Protein AF-0000000079792230 (afdb_homodimer)

pLDDT: mean 77.92, std 21.47, range [20.62, 98.19]

Foldseek 3Di:
DPPPDPVVLVVVLVVVVVVLVVVLVVVVVLLVVLVVVVVVCCVVVVPDPPDPPPVVVVVVVVVVVCLPDPVRGRDDLVVLLVVLLVVVLVCCSNNVVLLSVLLVLLQVVLLVLLQVLFQQALAAPVSVLVVLVSLLVLLVSLLVSQLLCLVVLLVVLVVVLVCVLVPNHDLVSNLVSCCPRPLQVSSLNSLLNSLSSNCSRNVFDDDPVLSVLSSLLSSLSNSLSNLLSNLLSLVDNDPVVSSVVSVVLLVVLSCLQLSNDALVPDDPVCNVCNLLRSSNLSSLSNLLSRQAQDWRHHPPPRDIDHSQVVCVVSVNPDRDNVVSVVSSVSSVVSSVVSSVSSSVSSVVSNPVD/DPPPDPVVLVVVLVVVVVVLVVVLVVVVVLQVVLVVVVVVCVVVVVPDPPDPPPVVVVVVVVVVVCLPDPVRGRDDLVVLLVVLLVVVLVCCSNNVVLLSVLLVLLQVVLLVLLQVLFQQALAAPVSVLVVLVSLLVLLLSLLVSQLLCLVVLLVVLVVVLVCVLVPNHDLVSNLVSCCPRPLQVSSLNSLLNSLSSNCSRNVFDDDPVLSVLSSLLSSLSNSLSNLLSNLLSLVDNDPVVSSVVSVVLLVVLSCLALSNDALVPDDPVCNVCNLLRSSNLSSLSNLLSRQAQDWRHHPPPRDIDHSVVVCVVSPRPDRDNVVSVVSSVSSVVSSVVSSVSSSVSSVVSNPVD

Organism: Elysia chlorotica (NCBI:txid188477)

Nearest PDB structures (foldseek):
  5njg-assembly1_B  TM=9.463E-01  e=1.430E-14  Homo sapiens
  8bht-assembly1_A  TM=8.778E-01  e=2.050E-15  Homo sapiens
  6eti-assembly1_A  TM=8.722E-01  e=7.917E-15  Homo sapiens
  8pxo-assembly1_A  TM=8.695E-01  e=1.922E-14  Homo sapiens
  7nez-assembly1_B  TM=8.730E-01  e=3.470E-14  Homo sapiens

Sequence (706 aa):
MVCSDGAACTRICVCLLVVGYRCVVMVLLVLVSVSVRRIEEDIQGARRPDDATPGAQKQRLSVRSMLSSPNGYASSWYRQFYVVSCRCLKDVVKNPEITAAMIVKAFILSSFVGSLFFQIDDKDRKALQDRSGVIFFLSLTQQFINISAVSVFIAERRLFRHEISNGYYRVSAYFFSKVICDLIPLRLLPVAIVTLITHFAIGLRPGFDHILVLFIGLYAVSVTTACICFLVGCIVVKDEMGHIVLSMIIALSNLYAGFLINFSSIRPALAWIQYLSIAKYGFEILMVNEFAGRSFPVSGMNMSISGTDYLDELDIPYSTLEDLVPNFMALGAISWTMLGLAYIQLRRAKNHQMVCSDGAACTRICVCLLVVGYRCVVMVLLVLVSVSVRRIEEDIQGARRPDDATPGAQKQRLSVRSMLSSPNGYASSWYRQFYVVSCRCLKDVVKNPEITAAMIVKAFILSSFVGSLFFQIDDKDRKALQDRSGVIFFLSLTQQFINISAVSVFIAERRLFRHEISNGYYRVSAYFFSKVICDLIPLRLLPVAIVTLITHFAIGLRPGFDHILVLFIGLYAVSVTTACICFLVGCIVVKDEMGHIVLSMIIALSNLYAGFLINFSSIRPALAWIQYLSIAKYGFEILMVNEFAGRSFPVSGMNMSISGTDYLDELDIPYSTLEDLVPNFMALGAISWTMLGLAYIQLRRAKNHQ

Secondary structure (DSSP, 8-state):
-----HHHHHHHHHHHHHHHHHHHHHHHHHHHHHHHHHHHHHHHHTS------THHHHHHHHHHHHT--SSSSSS-HHHHHHHHHHHHHHHHHHSTHHHHHHHHHHHHHHHHHHHHTTT---SSHHHHHHHHHHHHHHHHHHHHHHTTHHHHHHHHHHHHHHHHHTT-S-HHHHHHHHIIIIITGGGHHHHHHHHHHHHHHHTPPPSHHHHHHHHHHHHHHHHHHHHHHHHHHHH-SSHHHHHHHHHHHHHHHHHTSTTTS-GGGS-HHHHGGGGG-HHHHHHHHHHHHHHTT-EEEETTTTEEEEHHHHHHHTT----SGGGGHHHHHHHHHHHHHHHHHHHHHHHHHHHT-/-----HHHHHHHHHHHHHHHHHHHHHHHHHHHHHHHHHHHHHHHHTT------THHHHHHHHHHHHT--SSSSSS-HHHHHHHHHHHHHHHHHHSTHHHHHHHHHHHHHHHHHHHHTTT---SSHHHHHHHHHHHHHHHHHHHHHHTTHHHHHHHHHHHHHHHHHTT-S-HHHHHHHHIIIIITGGGHHHHHHHHHHHHHHHTPPPSHHHHHHHHHHHHHHHHHHHHHHHHHHHH-SSHHHHHHHHHHHHHHHHHTSTTTS-GGGS-HHHHGGGGG-HHHHHHHHHHHHHHTT-EEEETTTTEEEEHHHHHHHTT---SSGGGGHHHHHHHHHHHHHHHHHHHHHHHHHHHT-

InterPro domains:
  IPR013525 ABC-2 type transporter, transmembrane domain [PF01061] (79-291)
  IPR050352 ATP-binding cassette subfamily G transporters [PTHR48041] (59-299)

Radius of gyration: 27.77 Å; Cα contacts (8 Å, |Δi|>4): 873; chains: 2; bounding box: 71×84×64 Å

Solvent-accessible surface area (backbone atoms only — not comparable to full-atom values): 36334 Å² total; per-residue (Å²): 136,75,86,73,62,67,60,60,56,46,48,51,47,50,47,48,48,49,48,50,47,47,48,48,47,45,50,45,48,50,47,49,52,51,50,52,48,47,54,50,41,50,61,57,62,65,54,77,78,69,86,82,63,74,62,65,61,52,59,60,47,54,61,53,60,71,26,65,35,86,84,76,49,21,60,55,66,69,55,46,24,49,54,48,26,50,50,51,45,48,47,46,69,73,56,36,63,64,62,49,49,44,37,50,48,28,47,53,52,24,52,50,51,14,62,52,39,47,56,56,61,56,41,43,72,65,31,52,48,31,52,52,25,50,48,45,45,55,49,50,46,33,45,47,63,36,59,32,50,25,45,54,34,30,56,45,44,54,53,48,52,54,39,45,75,68,58,73,55,54,70,66,34,50,50,51,23,44,46,64,54,38,58,54,53,68,47,49,58,35,38,50,48,29,38,57,42,30,42,64,37,23,55,50,58,80,54,69,69,42,50,48,49,46,37,53,39,48,40,47,42,29,44,31,43,40,27,49,28,45,29,42,15,63,70,40,84,49,61,44,58,36,42,48,52,48,38,48,52,52,52,58,18,46,57,47,15,53,84,33,31,48,60,85,67,46,48,74,92,59,48,69,57,46,80,72,19,62,36,25,37,35,34,50,44,48,47,37,62,55,24,37,83,38,73,35,49,31,73,86,69,88,42,62,48,44,24,46,56,54,35,50,74,42,61,42,90,50,64,49,78,76,55,36,52,63,39,54,48,49,46,48,50,52,27,52,50,30,47,51,52,29,51,52,45,55,56,50,58,60,63,76,102,136,74,87,72,62,67,62,60,58,47,49,52,47,49,47,49,48,48,47,50,46,47,47,47,47,47,51,45,48,50,46,49,52,50,49,53,48,46,53,50,42,49,60,56,58,66,54,72,76,69,85,80,63,75,63,67,61,50,58,59,47,53,61,54,60,69,26,64,35,86,83,76,50,23,61,54,65,68,55,46,26,50,54,48,27,50,48,52,48,48,46,48,69,74,56,35,64,65,61,49,49,44,40,49,48,29,46,53,53,23,51,51,52,13,61,53,38,47,57,57,61,56,41,41,72,65,31,53,48,30,51,52,26,49,48,46,44,55,50,50,46,35,44,45,63,37,60,31,50,24,46,53,34,30,54,46,44,55,53,48,53,55,40,46,75,70,56,73,54,56,69,66,33,50,51,52,24,44,46,63,54,38,60,53,55,68,47,48,59,35,39,50,48,28,39,57,43,30,42,64,37,23,55,49,58,81,53,72,70,41,50,49,50,46,36,52,39,48,39,47,42,30,47,31,45,40,26,48,26,45,29,44,14,63,71,39,83,49,62,43,57,36,42,48,53,47,37,49,52,53,51,58,18,46,59,47,15,53,84,33,32,48,60,86,66,46,48,74,92,60,49,68,57,46,80,72,20,60,36,25,39,33,35,50,44,48,47,42,63,55,25,38,81,38,74,34,47,31,72,87,67,87,42,62,48,44,23,45,56,53,33,50,74,42,61,44,91,45,66,50,77,76,58,38,51,63,38,55,48,49,45,49,48,52,27,51,50,32,47,51,52,31,51,53,46,55,55,51,58,58,63,74,101

Structure (mmCIF, N/CA/C/O backbone):
data_AF-0000000079792230-model_v1
#
loop_
_entity.id
_entity.type
_entity.pdbx_description
1 polymer 'ABC-2 type transporter transmembrane domain-containing protein'
#
loop_
_atom_site.group_PDB
_atom_site.id
_atom_site.type_symbol
_atom_site.label_atom_id
_atom_site.label_alt_id
_atom_site.label_comp_id
_atom_site.label_asym_id
_atom_site.label_entity_id
_atom_site.label_seq_id
_atom_site.pdbx_PDB_ins_code
_atom_site.Cartn_x
_atom_site.Cartn_y
_atom_site.Cartn_z
_atom_site.occupancy
_atom_site.B_iso_or_equiv
_atom_site.auth_seq_id
_atom_site.auth_comp_id
_atom_site.auth_asym_id
_atom_site.auth_atom_id
_atom_site.pdbx_PDB_model_num
ATOM 1 N N . MET A 1 1 ? 35.125 -25.484 -6.316 1 20.62 1 MET A N 1
ATOM 2 C CA . MET A 1 1 ? 35.156 -25.656 -4.867 1 20.62 1 MET A CA 1
ATOM 3 C C . MET A 1 1 ? 33.906 -25.016 -4.223 1 20.62 1 MET A C 1
ATOM 5 O O . MET A 1 1 ? 33.781 -23.797 -4.211 1 20.62 1 MET A O 1
ATOM 9 N N . VAL A 1 2 ? 32.75 -25.688 -4.367 1 28.95 2 VAL A N 1
ATOM 10 C CA . VAL A 1 2 ? 31.359 -25.594 -3.953 1 28.95 2 VAL A CA 1
ATOM 11 C C . VAL A 1 2 ? 31.281 -25.438 -2.438 1 28.95 2 VAL A C 1
ATOM 13 O O . VAL A 1 2 ? 31.812 -26.266 -1.693 1 28.95 2 VAL A O 1
ATOM 16 N N . CYS A 1 3 ? 31.5 -24.141 -1.987 1 30.62 3 CYS A N 1
ATOM 17 C CA . CYS A 1 3 ? 31.5 -23.922 -0.546 1 30.62 3 CYS A CA 1
ATOM 18 C C . CYS A 1 3 ? 30.406 -24.734 0.134 1 30.62 3 CYS A C 1
ATOM 20 O O . CYS A 1 3 ? 29.219 -24.438 -0.028 1 30.62 3 CYS A O 1
ATOM 22 N N . SER A 1 4 ? 30.562 -25.984 0.318 1 32 4 SER A N 1
ATOM 23 C CA . SER A 1 4 ? 29.844 -27.109 0.911 1 32 4 SER A CA 1
ATOM 24 C C . SER A 1 4 ? 29.406 -26.781 2.336 1 32 4 SER A C 1
ATOM 26 O O . SER A 1 4 ? 28.672 -27.562 2.951 1 32 4 SER A O 1
ATOM 28 N N . ASP A 1 5 ? 30.281 -26.125 3.123 1 32.56 5 ASP A N 1
ATOM 29 C CA . ASP A 1 5 ? 30.031 -26.188 4.562 1 32.56 5 ASP A CA 1
ATOM 30 C C . ASP A 1 5 ? 28.969 -25.156 4.973 1 32.56 5 ASP A C 1
ATOM 32 O O . ASP A 1 5 ? 29.141 -23.953 4.723 1 32.56 5 ASP A O 1
ATOM 36 N N . GLY A 1 6 ? 27.734 -25.5 5.18 1 32.94 6 GLY A N 1
ATOM 37 C CA . GLY A 1 6 ? 26.531 -24.906 5.73 1 32.94 6 GLY A CA 1
ATOM 38 C C . GLY A 1 6 ? 26.797 -24.078 6.973 1 32.94 6 GLY A C 1
ATOM 39 O O . GLY A 1 6 ? 25.969 -23.234 7.344 1 32.94 6 GLY A O 1
ATOM 40 N N . ALA A 1 7 ? 27.844 -24.516 7.75 1 37.72 7 ALA A N 1
ATOM 41 C CA . ALA A 1 7 ? 28.109 -23.859 9.023 1 37.72 7 ALA A CA 1
ATOM 42 C C . ALA A 1 7 ? 28.672 -22.453 8.805 1 37.72 7 ALA A C 1
ATOM 44 O O . ALA A 1 7 ? 28.344 -21.531 9.547 1 37.72 7 ALA A O 1
ATOM 45 N N . ALA A 1 8 ? 29.625 -22.406 7.914 1 38.66 8 ALA A N 1
ATOM 46 C CA . ALA A 1 8 ? 30.203 -21.094 7.707 1 38.66 8 ALA A CA 1
ATOM 47 C C . ALA A 1 8 ? 29.172 -20.094 7.191 1 38.66 8 ALA A C 1
ATOM 49 O O . ALA A 1 8 ? 29.188 -18.922 7.559 1 38.66 8 ALA A O 1
ATOM 50 N N . CYS A 1 9 ? 28.344 -20.609 6.324 1 36.19 9 CYS A N 1
ATOM 51 C CA . CYS A 1 9 ? 27.312 -19.719 5.824 1 36.19 9 CYS A CA 1
ATOM 52 C C . CYS A 1 9 ? 26.359 -19.297 6.945 1 36.19 9 CYS A C 1
ATOM 54 O O . CYS A 1 9 ? 25.938 -18.156 7.004 1 36.19 9 CYS A O 1
ATOM 56 N N . THR A 1 10 ? 26.188 -20.25 7.902 1 37.94 10 THR A N 1
ATOM 57 C CA . THR A 1 10 ? 25.359 -19.891 9.055 1 37.94 10 THR A CA 1
ATOM 58 C C . THR A 1 10 ? 26.078 -18.891 9.953 1 37.94 10 THR A C 1
ATOM 60 O O . THR A 1 10 ? 25.453 -17.984 10.508 1 37.94 10 THR A O 1
ATOM 63 N N . ARG A 1 11 ? 27.422 -19.062 10.133 1 38.09 11 ARG A N 1
ATOM 64 C CA . ARG A 1 11 ? 28.141 -18.125 10.984 1 38.09 11 ARG A CA 1
ATOM 65 C C . ARG A 1 11 ? 28.156 -16.734 10.383 1 38.09 11 ARG A C 1
ATOM 67 O O . ARG A 1 11 ? 28.031 -15.734 11.102 1 38.09 11 ARG A O 1
ATOM 74 N N . ILE A 1 12 ? 28.391 -16.719 9.141 1 36.78 12 ILE A N 1
ATOM 75 C CA . ILE A 1 12 ? 28.406 -15.406 8.508 1 36.78 12 ILE A CA 1
ATOM 76 C C . ILE A 1 12 ? 27 -14.812 8.555 1 36.78 12 ILE A C 1
ATOM 78 O O . ILE A 1 12 ? 26.828 -13.609 8.805 1 36.78 12 ILE A O 1
ATOM 82 N N . CYS A 1 13 ? 26 -15.68 8.508 1 37.34 13 CYS A N 1
ATOM 83 C CA . CYS A 1 13 ? 24.609 -15.227 8.602 1 37.34 13 CYS A CA 1
ATOM 84 C C . CYS A 1 13 ? 24.328 -14.664 9.984 1 37.34 13 CYS A C 1
ATOM 86 O O . CYS A 1 13 ? 23.688 -13.625 10.117 1 37.34 13 CYS A O 1
ATOM 88 N N . VAL A 1 14 ? 24.844 -15.422 11.023 1 39.97 14 VAL A N 1
ATOM 89 C CA . VAL A 1 14 ? 24.641 -14.945 12.383 1 39.97 14 VAL A CA 1
ATOM 90 C C . VAL A 1 14 ? 25.438 -13.664 12.609 1 39.97 14 VAL A C 1
ATOM 92 O O . VAL A 1 14 ? 24.953 -12.719 13.234 1 39.97 14 VAL A O 1
ATOM 95 N N . CYS A 1 15 ? 26.578 -13.625 12.047 1 36.72 15 CYS A N 1
ATOM 96 C CA . CYS A 1 15 ? 27.391 -12.422 12.211 1 36.72 15 CYS A CA 1
ATOM 97 C C . CYS A 1 15 ? 26.75 -11.234 11.5 1 36.72 15 CYS A C 1
ATOM 99 O O . CYS A 1 15 ? 26.719 -10.125 12.039 1 36.72 15 CYS A O 1
ATOM 101 N N . LEU A 1 16 ? 26.281 -11.508 10.422 1 38.31 16 LEU A N 1
ATOM 102 C CA . LEU A 1 16 ? 25.672 -10.398 9.68 1 38.31 16 LEU A CA 1
ATOM 103 C C . LEU A 1 16 ? 24.359 -9.984 10.312 1 38.31 16 LEU A C 1
ATOM 105 O O . LEU A 1 16 ? 24.031 -8.797 10.344 1 38.31 16 LEU A O 1
ATOM 109 N N . LEU A 1 17 ? 23.672 -10.93 10.891 1 40.59 17 LEU A N 1
ATOM 110 C CA . LEU A 1 17 ? 22.484 -10.617 11.68 1 40.59 17 LEU A CA 1
ATOM 111 C C . LEU A 1 17 ? 22.859 -9.828 12.93 1 40.59 17 LEU A C 1
ATOM 113 O O . LEU A 1 17 ? 22.172 -8.875 13.297 1 40.59 17 LEU A O 1
ATOM 117 N N . VAL A 1 18 ? 23.922 -10.273 13.562 1 40.97 18 VAL A N 1
ATOM 118 C CA . VAL A 1 18 ? 24.391 -9.586 14.766 1 40.97 18 VAL A CA 1
ATOM 119 C C . VAL A 1 18 ? 24.906 -8.195 14.398 1 40.97 18 VAL A C 1
ATOM 121 O O . VAL A 1 18 ? 24.625 -7.219 15.102 1 40.97 18 VAL A O 1
ATOM 124 N N . VAL A 1 19 ? 25.562 -8.148 13.359 1 40.22 19 VAL A N 1
ATOM 125 C CA . VAL A 1 19 ? 26.094 -6.852 12.953 1 40.22 19 VAL A CA 1
ATOM 126 C C . VAL A 1 19 ? 24.938 -5.949 12.492 1 40.22 19 VAL A C 1
ATOM 128 O O . VAL A 1 19 ? 24.906 -4.758 12.812 1 40.22 19 VAL A O 1
ATOM 131 N N . GLY A 1 20 ? 24.078 -6.484 11.742 1 40.28 20 GLY A N 1
ATOM 132 C CA . GLY A 1 20 ? 22.906 -5.719 11.398 1 40.28 20 GLY A CA 1
ATOM 133 C C . GLY A 1 20 ? 22.078 -5.301 12.602 1 40.28 20 GLY A C 1
ATOM 134 O O . GLY A 1 20 ? 21.641 -4.152 12.695 1 40.28 20 GLY A O 1
ATOM 135 N N . TYR A 1 21 ? 21.938 -6.223 13.555 1 42.5 21 TYR A N 1
ATOM 136 C CA . TYR A 1 21 ? 21.281 -5.91 14.82 1 42.5 21 TYR A CA 1
ATOM 137 C C . TYR A 1 21 ? 22.047 -4.848 15.594 1 42.5 21 TYR A C 1
ATOM 139 O O . TYR A 1 21 ? 21.453 -3.918 16.141 1 42.5 21 TYR A O 1
ATOM 147 N N . ARG A 1 22 ? 23.297 -4.996 15.641 1 41.22 22 ARG A N 1
ATOM 148 C CA . ARG A 1 22 ? 24.094 -4 16.344 1 41.22 22 ARG A CA 1
ATOM 149 C C . ARG A 1 22 ? 24.016 -2.645 15.656 1 41.22 22 ARG A C 1
ATOM 151 O O . ARG A 1 22 ? 23.969 -1.606 16.312 1 41.22 22 ARG A O 1
ATOM 158 N N . CYS A 1 23 ? 24.047 -2.742 14.438 1 39.84 23 CYS A N 1
ATOM 159 C CA . CYS A 1 23 ? 23.953 -1.489 13.695 1 39.84 23 CYS A CA 1
ATOM 160 C C . CYS A 1 23 ? 22.578 -0.861 13.859 1 39.84 23 CYS A C 1
ATOM 162 O O . CYS A 1 23 ? 22.469 0.35 14.055 1 39.84 23 CYS A O 1
ATOM 164 N N . VAL A 1 24 ? 21.672 -1.65 13.859 1 45.44 24 VAL A N 1
ATOM 165 C CA . VAL A 1 24 ? 20.312 -1.158 14.086 1 45.44 24 VAL A CA 1
ATOM 166 C C . VAL A 1 24 ? 20.188 -0.639 15.516 1 45.44 24 VAL A C 1
ATOM 168 O O . VAL A 1 24 ? 19.625 0.434 15.742 1 45.44 24 VAL A O 1
ATOM 171 N N . VAL A 1 25 ? 20.672 -1.431 16.406 1 44.84 25 VAL A N 1
ATOM 172 C CA . VAL A 1 25 ? 20.625 -1.004 17.797 1 44.84 25 VAL A CA 1
ATOM 173 C C . VAL A 1 25 ? 21.453 0.267 17.984 1 44.84 25 VAL A C 1
ATOM 175 O O . VAL A 1 25 ? 21.031 1.194 18.672 1 44.84 25 VAL A O 1
ATOM 178 N N . MET A 1 26 ? 22.547 0.261 17.359 1 40.81 26 MET A N 1
ATOM 179 C CA . MET A 1 26 ? 23.391 1.447 17.469 1 40.81 26 MET A CA 1
ATOM 180 C C . MET A 1 26 ? 22.719 2.654 16.828 1 40.81 26 MET A C 1
ATOM 182 O O . MET A 1 26 ? 22.75 3.754 17.391 1 40.81 26 MET A O 1
ATOM 186 N N . VAL A 1 27 ? 22.219 2.406 15.766 1 45.62 27 VAL A N 1
ATOM 187 C CA . VAL A 1 27 ? 21.547 3.518 15.109 1 45.62 27 VAL A CA 1
ATOM 188 C C . VAL A 1 27 ? 20.312 3.916 15.914 1 45.62 27 VAL A C 1
ATOM 190 O O . VAL A 1 27 ? 20.031 5.105 16.094 1 45.62 27 VAL A O 1
ATOM 193 N N . LEU A 1 28 ? 19.672 2.883 16.438 1 43.5 28 LEU A N 1
ATOM 194 C CA . LEU A 1 28 ? 18.531 3.154 17.312 1 43.5 28 LEU A CA 1
ATOM 195 C C . LEU A 1 28 ? 18.984 3.848 18.594 1 43.5 28 LEU A C 1
ATOM 197 O O . LEU A 1 28 ? 18.344 4.785 19.062 1 43.5 28 LEU A O 1
ATOM 201 N N . LEU A 1 29 ? 20.016 3.346 19.172 1 41.94 29 LEU A N 1
ATOM 202 C CA . LEU A 1 29 ? 20.562 3.959 20.375 1 41.94 29 LEU A CA 1
ATOM 203 C C . LEU A 1 29 ? 21.047 5.375 20.094 1 41.94 29 LEU A C 1
ATOM 205 O O . LEU A 1 29 ? 20.859 6.277 20.922 1 41.94 29 LEU A O 1
ATOM 209 N N . VAL A 1 30 ? 21.672 5.48 19.062 1 44.47 30 VAL A N 1
ATOM 210 C CA . VAL A 1 30 ? 22.156 6.812 18.719 1 44.47 30 VAL A CA 1
ATOM 211 C C . VAL A 1 30 ? 20.969 7.73 18.438 1 44.47 30 VAL A C 1
ATOM 213 O O . VAL A 1 30 ? 20.938 8.883 18.875 1 44.47 30 VAL A O 1
ATOM 216 N N . LEU A 1 31 ? 20.047 7.168 17.906 1 43.25 31 LEU A N 1
ATOM 217 C CA . LEU A 1 31 ? 18.875 7.957 17.547 1 43.25 31 LEU A CA 1
ATOM 218 C C . LEU A 1 31 ? 18.047 8.289 18.797 1 43.25 31 LEU A C 1
ATOM 220 O O . LEU A 1 31 ? 17.547 9.406 18.938 1 43.25 31 LEU A O 1
ATOM 224 N N . VAL A 1 32 ? 17.844 7.312 19.656 1 42.94 32 VAL A N 1
ATOM 225 C CA . VAL A 1 32 ? 17.203 7.559 20.938 1 42.94 32 VAL A CA 1
ATOM 226 C C . VAL A 1 32 ? 18.031 8.539 21.75 1 42.94 32 VAL A C 1
ATOM 228 O O . VAL A 1 32 ? 17.484 9.453 22.375 1 42.94 32 VAL A O 1
ATOM 231 N N . SER A 1 33 ? 19.25 8.352 21.75 1 41.19 33 SER A N 1
ATOM 232 C CA . SER A 1 33 ? 20.094 9.234 22.547 1 41.19 33 SER A CA 1
ATOM 233 C C . SER A 1 33 ? 20.047 10.664 22.016 1 41.19 33 SER A C 1
ATOM 235 O O . SER A 1 33 ? 20 11.625 22.797 1 41.19 33 SER A O 1
ATOM 237 N N . VAL A 1 34 ? 19.984 10.766 20.812 1 44.84 34 VAL A N 1
ATOM 238 C CA . VAL A 1 34 ? 19.969 12.102 20.219 1 44.84 34 VAL A CA 1
ATOM 239 C C . VAL A 1 34 ? 18.594 12.734 20.406 1 44.84 34 VAL A C 1
ATOM 241 O O . VAL A 1 34 ? 18.484 13.922 20.719 1 44.84 34 VAL A O 1
ATOM 244 N N . SER A 1 35 ? 17.594 11.969 20.344 1 41.66 35 SER A N 1
ATOM 245 C CA . SER A 1 35 ? 16.234 12.469 20.562 1 41.66 35 SER A CA 1
ATOM 246 C C . SER A 1 35 ? 16.031 12.891 22 1 41.66 35 SER A C 1
ATOM 248 O O . SER A 1 35 ? 15.398 13.914 22.281 1 41.66 35 SER A O 1
ATOM 250 N N . VAL A 1 36 ? 16.469 12.109 22.875 1 42.75 36 VAL A N 1
ATOM 251 C CA . VAL A 1 36 ? 16.344 12.445 24.297 1 42.75 36 VAL A CA 1
ATOM 252 C C . VAL A 1 36 ? 17.172 13.695 24.594 1 42.75 36 VAL A C 1
ATOM 254 O O . VAL A 1 36 ? 16.719 14.578 25.328 1 42.75 36 VAL A O 1
ATOM 257 N N . ARG A 1 37 ? 18.266 13.828 24.031 1 43.34 37 ARG A N 1
ATOM 258 C CA . ARG A 1 37 ? 19.078 15.008 24.297 1 43.34 37 ARG A CA 1
ATOM 259 C C . ARG A 1 37 ? 18.438 16.266 23.734 1 43.34 37 ARG A C 1
ATOM 261 O O . ARG A 1 37 ? 18.453 17.312 24.375 1 43.34 37 ARG A O 1
ATOM 268 N N . ARG A 1 38 ? 17.812 16.109 22.641 1 44.03 38 ARG A N 1
ATOM 269 C CA . ARG A 1 38 ? 17.188 17.281 22.031 1 44.03 38 ARG A CA 1
ATOM 270 C C . ARG A 1 38 ? 15.914 17.672 22.766 1 44.03 38 ARG A C 1
ATOM 272 O O . ARG A 1 38 ? 15.641 18.859 22.969 1 44.03 38 ARG A O 1
ATOM 279 N N . ILE A 1 39 ? 15.125 16.719 23.234 1 41.75 39 ILE A N 1
ATOM 280 C CA . ILE A 1 39 ? 13.992 17.016 24.109 1 41.75 39 ILE A CA 1
ATOM 281 C C . ILE A 1 39 ? 14.492 17.703 25.375 1 41.75 39 ILE A C 1
ATOM 283 O O . ILE A 1 39 ? 13.906 18.672 25.844 1 41.75 39 ILE A O 1
ATOM 287 N N . GLU A 1 40 ? 15.555 17.203 25.859 1 39.56 40 GLU A N 1
ATOM 288 C CA . GLU A 1 40 ? 16.141 17.812 27.047 1 39.56 40 GLU A CA 1
ATOM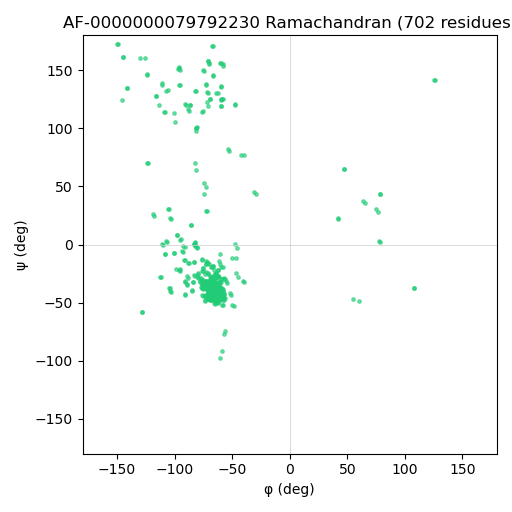 289 C C . GLU A 1 40 ? 16.641 19.219 26.734 1 39.56 40 GLU A C 1
ATOM 291 O O . GLU A 1 40 ? 16.453 20.141 27.531 1 39.56 40 GLU A O 1
ATOM 296 N N . GLU A 1 41 ? 17.234 19.344 25.625 1 44.5 41 GLU A N 1
ATOM 297 C CA . GLU A 1 41 ? 17.75 20.656 25.266 1 44.5 41 GLU A CA 1
ATOM 298 C C . GLU A 1 41 ? 16.625 21.641 24.953 1 44.5 41 GLU A C 1
ATOM 300 O O . GLU A 1 41 ? 16.688 22.812 25.328 1 44.5 41 GLU A O 1
ATOM 305 N N . ASP A 1 42 ? 15.672 21.141 24.266 1 41.91 42 ASP A N 1
ATOM 306 C CA . ASP A 1 42 ? 14.523 21.984 23.984 1 41.91 42 ASP A CA 1
ATOM 307 C C . ASP A 1 42 ? 13.797 22.375 25.266 1 41.91 42 ASP A C 1
ATOM 309 O O . ASP A 1 42 ? 13.344 23.516 25.422 1 41.91 42 ASP A O 1
ATOM 313 N N . ILE A 1 43 ? 13.625 21.453 26.172 1 39.12 43 ILE A N 1
ATOM 314 C CA . ILE A 1 43 ? 13.07 21.781 27.469 1 39.12 43 ILE A CA 1
ATOM 315 C C . ILE A 1 43 ? 13.977 22.781 28.188 1 39.12 43 ILE A C 1
ATOM 317 O O . ILE A 1 43 ? 13.5 23.734 28.797 1 39.12 43 ILE A O 1
ATOM 321 N N . GLN A 1 44 ? 15.234 22.469 28.109 1 39.38 44 GLN A N 1
ATOM 322 C CA . GLN A 1 44 ? 16.141 23.391 28.797 1 39.38 44 GLN A CA 1
ATOM 323 C C . GLN A 1 44 ? 16.234 24.719 28.062 1 39.38 44 GLN A C 1
ATOM 325 O O . GLN A 1 44 ? 16.406 25.766 28.688 1 39.38 44 GLN A O 1
ATOM 330 N N . GLY A 1 45 ? 16.312 24.625 26.672 1 39.47 45 GLY A N 1
ATOM 331 C CA . GLY A 1 45 ? 16.438 25.859 25.938 1 39.47 45 GLY A CA 1
ATOM 332 C C . GLY A 1 45 ? 15.188 26.734 26 1 39.47 45 GLY A C 1
ATOM 333 O O . GLY A 1 45 ? 15.195 27.875 25.562 1 39.47 45 GLY A O 1
ATOM 334 N N . ALA A 1 46 ? 14.023 26.141 26.172 1 37.66 46 ALA A N 1
ATOM 335 C CA . ALA A 1 46 ? 12.828 26.953 26.312 1 37.66 46 ALA A CA 1
ATOM 336 C C . ALA A 1 46 ? 12.922 27.859 27.531 1 37.66 46 ALA A C 1
ATOM 338 O O . ALA A 1 46 ? 11.992 28.625 27.828 1 37.66 46 ALA A O 1
ATOM 339 N N . ARG A 1 47 ? 13.891 27.531 28.375 1 35.31 47 ARG A N 1
ATOM 340 C CA . ARG A 1 47 ? 13.891 28.484 29.484 1 35.31 47 ARG A CA 1
ATOM 341 C C . ARG A 1 47 ? 14.133 29.906 28.984 1 35.31 47 ARG A C 1
ATOM 343 O O . ARG A 1 47 ? 13.391 30.828 29.312 1 35.31 47 ARG A O 1
ATOM 350 N N . ARG A 1 48 ? 15.469 30.406 29.078 1 35.03 48 ARG A N 1
ATOM 351 C CA . ARG A 1 48 ? 15.711 31.828 29.297 1 35.03 48 ARG A CA 1
ATOM 352 C C . ARG A 1 48 ? 15.641 32.625 27.984 1 35.03 48 ARG A C 1
ATOM 354 O O . ARG A 1 48 ? 16.5 32.469 27.125 1 35.03 48 ARG A O 1
ATOM 361 N N . PRO A 1 49 ? 14.484 32.781 27.391 1 35.91 49 PRO A N 1
ATOM 362 C CA . PRO A 1 49 ? 14.445 33.688 26.25 1 35.91 49 PRO A CA 1
ATOM 363 C C . PRO A 1 49 ? 15.156 35.031 26.547 1 35.91 49 PRO A C 1
ATOM 365 O O . PRO A 1 49 ? 15 36 25.797 1 35.91 49 PRO A O 1
ATOM 368 N N . ASP A 1 50 ? 15.719 35.188 27.797 1 31.44 50 ASP A N 1
ATOM 369 C CA . ASP A 1 50 ? 15.883 36.625 28 1 31.44 50 ASP A CA 1
ATOM 370 C C . ASP A 1 50 ? 16.734 37.25 26.906 1 31.44 50 ASP A C 1
ATOM 372 O O . ASP A 1 50 ? 16.438 38.344 26.422 1 31.44 50 ASP A O 1
ATOM 376 N N . ASP A 1 51 ? 18.188 37.062 26.953 1 33.03 51 ASP A N 1
ATOM 377 C CA . ASP A 1 51 ? 19.094 38.156 26.578 1 33.03 51 ASP A CA 1
ATOM 378 C C . ASP A 1 51 ? 19.234 38.25 25.062 1 33.03 51 ASP A C 1
ATOM 380 O O . ASP A 1 51 ? 19.562 37.25 24.406 1 33.03 51 ASP A O 1
ATOM 384 N N . ALA A 1 52 ? 18.594 39.156 24.25 1 37.91 52 ALA A N 1
ATOM 385 C CA . ALA A 1 52 ? 18.719 39.844 22.953 1 37.91 52 ALA A CA 1
ATOM 386 C C . ALA A 1 52 ? 20.188 40.062 22.594 1 37.91 52 ALA A C 1
ATOM 388 O O . ALA A 1 52 ? 20.75 41.094 22.922 1 37.91 52 ALA A O 1
ATOM 389 N N . THR A 1 53 ? 21.125 39.094 22.734 1 33.88 53 THR A N 1
ATOM 390 C CA . THR A 1 53 ? 22.484 39.562 22.469 1 33.88 53 THR A CA 1
ATOM 391 C C . THR A 1 53 ? 22.625 40 21.016 1 33.88 53 THR A C 1
ATOM 393 O O . THR A 1 53 ? 22.047 39.406 20.109 1 33.88 53 THR A O 1
ATOM 396 N N . PRO A 1 54 ? 23.188 41.25 20.672 1 36.88 54 PRO A N 1
ATOM 397 C CA . PRO A 1 54 ? 23.438 42 19.438 1 36.88 54 PRO A CA 1
ATOM 398 C C . PRO A 1 54 ? 24.031 41.125 18.328 1 36.88 54 PRO A C 1
ATOM 400 O O . PRO A 1 54 ? 24.016 41.5 17.156 1 36.88 54 PRO A O 1
ATOM 403 N N . GLY A 1 55 ? 24.766 40.062 18.688 1 35.66 55 GLY A N 1
ATOM 404 C CA . GLY A 1 55 ? 25.609 39.344 17.734 1 35.66 55 GLY A CA 1
ATOM 405 C C . GLY A 1 55 ? 24.812 38.531 16.719 1 35.66 55 GLY A C 1
ATOM 406 O O . GLY A 1 55 ? 25.406 37.906 15.844 1 35.66 55 GLY A O 1
ATOM 407 N N . ALA A 1 56 ? 23.609 38.156 17.078 1 37.03 56 ALA A N 1
ATOM 408 C CA . ALA A 1 56 ? 22.859 37.344 16.125 1 37.03 56 ALA A CA 1
ATOM 409 C C . ALA A 1 56 ? 22.516 38.156 14.875 1 37.03 56 ALA A C 1
ATOM 411 O O . ALA A 1 56 ? 22.234 37.562 13.82 1 37.03 56 ALA A O 1
ATOM 412 N N . GLN A 1 57 ? 22.359 39.469 15 1 35.91 57 GLN A N 1
ATOM 413 C CA . GLN A 1 57 ? 22.156 40.312 13.828 1 35.91 57 GLN A CA 1
ATOM 414 C C . GLN A 1 57 ? 23.391 40.281 12.914 1 35.91 57 GLN A C 1
ATOM 416 O O . GLN A 1 57 ? 23.25 40.344 11.695 1 35.91 57 GLN A O 1
ATOM 421 N N . LYS A 1 58 ? 24.625 40.406 13.531 1 37.22 58 LYS A N 1
ATOM 422 C CA . LYS A 1 58 ? 25.859 40.5 12.75 1 37.22 58 LYS A CA 1
ATOM 423 C C . LYS A 1 58 ? 26.109 39.188 11.969 1 37.22 58 LYS A C 1
ATOM 425 O O . LYS A 1 58 ? 26.688 39.219 10.883 1 37.22 58 LYS A O 1
ATOM 430 N N . GLN A 1 59 ? 25.75 38.031 12.508 1 36.88 59 GLN A N 1
ATOM 431 C CA . GLN A 1 59 ? 26.062 36.812 11.773 1 36.88 59 GLN A CA 1
ATOM 432 C C . GLN A 1 59 ? 25.141 36.656 10.562 1 36.88 59 GLN A C 1
ATOM 434 O O . GLN A 1 59 ? 25.5 35.969 9.602 1 36.88 59 GLN A O 1
ATOM 439 N N . ARG A 1 60 ? 23.891 37.125 10.602 1 37.41 60 ARG A N 1
ATOM 440 C CA . ARG A 1 60 ? 23.062 37.188 9.398 1 37.41 60 ARG A CA 1
ATOM 441 C C . ARG A 1 60 ? 23.641 38.156 8.383 1 37.41 60 ARG A C 1
ATOM 443 O O . ARG A 1 60 ? 23.562 37.906 7.172 1 37.41 60 ARG A O 1
ATOM 450 N N . LEU A 1 61 ? 24.266 39.281 8.875 1 35.91 61 LEU A N 1
ATOM 451 C CA . LEU A 1 61 ? 24.828 40.281 7.973 1 35.91 61 LEU A CA 1
ATOM 452 C C . LEU A 1 61 ? 26.062 39.719 7.27 1 35.91 61 LEU A C 1
ATOM 454 O O . LEU A 1 61 ? 26.312 40.031 6.102 1 35.91 61 LEU A O 1
ATOM 458 N N . SER A 1 62 ? 26.938 39.031 7.988 1 37.19 62 SER A N 1
ATOM 459 C CA . SER A 1 62 ? 28.203 38.625 7.371 1 37.19 62 SER A CA 1
ATOM 460 C C . SER A 1 62 ? 27.969 37.594 6.262 1 37.19 62 SER A C 1
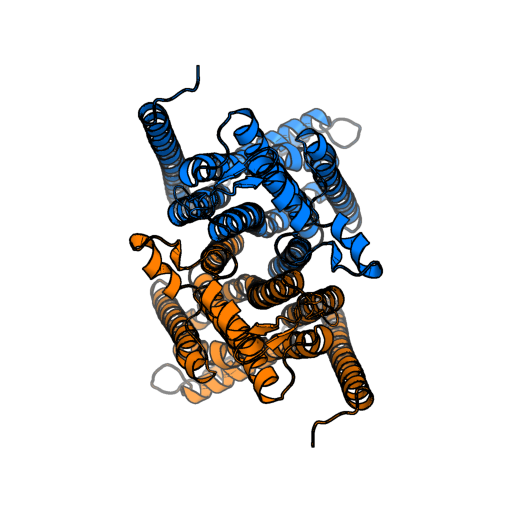ATOM 462 O O . SER A 1 62 ? 28.672 37.625 5.246 1 37.19 62 SER A O 1
ATOM 464 N N . VAL A 1 63 ? 27.016 36.688 6.367 1 37.47 63 VAL A N 1
ATOM 465 C CA . VAL A 1 63 ? 26.781 35.781 5.258 1 37.47 63 VAL A CA 1
ATOM 466 C C . VAL A 1 63 ? 26.141 36.531 4.098 1 37.47 63 VAL A C 1
ATOM 468 O O . VAL A 1 63 ? 26.266 36.125 2.938 1 37.47 63 VAL A O 1
ATOM 471 N N . ARG A 1 64 ? 25.438 37.625 4.352 1 37.25 64 ARG A N 1
ATOM 472 C CA . ARG A 1 64 ? 24.953 38.469 3.266 1 37.25 64 ARG A CA 1
ATOM 473 C C . ARG A 1 64 ? 26.109 39.094 2.494 1 37.25 64 ARG A C 1
ATOM 475 O O . ARG A 1 64 ? 26.047 39.25 1.272 1 37.25 64 ARG A O 1
ATOM 482 N N . SER A 1 65 ? 27.141 39.594 3.18 1 38.28 65 SER A N 1
ATOM 483 C CA . SER A 1 65 ? 28.219 40.312 2.488 1 38.28 65 SER A CA 1
ATOM 484 C C . SER A 1 65 ? 29 39.375 1.565 1 38.28 65 SER A C 1
ATOM 486 O O . SER A 1 65 ? 29.5 39.781 0.525 1 38.28 65 SER A O 1
ATOM 488 N N . MET A 1 66 ? 29.359 38.188 1.988 1 37.81 66 MET A N 1
ATOM 489 C CA . MET A 1 66 ? 30.156 37.344 1.096 1 37.81 66 MET A CA 1
ATOM 490 C C . MET A 1 66 ? 29.375 36.969 -0.155 1 37.81 66 MET A C 1
ATOM 492 O O . MET A 1 66 ? 29.938 36.438 -1.115 1 37.81 66 MET A O 1
ATOM 496 N N . LEU A 1 67 ? 28.047 36.969 -0.09 1 39.09 67 LEU A N 1
ATOM 497 C CA . LEU A 1 67 ? 27.25 36.5 -1.222 1 39.09 67 LEU A CA 1
ATOM 498 C C . LEU A 1 67 ? 27.094 37.625 -2.258 1 39.09 67 LEU A C 1
ATOM 500 O O . LEU A 1 67 ? 26.25 37.531 -3.158 1 39.09 67 LEU A O 1
ATOM 504 N N . SER A 1 68 ? 27.641 38.75 -2.094 1 37.12 68 SER A N 1
ATOM 505 C CA . SER A 1 68 ? 27.359 39.812 -3.068 1 37.12 68 SER A CA 1
ATOM 506 C C . SER A 1 68 ? 28.062 39.531 -4.395 1 37.12 68 SER A C 1
ATOM 508 O O . SER A 1 68 ? 29.062 40.156 -4.723 1 37.12 68 SER A O 1
ATOM 510 N N . SER A 1 69 ? 28.359 38.312 -4.879 1 41.34 69 SER A N 1
ATOM 511 C CA . SER A 1 69 ? 28.891 38.406 -6.23 1 41.34 69 SER A CA 1
ATOM 512 C C . SER A 1 69 ? 27.906 39.094 -7.168 1 41.34 69 SER A C 1
ATOM 514 O O . SER A 1 69 ? 26.703 39.156 -6.887 1 41.34 69 SER A O 1
ATOM 516 N N . PRO A 1 70 ? 28.344 39.75 -8.273 1 40 70 PRO A N 1
ATOM 517 C CA . PRO A 1 70 ? 27.562 40.531 -9.227 1 40 70 PRO A CA 1
ATOM 518 C C . PRO A 1 70 ? 26.312 39.812 -9.711 1 40 70 PRO A C 1
ATOM 520 O O . PRO A 1 70 ? 25.359 40.469 -10.18 1 40 70 PRO A O 1
ATOM 523 N N . ASN A 1 71 ? 26.375 38.562 -10.227 1 43.22 71 ASN A N 1
ATOM 524 C CA . ASN A 1 71 ? 25.234 38 -10.93 1 43.22 71 ASN A CA 1
ATOM 525 C C . ASN A 1 71 ? 24.109 37.625 -9.969 1 43.22 71 ASN A C 1
ATOM 527 O O . ASN A 1 71 ? 23.578 36.5 -10.031 1 43.22 71 ASN A O 1
ATOM 531 N N . GLY A 1 72 ? 23.734 38.531 -9.086 1 50.53 72 GLY A N 1
ATOM 532 C CA . GLY A 1 72 ? 22.719 38.625 -8.047 1 50.53 72 GLY A CA 1
ATOM 533 C C . GLY A 1 72 ? 22.859 37.562 -6.973 1 50.53 72 GLY A C 1
ATOM 534 O O . GLY A 1 72 ? 22.25 37.688 -5.902 1 50.53 72 GLY A O 1
ATOM 535 N N . TYR A 1 73 ? 23.016 36.281 -7.418 1 54.53 73 TYR A N 1
ATOM 536 C CA . TYR A 1 73 ? 23.297 35.344 -6.336 1 54.53 73 TYR A CA 1
ATOM 537 C C . TYR A 1 73 ? 24.734 35.469 -5.859 1 54.53 73 TYR A C 1
ATOM 539 O O . TYR A 1 73 ? 25.656 35.656 -6.668 1 54.53 73 TYR A O 1
ATOM 547 N N . ALA A 1 74 ? 25.031 35.875 -4.723 1 60.12 74 ALA A N 1
ATOM 548 C CA . ALA A 1 74 ? 26.344 36.219 -4.176 1 60.12 74 ALA A CA 1
ATOM 549 C C . ALA A 1 74 ? 27.312 35.031 -4.258 1 60.12 74 ALA A C 1
ATOM 551 O O . ALA A 1 74 ? 28.531 35.219 -4.301 1 60.12 74 ALA A O 1
ATOM 552 N N . SER A 1 75 ? 26.734 33.75 -4.426 1 72.69 75 SER A N 1
ATOM 553 C CA . SER A 1 75 ? 27.641 32.594 -4.359 1 72.69 75 SER A CA 1
ATOM 554 C C . SER A 1 75 ? 27.531 31.75 -5.617 1 72.69 75 SER A C 1
ATOM 556 O O . SER A 1 75 ? 26.531 31.812 -6.336 1 72.69 75 SER A O 1
ATOM 558 N N . SER A 1 76 ? 28.609 31.109 -6.109 1 83.94 76 SER A N 1
ATOM 559 C CA . SER A 1 76 ? 28.688 30.234 -7.273 1 83.94 76 SER A CA 1
ATOM 560 C C . SER A 1 76 ? 27.781 29.016 -7.113 1 83.94 76 SER A C 1
ATOM 562 O O . SER A 1 76 ? 27.375 28.672 -5.996 1 83.94 76 SER A O 1
ATOM 564 N N . TRP A 1 77 ? 27.422 28.484 -8.258 1 88.19 77 TRP A N 1
ATOM 565 C CA . TRP A 1 77 ? 26.547 27.312 -8.266 1 88.19 77 TRP A CA 1
ATOM 566 C C . TRP A 1 77 ? 27.156 26.172 -7.449 1 88.19 77 TRP A C 1
ATOM 568 O O . TRP A 1 77 ? 26.469 25.531 -6.664 1 88.19 77 TRP A O 1
ATOM 578 N N . TYR A 1 78 ? 28.406 25.906 -7.652 1 88 78 TYR A N 1
ATOM 579 C CA . TYR A 1 78 ? 29.062 24.797 -6.973 1 88 78 TYR A CA 1
ATOM 580 C C . TYR A 1 78 ? 29.125 25.031 -5.469 1 88 78 TYR A C 1
ATOM 582 O O . TYR A 1 78 ? 29 24.094 -4.684 1 88 78 TYR A O 1
ATOM 590 N N . ARG A 1 79 ? 29.266 26.25 -5.117 1 85 79 ARG A N 1
ATOM 591 C CA . ARG A 1 79 ? 29.297 26.578 -3.695 1 85 79 ARG A CA 1
ATOM 592 C C . ARG A 1 79 ? 27.906 26.391 -3.072 1 85 79 ARG A C 1
ATOM 594 O O . ARG A 1 79 ? 27.781 25.844 -1.973 1 85 79 ARG A O 1
ATOM 601 N N . GLN A 1 80 ? 26.969 26.828 -3.842 1 87.69 80 GLN A N 1
ATOM 602 C CA . GLN A 1 80 ? 25.609 26.672 -3.354 1 87.69 80 GLN A CA 1
ATOM 603 C C . GLN A 1 80 ? 25.25 25.188 -3.209 1 87.69 80 GLN A C 1
ATOM 605 O O . GLN A 1 80 ? 24.656 24.781 -2.211 1 87.69 80 GLN A O 1
ATOM 610 N N . PHE A 1 81 ? 25.656 24.484 -4.246 1 89.69 81 PHE A N 1
ATOM 611 C CA . PHE A 1 81 ? 25.422 23.047 -4.238 1 89.69 81 PHE A CA 1
ATOM 612 C C . PHE A 1 81 ? 26.094 22.391 -3.033 1 89.69 81 PHE A C 1
ATOM 614 O O . PHE A 1 81 ? 25.484 21.562 -2.357 1 89.69 81 PHE A O 1
ATOM 621 N N . TYR A 1 82 ? 27.234 22.75 -2.775 1 88.38 82 TYR A N 1
ATOM 622 C CA . TYR A 1 82 ? 27.984 22.172 -1.664 1 88.38 82 TYR A CA 1
ATOM 623 C C . TYR A 1 82 ? 27.344 22.547 -0.328 1 88.38 82 TYR A C 1
ATOM 625 O O . TYR A 1 82 ? 27.172 21.688 0.539 1 88.38 82 TYR A O 1
ATOM 633 N N . VAL A 1 83 ? 26.969 23.781 -0.118 1 86.31 83 VAL A N 1
ATOM 634 C CA . VAL A 1 83 ? 26.438 24.266 1.148 1 86.31 83 VAL A CA 1
ATOM 635 C C . VAL A 1 83 ? 25.078 23.625 1.416 1 86.31 83 VAL A C 1
ATOM 637 O O . VAL A 1 83 ? 24.812 23.156 2.527 1 86.31 83 VAL A O 1
ATOM 640 N N . VAL A 1 84 ? 24.344 23.578 0.371 1 86.06 84 VAL A N 1
ATOM 641 C CA . VAL A 1 84 ? 23.016 23 0.528 1 86.06 84 VAL A CA 1
ATOM 642 C C . VAL A 1 84 ? 23.125 21.5 0.769 1 86.06 84 VAL A C 1
ATOM 644 O O . VAL A 1 84 ? 22.359 20.938 1.565 1 86.06 84 VAL A O 1
ATOM 647 N N . SER A 1 85 ? 24.031 20.891 0.104 1 87 85 SER A N 1
ATOM 648 C CA . SER A 1 85 ? 24.25 19.469 0.302 1 87 85 SER A CA 1
ATOM 649 C C . SER A 1 85 ? 24.688 19.172 1.734 1 87 85 SER A C 1
ATOM 651 O O . SER A 1 85 ? 24.188 18.219 2.348 1 87 85 SER A O 1
ATOM 653 N N . CYS A 1 86 ? 25.516 19.938 2.232 1 85.12 86 CYS A N 1
ATOM 654 C CA . CYS A 1 86 ? 25.984 19.766 3.604 1 85.12 86 CYS A CA 1
ATOM 655 C C . CYS A 1 86 ? 24.844 19.984 4.598 1 85.12 86 CYS A C 1
ATOM 657 O O . CYS A 1 86 ? 24.734 19.266 5.59 1 85.12 86 CYS A O 1
ATOM 659 N N . ARG A 1 87 ? 24.094 20.906 4.289 1 81.69 87 ARG A N 1
ATOM 660 C CA . ARG A 1 87 ? 22.953 21.203 5.16 1 81.69 87 ARG A CA 1
ATOM 661 C C . ARG A 1 87 ? 21.953 20.062 5.16 1 81.69 87 ARG A C 1
ATOM 663 O O . ARG A 1 87 ? 21.391 19.719 6.207 1 81.69 87 ARG A O 1
ATOM 670 N N . CYS A 1 88 ? 21.734 19.5 3.986 1 80.31 88 CYS A N 1
ATOM 671 C CA . CYS A 1 88 ? 20.797 18.375 3.861 1 80.31 88 CYS A CA 1
ATOM 672 C C . CYS A 1 88 ? 21.297 17.172 4.637 1 80.31 88 CYS A C 1
ATOM 674 O O . CYS A 1 88 ? 20.516 16.531 5.367 1 80.31 88 CYS A O 1
ATOM 676 N N . LEU A 1 89 ? 22.531 16.922 4.504 1 80 89 LEU A N 1
ATOM 677 C CA . LEU A 1 89 ? 23.109 15.773 5.188 1 80 89 LEU A CA 1
ATOM 678 C C . LEU A 1 89 ? 23.125 15.984 6.699 1 80 89 LEU A C 1
ATOM 680 O O . LEU A 1 89 ? 22.844 15.055 7.465 1 80 89 LEU A O 1
ATOM 684 N N . LYS A 1 90 ? 23.359 17.172 7.133 1 78 90 LYS A N 1
ATOM 685 C CA . LYS A 1 90 ? 23.375 17.5 8.555 1 78 90 LYS A CA 1
ATOM 686 C C . LYS A 1 90 ? 21.984 17.406 9.156 1 78 90 LYS A C 1
ATOM 688 O O . LYS A 1 90 ? 21.812 16.953 10.289 1 78 90 LYS A O 1
ATOM 693 N N . ASP A 1 91 ? 21.047 17.797 8.359 1 76.19 91 ASP A N 1
ATOM 694 C CA . ASP A 1 91 ? 19.656 17.75 8.82 1 76.19 91 ASP A CA 1
ATOM 695 C C . ASP A 1 91 ? 19.203 16.297 9.016 1 76.19 91 ASP A C 1
ATOM 697 O O . ASP A 1 91 ? 18.484 16 9.969 1 76.19 91 ASP A O 1
ATOM 701 N N . VAL A 1 92 ? 19.594 15.477 8.164 1 76.31 92 VAL A N 1
ATOM 702 C CA . VAL A 1 92 ? 19.234 14.07 8.242 1 76.31 92 VAL A CA 1
ATOM 703 C C . VAL A 1 92 ? 19.891 13.43 9.461 1 76.31 92 VAL A C 1
ATOM 705 O O . VAL A 1 92 ? 19.266 12.625 10.164 1 76.31 92 VAL A O 1
ATOM 708 N N . VAL A 1 93 ? 21.078 13.828 9.727 1 75.62 93 VAL A N 1
ATOM 709 C CA . VAL A 1 93 ? 21.844 13.25 10.836 1 75.62 93 VAL A CA 1
ATOM 710 C C . VAL A 1 93 ? 21.328 13.805 12.156 1 75.62 93 VAL A C 1
ATOM 712 O O . VAL A 1 93 ? 21.25 13.078 13.156 1 75.62 93 VAL A O 1
ATOM 715 N N . LYS A 1 94 ? 20.844 15.07 12.141 1 75.69 94 LYS A N 1
ATOM 716 C CA . LYS A 1 94 ? 20.406 15.734 13.367 1 75.69 94 LYS A CA 1
ATOM 717 C C . LYS A 1 94 ? 18.969 15.367 13.719 1 75.69 94 LYS A C 1
ATOM 719 O O . LYS A 1 94 ? 18.609 15.305 14.891 1 75.69 94 LYS A O 1
ATOM 724 N N . ASN A 1 95 ? 18.188 15.148 12.695 1 75.75 95 ASN A N 1
ATOM 725 C CA . ASN A 1 95 ? 16.797 14.773 12.883 1 75.75 95 ASN A CA 1
ATOM 726 C C . ASN A 1 95 ? 16.469 13.461 12.18 1 75.75 95 ASN A C 1
ATOM 728 O O . ASN A 1 95 ? 15.656 13.422 11.258 1 75.75 95 ASN A O 1
ATOM 732 N N . PRO A 1 96 ? 17.094 12.32 12.836 1 81.44 96 PRO A N 1
ATOM 733 C CA . PRO A 1 96 ? 16.984 11.055 12.109 1 81.44 96 PRO A CA 1
ATOM 734 C C . PRO A 1 96 ? 15.688 10.312 12.414 1 81.44 96 PRO A C 1
ATOM 736 O O . PRO A 1 96 ? 15.57 9.125 12.094 1 81.44 96 PRO A O 1
ATOM 739 N N . GLU A 1 97 ? 14.703 10.898 12.945 1 80.56 97 GLU A N 1
ATOM 740 C CA . GLU A 1 97 ? 13.492 10.203 13.383 1 80.56 97 GLU A CA 1
ATOM 741 C C . GLU A 1 97 ? 12.828 9.461 12.227 1 80.56 97 GLU A C 1
ATOM 743 O O . GLU A 1 97 ? 12.539 8.273 12.336 1 80.56 97 GLU A O 1
ATOM 748 N N . ILE A 1 98 ? 12.742 10.164 11.18 1 83.12 98 ILE A N 1
ATOM 749 C CA . ILE A 1 98 ? 12.055 9.578 10.039 1 83.12 98 ILE A CA 1
ATOM 750 C C . ILE A 1 98 ? 12.922 8.492 9.414 1 83.12 98 ILE A C 1
ATOM 752 O O . ILE A 1 98 ? 12.445 7.391 9.133 1 83.12 98 ILE A O 1
ATOM 756 N N . THR A 1 99 ? 14.234 8.828 9.258 1 83.38 99 THR A N 1
ATOM 757 C CA . THR A 1 99 ? 15.148 7.855 8.672 1 83.38 99 THR A CA 1
ATOM 758 C C . THR A 1 99 ? 15.258 6.613 9.555 1 83.38 99 THR A C 1
ATOM 760 O O . THR A 1 99 ? 15.242 5.488 9.055 1 83.38 99 THR A O 1
ATOM 763 N N . ALA A 1 100 ? 15.273 6.801 10.781 1 86 100 ALA A N 1
ATOM 764 C CA . ALA A 1 100 ? 15.336 5.684 11.719 1 86 100 ALA A CA 1
ATOM 765 C C . ALA A 1 100 ? 14.07 4.836 11.641 1 86 100 ALA A C 1
ATOM 767 O O . ALA A 1 100 ? 14.133 3.605 11.688 1 86 100 ALA A O 1
ATOM 768 N N . ALA A 1 101 ? 12.992 5.492 11.531 1 88.62 101 ALA A N 1
ATOM 769 C CA . ALA A 1 101 ? 11.727 4.773 11.445 1 88.62 101 ALA A CA 1
ATOM 770 C C . ALA A 1 101 ? 11.656 3.924 10.18 1 88.62 101 ALA A C 1
ATOM 772 O O . ALA A 1 101 ? 11.117 2.816 10.195 1 88.62 101 ALA A O 1
ATOM 773 N N . MET A 1 102 ? 12.211 4.402 9.133 1 89.25 102 MET A N 1
ATOM 774 C CA . MET A 1 102 ? 12.227 3.656 7.875 1 89.25 102 MET A CA 1
ATOM 775 C C . MET A 1 102 ? 13.133 2.434 7.98 1 89.25 102 MET A C 1
ATOM 777 O O . MET A 1 102 ? 12.82 1.375 7.43 1 89.25 102 MET A O 1
ATOM 781 N N . ILE A 1 103 ? 14.211 2.66 8.672 1 90.25 103 ILE A N 1
ATOM 782 C CA . ILE A 1 103 ? 15.156 1.565 8.836 1 90.25 103 ILE A CA 1
ATOM 783 C C . ILE A 1 103 ? 14.547 0.486 9.727 1 90.25 103 ILE A C 1
ATOM 785 O O . ILE A 1 103 ? 14.648 -0.707 9.43 1 90.25 103 ILE A O 1
ATOM 789 N N . VAL A 1 104 ? 13.891 0.874 10.758 1 91.12 104 VAL A N 1
ATOM 790 C CA . VAL A 1 104 ? 13.227 -0.069 11.648 1 91.12 104 VAL A CA 1
ATOM 791 C C . VAL A 1 104 ? 12.133 -0.813 10.891 1 91.12 104 VAL A C 1
ATOM 793 O O . VAL A 1 104 ? 11.992 -2.031 11.031 1 91.12 104 VAL A O 1
ATOM 796 N N . LYS A 1 105 ? 11.406 -0.077 10.148 1 92.81 105 LYS A N 1
ATOM 797 C CA . LYS A 1 105 ? 10.367 -0.68 9.312 1 92.81 105 LYS A CA 1
ATOM 798 C C . LYS A 1 105 ? 10.961 -1.713 8.359 1 92.81 105 LYS A C 1
ATOM 800 O O . LYS A 1 105 ? 10.414 -2.809 8.203 1 92.81 105 LYS A O 1
ATOM 805 N N . ALA A 1 106 ? 12.094 -1.347 7.719 1 94.56 106 ALA A N 1
ATOM 806 C CA . ALA A 1 106 ? 12.766 -2.273 6.812 1 94.56 106 ALA A CA 1
ATOM 807 C C . ALA A 1 106 ? 13.211 -3.533 7.547 1 94.56 106 ALA A C 1
ATOM 809 O O . ALA A 1 106 ? 13.031 -4.648 7.047 1 94.56 106 ALA A O 1
ATOM 810 N N . PHE A 1 107 ? 13.656 -3.354 8.719 1 93.94 107 PHE A N 1
ATOM 811 C CA . PHE A 1 107 ? 14.141 -4.465 9.523 1 93.94 107 PHE A CA 1
ATOM 812 C C . PHE A 1 107 ? 12.992 -5.375 9.945 1 93.94 107 PHE A C 1
ATOM 814 O O . PHE A 1 107 ? 13.078 -6.594 9.797 1 93.94 107 PHE A O 1
ATOM 821 N N . ILE A 1 108 ? 11.945 -4.797 10.406 1 92.69 108 ILE A N 1
ATOM 822 C CA . ILE A 1 108 ? 10.812 -5.574 10.898 1 92.69 108 ILE A CA 1
ATOM 823 C C . ILE A 1 108 ? 10.172 -6.34 9.742 1 92.69 108 ILE A C 1
ATOM 825 O O . ILE A 1 108 ? 9.945 -7.547 9.844 1 92.69 108 ILE A O 1
ATOM 829 N N . LEU A 1 109 ? 9.977 -5.668 8.664 1 94.19 109 LEU A N 1
ATOM 830 C CA . LEU A 1 109 ? 9.328 -6.297 7.52 1 94.19 109 LEU A CA 1
ATOM 831 C C . LEU A 1 109 ? 10.18 -7.43 6.961 1 94.19 109 LEU A C 1
ATOM 833 O O . LEU A 1 109 ? 9.672 -8.516 6.688 1 94.19 109 LEU A O 1
ATOM 837 N N . SER A 1 110 ? 11.484 -7.113 6.824 1 95.88 110 SER A N 1
ATOM 838 C CA . SER A 1 110 ? 12.359 -8.125 6.242 1 95.88 110 SER A CA 1
ATOM 839 C C . SER A 1 110 ? 12.531 -9.312 7.188 1 95.88 110 SER A C 1
ATOM 841 O O . SER A 1 110 ? 12.625 -10.461 6.742 1 95.88 110 SER A O 1
ATOM 843 N N . SER A 1 111 ? 12.57 -9.078 8.492 1 92.94 111 SER A N 1
ATOM 844 C CA . SER A 1 111 ? 12.688 -10.164 9.461 1 92.94 111 SER A CA 1
ATOM 845 C C . SER A 1 111 ? 11.438 -11.039 9.461 1 92.94 111 SER A C 1
ATOM 847 O O . SER A 1 111 ? 11.539 -12.266 9.539 1 92.94 111 SER A O 1
ATOM 849 N N . PHE A 1 112 ? 10.352 -10.445 9.32 1 91.69 112 PHE A N 1
ATOM 850 C CA . PHE A 1 112 ? 9.102 -11.195 9.289 1 91.69 112 PHE A CA 1
ATOM 851 C C . PHE A 1 112 ? 9 -12.023 8.016 1 91.69 112 PHE A C 1
ATOM 853 O O . PHE A 1 112 ? 8.664 -13.211 8.062 1 91.69 112 PHE A O 1
ATOM 860 N N . VAL A 1 113 ? 9.281 -11.398 6.938 1 93.44 113 VAL A N 1
ATOM 861 C CA . VAL A 1 113 ? 9.234 -12.094 5.656 1 93.44 113 VAL A CA 1
ATOM 862 C C . VAL A 1 113 ? 10.234 -13.25 5.66 1 93.44 113 VAL A C 1
ATOM 864 O O . VAL A 1 113 ? 9.914 -14.359 5.242 1 93.44 113 VAL A O 1
ATOM 867 N N . GLY A 1 114 ? 11.445 -12.938 6.129 1 93.25 114 GLY A N 1
ATOM 868 C CA . GLY A 1 114 ? 12.477 -13.961 6.207 1 93.25 114 GLY A CA 1
ATOM 869 C C . GLY A 1 114 ? 12.094 -15.125 7.094 1 93.25 114 GLY A C 1
ATOM 870 O O . GLY A 1 114 ? 12.383 -16.281 6.77 1 93.25 114 GLY A O 1
ATOM 871 N N . SER A 1 115 ? 11.445 -14.844 8.18 1 90.88 115 SER A N 1
ATOM 872 C CA . SER A 1 115 ? 11.039 -15.898 9.102 1 90.88 115 SER A CA 1
ATOM 873 C C . SER A 1 115 ? 9.891 -16.719 8.539 1 90.88 115 SER A C 1
ATOM 875 O O . SER A 1 115 ? 9.852 -17.938 8.703 1 90.88 115 SER A O 1
ATOM 877 N N . LEU A 1 116 ? 9.016 -16.125 7.859 1 90.81 116 LEU A N 1
ATOM 878 C CA . LEU A 1 116 ? 7.848 -16.797 7.305 1 90.81 116 LEU A CA 1
ATOM 879 C C . LEU A 1 116 ? 8.25 -17.734 6.172 1 90.81 116 LEU A C 1
ATOM 881 O O . LEU A 1 116 ? 7.711 -18.844 6.055 1 90.81 116 LEU A O 1
ATOM 885 N N . PHE A 1 117 ? 9.133 -17.281 5.426 1 91.88 117 PHE A N 1
ATOM 886 C CA . PHE A 1 117 ? 9.57 -18.062 4.273 1 91.88 117 PHE A CA 1
ATOM 887 C C . PHE A 1 117 ? 10.938 -18.688 4.527 1 91.88 117 PHE A C 1
ATOM 889 O O . PHE A 1 117 ? 11.727 -18.859 3.598 1 91.88 117 PHE A O 1
ATOM 896 N N . PHE A 1 118 ? 11.203 -18.984 5.758 1 90.75 118 PHE A N 1
ATOM 897 C CA . PHE A 1 118 ? 12.516 -19.469 6.141 1 90.75 118 PHE A CA 1
ATOM 898 C C . PHE A 1 118 ? 12.852 -20.766 5.406 1 90.75 118 PHE A C 1
ATOM 900 O O . PHE A 1 118 ? 12.125 -21.75 5.512 1 90.75 118 PHE A O 1
ATOM 907 N N . GLN A 1 119 ? 13.914 -20.703 4.633 1 88.31 119 GLN A N 1
ATOM 908 C CA . GLN A 1 119 ? 14.414 -21.844 3.861 1 88.31 119 GLN A CA 1
ATOM 909 C C . GLN A 1 119 ? 13.281 -22.531 3.115 1 88.31 119 GLN A C 1
ATOM 911 O O . GLN A 1 119 ? 13.031 -23.734 3.328 1 88.31 119 GLN A O 1
ATOM 916 N N . ILE A 1 120 ? 12.703 -21.797 2.191 1 82.62 120 ILE A N 1
ATOM 917 C CA . ILE A 1 120 ? 11.562 -22.266 1.405 1 82.62 120 ILE A CA 1
ATOM 918 C C . ILE A 1 120 ? 11.953 -23.531 0.639 1 82.62 120 ILE A C 1
ATOM 920 O O . ILE A 1 120 ? 13.078 -23.641 0.146 1 82.62 120 ILE A O 1
ATOM 924 N N . ASP A 1 121 ? 11.031 -24.469 0.682 1 75.56 121 ASP A N 1
ATOM 925 C CA . ASP A 1 121 ? 11.25 -25.766 0.038 1 75.56 121 ASP A CA 1
ATOM 926 C C . ASP A 1 121 ? 11.203 -25.625 -1.483 1 75.56 121 ASP A C 1
ATOM 928 O O . ASP A 1 121 ? 10.805 -24.594 -2.01 1 75.56 121 ASP A O 1
ATOM 932 N N . ASP A 1 122 ? 11.844 -26.625 -2.145 1 69.94 122 ASP A N 1
ATOM 933 C CA . ASP A 1 122 ? 11.867 -26.641 -3.604 1 69.94 122 ASP A CA 1
ATOM 934 C C . ASP A 1 122 ? 11.164 -27.875 -4.148 1 69.94 122 ASP A C 1
ATOM 936 O O . ASP A 1 122 ? 11.453 -28.312 -5.266 1 69.94 122 ASP A O 1
ATOM 940 N N . LYS A 1 123 ? 10.312 -28.422 -3.451 1 71.69 123 LYS A N 1
ATOM 941 C CA . LYS A 1 123 ? 9.93 -29.797 -3.768 1 71.69 123 LYS A CA 1
ATOM 942 C C . LYS A 1 123 ? 8.68 -29.828 -4.648 1 71.69 123 LYS A C 1
ATOM 944 O O . LYS A 1 123 ? 8.438 -30.828 -5.344 1 71.69 123 LYS A O 1
ATOM 949 N N . ASP A 1 124 ? 7.879 -28.781 -4.68 1 76 124 ASP A N 1
ATOM 950 C CA . ASP A 1 124 ? 6.629 -28.906 -5.426 1 76 124 ASP A CA 1
ATOM 951 C C . ASP A 1 124 ? 6.191 -27.562 -5.992 1 76 124 ASP A C 1
ATOM 953 O O . ASP A 1 124 ? 6.91 -26.562 -5.875 1 76 124 ASP A O 1
ATOM 957 N N . ARG A 1 125 ? 5.133 -27.672 -6.812 1 76.44 125 ARG A N 1
ATOM 958 C CA . ARG A 1 125 ? 4.574 -26.484 -7.473 1 76.44 125 ARG A CA 1
ATOM 959 C C . ARG A 1 125 ? 4.133 -25.453 -6.449 1 76.44 125 ARG A C 1
ATOM 961 O O . ARG A 1 125 ? 4.238 -24.25 -6.695 1 76.44 125 ARG A O 1
ATOM 968 N N . LYS A 1 126 ? 3.756 -25.922 -5.336 1 78 126 LYS A N 1
ATOM 969 C CA . LYS A 1 126 ? 3.367 -25.016 -4.266 1 78 126 LYS A CA 1
ATOM 970 C C . LYS A 1 126 ? 4.559 -24.172 -3.793 1 78 126 LYS A C 1
ATOM 972 O O . LYS A 1 126 ? 4.414 -22.984 -3.5 1 78 126 LYS A O 1
ATOM 977 N N . ALA A 1 127 ? 5.648 -24.812 -3.826 1 83.75 127 ALA A N 1
ATOM 978 C CA . ALA A 1 127 ? 6.859 -24.109 -3.398 1 83.75 127 ALA A CA 1
ATOM 979 C C . ALA A 1 127 ? 7.262 -23.047 -4.406 1 83.75 127 ALA A C 1
ATOM 981 O O . ALA A 1 127 ? 7.773 -21.984 -4.023 1 83.75 127 ALA A O 1
ATOM 982 N N . LEU A 1 128 ? 7.027 -23.344 -5.688 1 86.5 128 LEU A N 1
ATOM 983 C CA . LEU A 1 128 ? 7.328 -22.344 -6.711 1 86.5 128 LEU A CA 1
ATOM 984 C C . LEU A 1 128 ? 6.402 -21.141 -6.59 1 86.5 128 LEU A C 1
ATOM 986 O O . LEU A 1 128 ? 6.836 -20 -6.762 1 86.5 128 LEU A O 1
ATOM 990 N N . GLN A 1 129 ? 5.219 -21.453 -6.262 1 84.31 129 GLN A N 1
ATOM 991 C CA . GLN A 1 129 ? 4.262 -20.359 -6.059 1 84.31 129 GLN A CA 1
ATOM 992 C C . GLN A 1 129 ? 4.641 -19.516 -4.844 1 84.31 129 GLN A C 1
ATOM 994 O O . GLN A 1 129 ? 4.539 -18.297 -4.879 1 84.31 129 GLN A O 1
ATOM 999 N N . ASP A 1 130 ? 5.086 -20.172 -3.768 1 89.19 130 ASP A N 1
ATOM 1000 C CA . ASP A 1 130 ? 5.527 -19.453 -2.576 1 89.19 130 ASP A CA 1
ATOM 1001 C C . ASP A 1 130 ? 6.734 -18.578 -2.885 1 89.19 130 ASP A C 1
ATOM 1003 O O . ASP A 1 130 ? 6.805 -17.438 -2.424 1 89.19 130 ASP A O 1
ATOM 1007 N N . ARG A 1 131 ? 7.594 -19.109 -3.686 1 92 131 ARG A N 1
ATOM 1008 C CA . ARG A 1 131 ? 8.789 -18.344 -4.055 1 92 131 ARG A CA 1
ATOM 1009 C C . ARG A 1 131 ? 8.43 -17.125 -4.898 1 92 131 ARG A C 1
ATOM 1011 O O . ARG A 1 131 ? 8.977 -16.047 -4.695 1 92 131 ARG A O 1
ATOM 1018 N N . SER A 1 132 ? 7.508 -17.328 -5.812 1 92.38 132 SER A N 1
ATOM 1019 C CA . SER A 1 132 ? 7.051 -16.203 -6.621 1 92.38 132 SER A CA 1
ATOM 1020 C C . SER A 1 132 ? 6.32 -15.164 -5.766 1 92.38 132 SER A C 1
ATOM 1022 O O . SER A 1 132 ? 6.453 -13.961 -5.996 1 92.38 132 SER A O 1
ATOM 1024 N N . GLY A 1 133 ? 5.586 -15.688 -4.781 1 93.06 133 GLY A N 1
ATOM 1025 C CA . GLY A 1 133 ? 4.863 -14.797 -3.885 1 93.06 133 GLY A CA 1
ATOM 1026 C C . GLY A 1 133 ? 5.777 -13.922 -3.045 1 93.06 133 GLY A C 1
ATOM 1027 O O . GLY A 1 133 ? 5.527 -12.727 -2.887 1 93.06 133 GLY A O 1
ATOM 1028 N N . VAL A 1 134 ? 6.797 -14.469 -2.543 1 95.06 134 VAL A N 1
ATOM 1029 C CA . VAL A 1 134 ? 7.695 -13.695 -1.694 1 95.06 134 VAL A CA 1
ATOM 1030 C C . VAL A 1 134 ? 8.469 -12.688 -2.545 1 95.06 134 VAL A C 1
ATOM 1032 O O . VAL A 1 134 ? 8.758 -11.578 -2.092 1 95.06 134 VAL A O 1
ATOM 1035 N N . ILE A 1 135 ? 8.781 -13.039 -3.791 1 96.19 135 ILE A N 1
ATOM 1036 C CA . ILE A 1 135 ? 9.477 -12.117 -4.688 1 96.19 135 ILE A CA 1
ATOM 1037 C C . ILE A 1 135 ? 8.586 -10.914 -4.984 1 96.19 135 ILE A C 1
ATOM 1039 O O . ILE A 1 135 ? 9.047 -9.773 -4.953 1 96.19 135 ILE A O 1
ATOM 1043 N N . PHE A 1 136 ? 7.348 -11.203 -5.277 1 95.88 136 PHE A N 1
ATOM 1044 C CA . PHE A 1 136 ? 6.391 -10.117 -5.457 1 95.88 136 PHE A CA 1
ATOM 1045 C C . PHE A 1 136 ? 6.328 -9.234 -4.211 1 95.88 136 PHE A C 1
ATOM 1047 O O . PHE A 1 136 ? 6.344 -8.008 -4.309 1 95.88 136 PHE A O 1
ATOM 1054 N N . PHE A 1 137 ? 6.328 -9.867 -3.092 1 96.25 137 PHE A N 1
ATOM 1055 C CA . PHE A 1 137 ? 6.176 -9.141 -1.835 1 96.25 137 PHE A CA 1
ATOM 1056 C C . PHE A 1 137 ? 7.402 -8.281 -1.557 1 96.25 137 PHE A C 1
ATOM 1058 O O . PHE A 1 137 ? 7.285 -7.18 -1.019 1 96.25 137 PHE A O 1
ATOM 1065 N N . LEU A 1 138 ? 8.531 -8.766 -1.877 1 97.06 138 LEU A N 1
ATOM 1066 C CA . LEU A 1 138 ? 9.75 -7.984 -1.684 1 97.06 138 LEU A CA 1
ATOM 1067 C C . LEU A 1 138 ? 9.703 -6.695 -2.5 1 97.06 138 LEU A C 1
ATOM 1069 O O . LEU A 1 138 ? 10.117 -5.637 -2.02 1 97.06 138 LEU A O 1
ATOM 1073 N N . SER A 1 139 ? 9.25 -6.816 -3.686 1 96.38 139 SER A N 1
ATOM 1074 C CA . SER A 1 139 ? 9.07 -5.621 -4.5 1 96.38 139 SER A CA 1
ATOM 1075 C C . SER A 1 139 ? 8.039 -4.684 -3.883 1 96.38 139 SER A C 1
ATOM 1077 O O . SER A 1 139 ? 8.258 -3.475 -3.797 1 96.38 139 SER A O 1
ATOM 1079 N N . LEU A 1 140 ? 6.938 -5.238 -3.436 1 95.38 140 LEU A N 1
ATOM 1080 C CA . LEU A 1 140 ? 5.871 -4.469 -2.805 1 95.38 140 LEU A CA 1
ATOM 1081 C C . LEU A 1 140 ? 6.363 -3.803 -1.523 1 95.38 140 LEU A C 1
ATOM 1083 O O . LEU A 1 140 ? 6.012 -2.656 -1.238 1 95.38 140 LEU A O 1
ATOM 1087 N N . THR A 1 141 ? 7.207 -4.484 -0.792 1 95.31 141 THR A N 1
ATOM 1088 C CA . THR A 1 141 ? 7.734 -3.971 0.466 1 95.31 141 THR A CA 1
ATOM 1089 C C . THR A 1 141 ? 8.555 -2.707 0.229 1 95.31 141 THR A C 1
ATOM 1091 O O . THR A 1 141 ? 8.5 -1.762 1.02 1 95.31 141 THR A O 1
ATOM 1094 N N . GLN A 1 142 ? 9.305 -2.678 -0.864 1 96.25 142 GLN A N 1
ATOM 1095 C CA . GLN A 1 142 ? 10.094 -1.485 -1.165 1 96.25 142 GLN A CA 1
ATOM 1096 C C . GLN A 1 142 ? 9.188 -0.282 -1.418 1 96.25 142 GLN A C 1
ATOM 1098 O O . GLN A 1 142 ? 9.508 0.84 -1.025 1 96.25 142 GLN A O 1
ATOM 1103 N N . GLN A 1 143 ? 8.117 -0.501 -2.039 1 95.56 143 GLN A N 1
ATOM 1104 C CA . GLN A 1 143 ? 7.168 0.581 -2.279 1 95.56 143 GLN A CA 1
ATOM 1105 C C . GLN A 1 143 ? 6.523 1.048 -0.978 1 95.56 143 GLN A C 1
ATOM 1107 O O . GLN A 1 143 ? 6.395 2.25 -0.739 1 95.56 143 GLN A O 1
ATOM 1112 N N . PHE A 1 144 ? 6.219 0.084 -0.089 1 92.31 144 PHE A N 1
ATOM 1113 C CA . PHE A 1 144 ? 5.613 0.406 1.199 1 92.31 144 PHE A CA 1
ATOM 1114 C C . PHE A 1 144 ? 6.602 1.154 2.088 1 92.31 144 PHE A C 1
ATOM 1116 O O . PHE A 1 144 ? 6.211 2.051 2.838 1 92.31 144 PHE A O 1
ATOM 1123 N N . ILE A 1 145 ? 7.801 0.838 1.962 1 93 145 ILE A N 1
ATOM 1124 C CA . ILE A 1 145 ? 8.812 1.479 2.789 1 93 145 ILE A CA 1
ATOM 1125 C C . ILE A 1 145 ? 8.969 2.939 2.377 1 93 145 ILE A C 1
ATOM 1127 O O . ILE A 1 145 ? 9.156 3.814 3.225 1 93 145 ILE A O 1
ATOM 1131 N N . ASN A 1 146 ? 8.742 3.246 1.137 1 93.44 146 ASN A N 1
ATOM 1132 C CA . ASN A 1 146 ? 9.062 4.574 0.635 1 93.44 146 ASN A CA 1
ATOM 1133 C C . ASN A 1 146 ? 7.824 5.461 0.547 1 93.44 146 ASN A C 1
ATOM 1135 O O . ASN A 1 146 ? 7.938 6.676 0.38 1 93.44 146 ASN A O 1
ATOM 1139 N N . ILE A 1 147 ? 6.633 4.902 0.785 1 91.19 147 ILE A N 1
ATOM 1140 C CA . ILE A 1 147 ? 5.402 5.66 0.574 1 91.19 147 ILE A CA 1
ATOM 1141 C C . ILE A 1 147 ? 5.34 6.828 1.558 1 91.19 147 ILE A C 1
ATOM 1143 O O . ILE A 1 147 ? 4.789 7.883 1.242 1 91.19 147 ILE A O 1
ATOM 1147 N N . SER A 1 148 ? 5.953 6.797 2.719 1 89.19 148 SER A N 1
ATOM 1148 C CA . SER A 1 148 ? 5.898 7.82 3.756 1 89.19 148 SER A CA 1
ATOM 1149 C C . SER A 1 148 ? 6.766 9.023 3.396 1 89.19 148 SER A C 1
ATOM 1151 O O . SER A 1 148 ? 6.652 10.086 4.008 1 89.19 148 SER A O 1
ATOM 1153 N N . ALA A 1 149 ? 7.609 8.844 2.389 1 89.81 149 ALA A N 1
ATOM 1154 C CA . ALA A 1 149 ? 8.531 9.914 2.006 1 89.81 149 ALA A CA 1
ATOM 1155 C C . ALA A 1 149 ? 7.773 11.117 1.438 1 89.81 149 ALA A C 1
ATOM 1157 O O . ALA A 1 149 ? 8.281 12.234 1.44 1 89.81 149 ALA A O 1
ATOM 1158 N N . VAL A 1 150 ? 6.559 10.883 1.042 1 92.94 150 VAL A N 1
ATOM 1159 C CA . VAL A 1 150 ? 5.805 11.961 0.415 1 92.94 150 VAL A CA 1
ATOM 1160 C C . VAL A 1 150 ? 5.559 13.078 1.429 1 92.94 150 VAL A C 1
ATOM 1162 O O . VAL A 1 150 ? 5.629 14.258 1.088 1 92.94 150 VAL A O 1
ATOM 1165 N N . SER A 1 151 ? 5.309 12.711 2.67 1 91.12 151 SER A N 1
ATOM 1166 C CA . SER A 1 151 ? 5.059 13.711 3.705 1 91.12 151 SER A CA 1
ATOM 1167 C C . SER A 1 151 ? 6.301 14.562 3.959 1 91.12 151 SER A C 1
ATOM 1169 O O . SER A 1 151 ? 6.191 15.766 4.199 1 91.12 151 SER A O 1
ATOM 1171 N N . VAL A 1 152 ? 7.398 13.922 3.838 1 86.62 152 VAL A N 1
ATOM 1172 C CA . VAL A 1 152 ? 8.664 14.617 4.043 1 86.62 152 VAL A CA 1
ATOM 1173 C C . VAL A 1 152 ? 8.891 15.625 2.918 1 86.62 152 VAL A C 1
ATOM 1175 O O . VAL A 1 152 ? 9.266 16.766 3.168 1 86.62 152 VAL A O 1
ATOM 1178 N N . PHE A 1 153 ? 8.555 15.25 1.774 1 89.69 153 PHE A N 1
ATOM 1179 C CA . PHE A 1 153 ? 8.812 16.109 0.621 1 89.69 153 PHE A CA 1
ATOM 1180 C C . PHE A 1 153 ? 7.824 17.266 0.574 1 89.69 153 PHE A C 1
ATOM 1182 O O . PHE A 1 153 ? 8.172 18.359 0.138 1 89.69 153 PHE A O 1
ATOM 1189 N N . ILE A 1 154 ? 6.668 17.031 1.041 1 89.94 154 ILE A N 1
ATOM 1190 C CA . ILE A 1 154 ? 5.688 18.109 1.114 1 89.94 154 ILE A CA 1
ATOM 1191 C C . ILE A 1 154 ? 6.16 19.156 2.109 1 89.94 154 ILE A C 1
ATOM 1193 O O . ILE A 1 154 ? 6.078 20.359 1.835 1 89.94 154 ILE A O 1
ATOM 1197 N N . ALA A 1 155 ? 6.668 18.719 3.211 1 87.06 155 ALA A N 1
ATOM 1198 C CA . ALA A 1 155 ? 7.195 19.625 4.219 1 87.06 155 ALA A CA 1
ATOM 1199 C C . ALA A 1 155 ? 8.406 20.391 3.691 1 87.06 155 ALA A C 1
ATOM 1201 O O . ALA A 1 155 ? 8.555 21.594 3.943 1 87.06 155 ALA A O 1
ATOM 1202 N N . GLU A 1 156 ? 9.18 19.719 2.957 1 84.88 156 GLU A N 1
ATOM 1203 C CA . GLU A 1 156 ? 10.398 20.328 2.42 1 84.88 156 GLU A CA 1
ATOM 1204 C C . GLU A 1 156 ? 10.07 21.344 1.326 1 84.88 156 GLU A C 1
ATOM 1206 O O . GLU A 1 156 ? 10.781 22.328 1.153 1 84.88 156 GLU A O 1
ATOM 1211 N N . ARG A 1 157 ? 9.102 21.016 0.625 1 87.62 157 ARG A N 1
ATOM 1212 C CA . ARG A 1 157 ? 8.688 21.938 -0.423 1 87.62 157 ARG A CA 1
ATOM 1213 C C . ARG A 1 157 ? 8.305 23.297 0.165 1 87.62 157 ARG A C 1
ATOM 1215 O O . ARG A 1 157 ? 8.594 24.328 -0.423 1 87.62 157 ARG A O 1
ATOM 1222 N N . ARG A 1 158 ? 7.703 23.25 1.279 1 84.81 158 ARG A N 1
ATOM 1223 C CA . ARG A 1 158 ? 7.344 24.5 1.95 1 84.81 158 ARG A CA 1
ATOM 1224 C C . ARG A 1 158 ? 8.586 25.297 2.326 1 84.81 158 ARG A C 1
ATOM 1226 O O . ARG A 1 158 ? 8.625 26.516 2.141 1 84.81 158 ARG A O 1
ATOM 1233 N N . LEU A 1 159 ? 9.531 24.656 2.824 1 83 159 LEU A N 1
ATOM 1234 C CA . LEU A 1 159 ? 10.797 25.281 3.17 1 83 159 LEU A CA 1
ATOM 1235 C C . LEU A 1 159 ? 11.5 25.812 1.923 1 83 159 LEU A C 1
ATOM 1237 O O . LEU A 1 159 ? 12.039 26.922 1.931 1 83 159 LEU A O 1
ATOM 1241 N N . PHE A 1 160 ? 11.484 25.016 0.924 1 82.88 160 PHE A N 1
ATOM 1242 C CA . PHE A 1 160 ? 12.094 25.375 -0.353 1 82.88 160 PHE A CA 1
ATOM 1243 C C . PHE A 1 160 ? 11.477 26.672 -0.897 1 82.88 160 PHE A C 1
ATOM 1245 O O . PHE A 1 160 ? 12.195 27.578 -1.314 1 82.88 160 PHE A O 1
ATOM 1252 N N . ARG A 1 161 ? 10.234 26.703 -0.881 1 83.44 161 ARG A N 1
ATOM 1253 C CA . ARG A 1 161 ? 9.539 27.859 -1.402 1 83.44 161 ARG A CA 1
ATOM 1254 C C . ARG A 1 161 ? 9.914 29.125 -0.625 1 83.44 161 ARG A C 1
ATOM 1256 O O . ARG A 1 161 ? 10.094 30.188 -1.212 1 83.44 161 ARG A O 1
ATOM 1263 N N . HIS A 1 162 ? 10.102 28.969 0.633 1 84.5 162 HIS A N 1
ATOM 1264 C CA . HIS A 1 162 ? 10.492 30.094 1.477 1 84.5 162 HIS A CA 1
ATOM 1265 C C . HIS A 1 162 ? 11.906 30.547 1.154 1 84.5 162 HIS A C 1
ATOM 1267 O O . HIS A 1 162 ? 12.164 31.75 1.038 1 84.5 162 HIS A O 1
ATOM 1273 N N . GLU A 1 163 ? 12.742 29.641 0.903 1 82.38 163 GLU A N 1
ATOM 1274 C CA . GLU A 1 163 ? 14.148 29.953 0.669 1 82.38 163 GLU A CA 1
ATOM 1275 C C . GLU A 1 163 ? 14.359 30.531 -0.725 1 82.38 163 GLU A C 1
ATOM 1277 O O . GLU A 1 163 ? 15.18 31.438 -0.908 1 82.38 163 GLU A O 1
ATOM 1282 N N . ILE A 1 164 ? 13.656 30.125 -1.64 1 82.06 164 ILE A N 1
ATOM 1283 C CA . ILE A 1 164 ? 13.797 30.594 -3.016 1 82.06 164 ILE A CA 1
ATOM 1284 C C . ILE A 1 164 ? 13.164 31.969 -3.158 1 82.06 164 ILE A C 1
ATOM 1286 O O . ILE A 1 164 ? 13.68 32.812 -3.885 1 82.06 164 ILE A O 1
ATOM 1290 N N . SER A 1 165 ? 12.094 32.094 -2.447 1 82.06 165 SER A N 1
ATOM 1291 C CA . SER A 1 165 ? 11.445 33.406 -2.484 1 82.06 165 SER A CA 1
ATOM 1292 C C . SER A 1 165 ? 12.352 34.469 -1.896 1 82.06 165 SER A C 1
ATOM 1294 O O . SER A 1 165 ? 12.297 35.625 -2.309 1 82.06 165 SER A O 1
ATOM 1296 N N . ASN A 1 166 ? 13.203 34.031 -0.986 1 82.19 166 ASN A N 1
ATOM 1297 C CA . ASN A 1 166 ? 14.141 34.969 -0.364 1 82.19 166 ASN A CA 1
ATOM 1298 C C . ASN A 1 166 ? 15.461 35.031 -1.124 1 82.19 166 ASN A C 1
ATOM 1300 O O . ASN A 1 166 ? 16.391 35.719 -0.713 1 82.19 166 ASN A O 1
ATOM 1304 N N . GLY A 1 167 ? 15.57 34.219 -2.174 1 77.88 167 GLY A N 1
ATOM 1305 C CA . GLY A 1 167 ? 16.734 34.281 -3.055 1 77.88 167 GLY A CA 1
ATOM 1306 C C . GLY A 1 167 ? 17.969 33.625 -2.449 1 77.88 167 GLY A C 1
ATOM 1307 O O . GLY A 1 167 ? 19.094 34.031 -2.756 1 77.88 167 GLY A O 1
ATOM 1308 N N . TYR A 1 168 ? 17.797 32.719 -1.65 1 79.31 168 TYR A N 1
ATOM 1309 C CA . TYR A 1 168 ? 18.922 32.094 -0.943 1 79.31 168 TYR A CA 1
ATOM 1310 C C . TYR A 1 168 ? 19.766 31.234 -1.879 1 79.31 168 TYR A C 1
ATOM 1312 O O . TYR A 1 168 ? 20.984 31.25 -1.813 1 79.31 168 TYR A O 1
ATOM 1320 N N . TYR A 1 169 ? 19.062 30.469 -2.689 1 83.25 169 TYR A N 1
ATOM 1321 C CA . TYR A 1 169 ? 19.75 29.531 -3.568 1 83.25 169 TYR A CA 1
ATOM 1322 C C . TYR A 1 169 ? 19.031 29.406 -4.906 1 83.25 169 TYR A C 1
ATOM 1324 O O . TYR A 1 169 ? 17.859 29.766 -5.023 1 83.25 169 TYR A O 1
ATOM 1332 N N . ARG A 1 170 ? 19.859 28.891 -5.797 1 86.56 170 ARG A N 1
ATOM 1333 C CA . ARG A 1 170 ? 19.266 28.547 -7.078 1 86.56 170 ARG A CA 1
ATOM 1334 C C . ARG A 1 170 ? 18.438 27.266 -6.969 1 86.56 170 ARG A C 1
ATOM 1336 O O . ARG A 1 170 ? 18.781 26.359 -6.215 1 86.56 170 ARG A O 1
ATOM 1343 N N . VAL A 1 171 ? 17.406 27.219 -7.816 1 88.81 171 VAL A N 1
ATOM 1344 C CA . VAL A 1 171 ? 16.5 26.078 -7.812 1 88.81 171 VAL A CA 1
ATOM 1345 C C . VAL A 1 171 ? 17.266 24.812 -8.195 1 88.81 171 VAL A C 1
ATOM 1347 O O . VAL A 1 171 ? 17.094 23.766 -7.59 1 88.81 171 VAL A O 1
ATOM 1350 N N . SER A 1 172 ? 18.172 24.922 -9.117 1 91.19 172 SER A N 1
ATOM 1351 C CA . SER A 1 172 ? 18.922 23.766 -9.602 1 91.19 172 SER A CA 1
ATOM 1352 C C . SER A 1 172 ? 19.875 23.234 -8.539 1 91.19 172 SER A C 1
ATOM 1354 O O . SER A 1 172 ? 20.016 22.031 -8.367 1 91.19 172 SER A O 1
ATOM 1356 N N . ALA A 1 173 ? 20.5 24.156 -7.805 1 88.44 173 ALA A N 1
ATOM 1357 C CA . ALA A 1 173 ? 21.422 23.734 -6.758 1 88.44 173 ALA A CA 1
ATOM 1358 C C . ALA A 1 173 ? 20.688 23 -5.637 1 88.44 173 ALA A C 1
ATOM 1360 O O . ALA A 1 173 ? 21.156 21.969 -5.148 1 88.44 173 ALA A O 1
ATOM 1361 N N . TYR A 1 174 ? 19.578 23.547 -5.383 1 86.81 174 TYR A N 1
ATOM 1362 C CA . TYR A 1 174 ? 18.766 22.922 -4.348 1 86.81 174 TYR A CA 1
ATOM 1363 C C . TYR A 1 174 ? 18.281 21.547 -4.801 1 86.81 174 TYR A C 1
ATOM 1365 O O . TYR A 1 174 ? 18.391 20.578 -4.059 1 86.81 174 TYR A O 1
ATOM 1373 N N . PHE A 1 175 ? 17.797 21.5 -5.965 1 91.25 175 PHE A N 1
ATOM 1374 C CA . PHE A 1 175 ? 17.203 20.281 -6.504 1 91.25 175 PHE A CA 1
ATOM 1375 C C . PHE A 1 175 ? 18.234 19.156 -6.551 1 91.25 175 PHE A C 1
ATOM 1377 O O . PHE A 1 175 ? 18 18.062 -6.047 1 91.25 175 PHE A O 1
ATOM 1384 N N . PHE A 1 176 ? 19.359 19.422 -7.043 1 91.5 176 PHE A N 1
ATOM 1385 C CA . PHE A 1 176 ? 20.375 18.391 -7.203 1 91.5 176 PHE A CA 1
ATOM 1386 C C . PHE A 1 176 ? 20.953 17.984 -5.852 1 91.5 176 PHE A C 1
ATOM 1388 O O . PHE A 1 176 ? 21.312 16.828 -5.641 1 91.5 176 PHE A O 1
ATOM 1395 N N . SER A 1 177 ? 21.031 18.922 -4.969 1 87.62 177 SER A N 1
ATOM 1396 C CA . SER A 1 177 ? 21.484 18.578 -3.623 1 87.62 177 SER A CA 1
ATOM 1397 C C . SER A 1 177 ? 20.516 17.625 -2.932 1 87.62 177 SER A C 1
ATOM 1399 O O . SER A 1 177 ? 20.938 16.656 -2.293 1 87.62 177 SER A O 1
ATOM 1401 N N . LYS A 1 178 ? 19.281 17.859 -3.178 1 86.69 178 LYS A N 1
ATOM 1402 C CA . LYS A 1 178 ? 18.25 17.031 -2.564 1 86.69 178 LYS A CA 1
ATOM 1403 C C . LYS A 1 178 ? 18.266 15.625 -3.156 1 86.69 178 LYS A C 1
ATOM 1405 O O . LYS A 1 178 ? 18.156 14.641 -2.426 1 86.69 178 LYS A O 1
ATOM 1410 N N . VAL A 1 179 ? 18.406 15.547 -4.387 1 90.38 179 VAL A N 1
ATOM 1411 C CA . VAL A 1 179 ? 18.344 14.266 -5.09 1 90.38 179 VAL A CA 1
ATOM 1412 C C . VAL A 1 179 ? 19.578 13.438 -4.746 1 90.38 179 VAL A C 1
ATOM 1414 O O . VAL A 1 179 ? 19.469 12.258 -4.391 1 90.38 179 VAL A O 1
ATOM 1417 N N . ILE A 1 180 ? 20.703 14.031 -4.645 1 88.25 180 ILE A N 1
ATOM 1418 C CA . ILE A 1 180 ? 21.953 13.305 -4.535 1 88.25 180 ILE A CA 1
ATOM 1419 C C . ILE A 1 180 ? 22.266 13.016 -3.066 1 88.25 180 ILE A C 1
ATOM 1421 O O . ILE A 1 180 ? 22.812 11.969 -2.736 1 88.25 180 ILE A O 1
ATOM 1425 N N . CYS A 1 181 ? 21.766 13.875 -2.166 1 81.88 181 CYS A N 1
ATOM 1426 C CA . CYS A 1 181 ? 22.203 13.734 -0.78 1 81.88 181 CYS A CA 1
ATOM 1427 C C . CYS A 1 181 ? 21.078 13.18 0.086 1 81.88 181 CYS A C 1
ATOM 1429 O O . CYS A 1 181 ? 21.312 12.75 1.217 1 81.88 181 CYS A O 1
ATOM 1431 N N . ASP A 1 182 ? 19.984 13.125 -0.52 1 82.69 182 ASP A N 1
ATOM 1432 C CA . ASP A 1 182 ? 18.859 12.672 0.291 1 82.69 182 ASP A CA 1
ATOM 1433 C C . ASP A 1 182 ? 18.109 11.531 -0.395 1 82.69 182 ASP A C 1
ATOM 1435 O O . ASP A 1 182 ? 18.266 10.367 -0.02 1 82.69 182 ASP A O 1
ATOM 1439 N N . LEU A 1 183 ? 17.672 11.797 -1.516 1 85.31 183 LEU A N 1
ATOM 1440 C CA . LEU 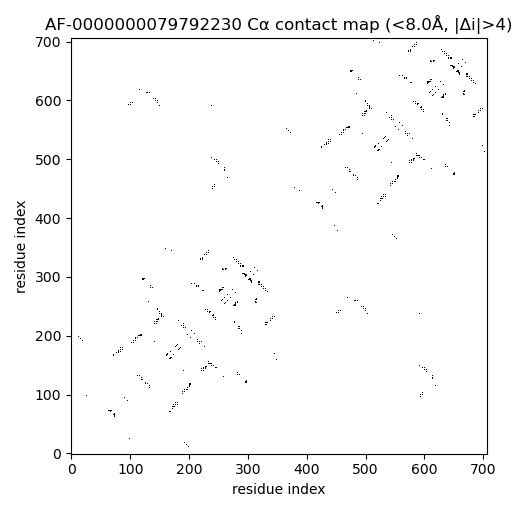A 1 183 ? 16.766 10.875 -2.189 1 85.31 183 LEU A CA 1
ATOM 1441 C C . LEU A 1 183 ? 17.453 9.547 -2.494 1 85.31 183 LEU A C 1
ATOM 1443 O O . LEU A 1 183 ? 16.922 8.477 -2.188 1 85.31 183 LEU A O 1
ATOM 1447 N N . ILE A 1 184 ? 18.719 9.625 -2.904 1 85.12 184 ILE A N 1
ATOM 1448 C CA . ILE A 1 184 ? 19.391 8.422 -3.389 1 85.12 184 ILE A CA 1
ATOM 1449 C C . ILE A 1 184 ? 20.094 7.723 -2.229 1 85.12 184 ILE A C 1
ATOM 1451 O O . ILE A 1 184 ? 19.859 6.539 -1.975 1 85.12 184 ILE A O 1
ATOM 1455 N N . PRO A 1 185 ? 20.734 8.391 -1.367 1 83.69 185 PRO A N 1
ATOM 1456 C CA . PRO A 1 185 ? 21.531 7.711 -0.341 1 83.69 185 PRO A CA 1
ATOM 1457 C C . PRO A 1 185 ? 20.688 7.191 0.817 1 83.69 185 PRO A C 1
ATOM 1459 O O . PRO A 1 185 ? 21.016 6.168 1.421 1 83.69 185 PRO A O 1
ATOM 1462 N N . LEU A 1 186 ? 19.641 7.793 1.07 1 87.06 186 LEU A N 1
ATOM 1463 C CA . LEU A 1 186 ? 18.844 7.426 2.234 1 87.06 186 LEU A CA 1
ATOM 1464 C C . LEU A 1 186 ? 18.141 6.094 2.012 1 87.06 186 LEU A C 1
ATOM 1466 O O . LEU A 1 186 ? 17.672 5.465 2.965 1 87.06 186 LEU A O 1
ATOM 1470 N N . ARG A 1 187 ? 18.109 5.641 0.762 1 92.25 187 ARG A N 1
ATOM 1471 C CA . ARG A 1 187 ? 17.422 4.391 0.442 1 92.25 187 ARG A CA 1
ATOM 1472 C C . ARG A 1 187 ? 18.391 3.209 0.517 1 92.25 187 ARG A C 1
ATOM 1474 O O . ARG A 1 187 ? 17.953 2.055 0.55 1 92.25 187 ARG A O 1
ATOM 1481 N N . LEU A 1 188 ? 19.656 3.506 0.573 1 90.75 188 LEU A N 1
ATOM 1482 C CA . LEU A 1 188 ? 20.672 2.463 0.482 1 90.75 188 LEU A CA 1
ATOM 1483 C C . LEU A 1 188 ? 20.594 1.522 1.681 1 90.75 188 LEU A C 1
ATOM 1485 O O . LEU A 1 188 ? 20.531 0.302 1.515 1 90.75 188 LEU A O 1
ATOM 1489 N N . LEU A 1 189 ? 20.453 2.057 2.768 1 90.19 189 LEU A N 1
ATOM 1490 C CA . LEU A 1 189 ? 20.562 1.246 3.977 1 90.19 189 LEU A CA 1
ATOM 1491 C C . LEU A 1 189 ? 19.328 0.376 4.156 1 90.19 189 LEU A C 1
ATOM 1493 O O . LEU A 1 189 ? 19.438 -0.834 4.363 1 90.19 189 LEU A O 1
ATOM 1497 N N . PRO A 1 190 ? 18.156 0.957 4.043 1 94 190 PRO A N 1
ATOM 1498 C CA . PRO A 1 190 ? 16.984 0.096 4.164 1 94 190 PRO A CA 1
ATOM 1499 C C . PRO A 1 190 ? 16.969 -1.038 3.141 1 94 190 PRO A C 1
ATOM 1501 O O . PRO A 1 190 ? 16.625 -2.174 3.477 1 94 190 PRO A O 1
ATOM 1504 N N . VAL A 1 191 ? 17.391 -0.75 1.946 1 96.94 191 VAL A N 1
ATOM 1505 C CA . VAL A 1 191 ? 17.375 -1.765 0.898 1 96.94 191 VAL A CA 1
ATOM 1506 C C . VAL A 1 191 ? 18.422 -2.834 1.2 1 96.94 191 VAL A C 1
ATOM 1508 O O . VAL A 1 191 ? 18.188 -4.023 0.99 1 96.94 191 VAL A O 1
ATOM 1511 N N . ALA A 1 192 ? 19.562 -2.404 1.68 1 95.06 192 ALA A N 1
ATOM 1512 C CA . ALA A 1 192 ? 20.594 -3.357 2.053 1 95.06 192 ALA A CA 1
ATOM 1513 C C . ALA A 1 192 ? 20.109 -4.297 3.154 1 95.06 192 ALA A C 1
ATOM 1515 O O . ALA A 1 192 ? 20.359 -5.504 3.098 1 95.06 192 ALA A O 1
ATOM 1516 N N . ILE A 1 193 ? 19.406 -3.801 4.07 1 94.5 193 ILE A N 1
ATOM 1517 C CA . ILE A 1 193 ? 18.875 -4.586 5.18 1 94.5 193 ILE A CA 1
ATOM 1518 C C . ILE A 1 193 ? 17.891 -5.617 4.652 1 94.5 193 ILE A C 1
ATOM 1520 O O . ILE A 1 193 ? 17.984 -6.805 4.977 1 94.5 193 ILE A O 1
ATOM 1524 N N . VAL A 1 194 ? 17 -5.172 3.852 1 97 194 VAL A N 1
ATOM 1525 C CA . VAL A 1 194 ? 16 -6.074 3.305 1 97 194 VAL A CA 1
ATOM 1526 C C . VAL A 1 194 ? 16.672 -7.168 2.48 1 97 194 VAL A C 1
ATOM 1528 O O . VAL A 1 194 ? 16.344 -8.344 2.613 1 97 194 VAL A O 1
ATOM 1531 N N . THR A 1 195 ? 17.656 -6.746 1.669 1 97.19 195 THR A N 1
ATOM 1532 C CA . THR A 1 195 ? 18.328 -7.68 0.772 1 97.19 195 THR A CA 1
ATOM 1533 C C . THR A 1 195 ? 19.078 -8.742 1.564 1 97.19 195 THR A C 1
ATOM 1535 O O . THR A 1 195 ? 18.922 -9.945 1.314 1 97.19 195 THR A O 1
ATOM 1538 N N . LEU A 1 196 ? 19.828 -8.336 2.494 1 95.12 196 LEU A N 1
ATOM 1539 C CA . LEU A 1 196 ? 20.688 -9.258 3.236 1 95.12 196 LEU A CA 1
ATOM 1540 C C . LEU A 1 196 ? 19.844 -10.195 4.098 1 95.12 196 LEU A C 1
ATOM 1542 O O . LEU A 1 196 ? 20.078 -11.414 4.09 1 95.12 196 LEU A O 1
ATOM 1546 N N . ILE A 1 197 ? 18.859 -9.734 4.742 1 94.62 197 ILE A N 1
ATOM 1547 C CA . ILE A 1 197 ? 18.047 -10.57 5.625 1 94.62 197 ILE A CA 1
ATOM 1548 C C . ILE A 1 197 ? 17.234 -11.555 4.797 1 94.62 197 ILE A C 1
ATOM 1550 O O . ILE A 1 197 ? 17.234 -12.758 5.074 1 94.62 197 ILE A O 1
ATOM 1554 N N . THR A 1 198 ? 16.625 -11.094 3.756 1 96.44 198 THR A N 1
ATOM 1555 C CA . THR A 1 198 ? 15.711 -11.953 3.01 1 96.44 198 THR A CA 1
ATOM 1556 C C . THR A 1 198 ? 16.484 -12.961 2.16 1 96.44 198 THR A C 1
ATOM 1558 O O . THR A 1 198 ? 16.062 -14.109 2.018 1 96.44 198 THR A O 1
ATOM 1561 N N . HIS A 1 199 ? 17.625 -12.508 1.603 1 95.12 199 HIS A N 1
ATOM 1562 C CA . HIS A 1 199 ? 18.391 -13.445 0.78 1 95.12 199 HIS A CA 1
ATOM 1563 C C . HIS A 1 199 ? 18.812 -14.664 1.586 1 95.12 199 HIS A C 1
ATOM 1565 O O . HIS A 1 199 ? 18.594 -15.805 1.165 1 95.12 199 HIS A O 1
ATOM 1571 N N . PHE A 1 200 ? 19.281 -14.492 2.727 1 93.25 200 PHE A N 1
ATOM 1572 C CA . PHE A 1 200 ? 19.844 -15.578 3.516 1 93.25 200 PHE A CA 1
ATOM 1573 C C . PHE A 1 200 ? 18.75 -16.312 4.277 1 93.25 200 PHE A C 1
ATOM 1575 O O . PHE A 1 200 ? 18.766 -17.547 4.363 1 93.25 200 PHE A O 1
ATOM 1582 N N . ALA A 1 201 ? 17.828 -15.648 4.793 1 93 201 ALA A N 1
ATOM 1583 C CA . ALA A 1 201 ? 16.766 -16.281 5.578 1 93 201 ALA A CA 1
ATOM 1584 C C . ALA A 1 201 ? 15.875 -17.156 4.699 1 93 201 ALA A C 1
ATOM 1586 O O . ALA A 1 201 ? 15.523 -18.266 5.082 1 93 201 ALA A O 1
ATOM 1587 N N . ILE A 1 202 ? 15.508 -16.656 3.529 1 93.94 202 ILE A N 1
ATOM 1588 C CA . ILE A 1 202 ? 14.578 -17.359 2.65 1 93.94 202 ILE A CA 1
ATOM 1589 C C . ILE A 1 202 ? 15.328 -18.453 1.891 1 93.94 202 ILE A C 1
ATOM 1591 O O . ILE A 1 202 ? 14.734 -19.484 1.522 1 93.94 202 ILE A O 1
ATOM 1595 N N . GLY A 1 203 ? 16.594 -18.297 1.72 1 93.5 203 GLY A N 1
ATOM 1596 C CA . GLY A 1 203 ? 17.359 -19.234 0.918 1 93.5 203 GLY A CA 1
ATOM 1597 C C . GLY A 1 203 ? 17.203 -19.016 -0.574 1 93.5 203 GLY A C 1
ATOM 1598 O O . GLY A 1 203 ? 16.938 -19.969 -1.321 1 93.5 203 GLY A O 1
ATOM 1599 N N . LEU A 1 204 ? 17.25 -17.781 -0.978 1 94.31 204 LEU A N 1
ATOM 1600 C CA . LEU A 1 204 ? 17.172 -17.453 -2.4 1 94.31 204 LEU A CA 1
ATOM 1601 C C . LEU A 1 204 ? 18.422 -17.953 -3.131 1 94.31 204 LEU A C 1
ATOM 1603 O O . LEU A 1 204 ? 19.328 -18.5 -2.51 1 94.31 204 LEU A O 1
ATOM 1607 N N . ARG A 1 205 ? 18.375 -17.875 -4.465 1 92.88 205 ARG A N 1
ATOM 1608 C CA . ARG A 1 205 ? 19.469 -18.406 -5.281 1 92.88 205 ARG A CA 1
ATOM 1609 C C . ARG A 1 205 ? 20.812 -17.953 -4.762 1 92.88 205 ARG A C 1
ATOM 1611 O O . ARG A 1 205 ? 21.078 -16.75 -4.656 1 92.88 205 ARG A O 1
ATOM 1618 N N . PRO A 1 206 ? 21.656 -18.906 -4.402 1 92.12 206 PRO A N 1
ATOM 1619 C CA . PRO A 1 206 ? 22.969 -18.547 -3.859 1 92.12 206 PRO A CA 1
ATOM 1620 C C . PRO A 1 206 ? 23.891 -17.953 -4.918 1 92.12 206 PRO A C 1
ATOM 1622 O O . PRO A 1 206 ? 23.688 -18.156 -6.117 1 92.12 206 PRO A O 1
ATOM 1625 N N . GLY A 1 207 ? 24.891 -17.141 -4.469 1 92.06 207 GLY A N 1
ATOM 1626 C CA . GLY A 1 207 ? 25.875 -16.5 -5.344 1 92.06 207 GLY A CA 1
ATOM 1627 C C . GLY A 1 207 ? 25.938 -15 -5.164 1 92.06 207 GLY A C 1
ATOM 1628 O O . GLY A 1 207 ? 24.922 -14.344 -4.961 1 92.06 207 GLY A O 1
ATOM 1629 N N . PHE A 1 208 ? 27.109 -14.516 -5.23 1 90.81 208 PHE A N 1
ATOM 1630 C CA . PHE A 1 208 ? 27.328 -13.094 -5.027 1 90.81 208 PHE A CA 1
ATOM 1631 C C . PHE A 1 208 ? 26.656 -12.281 -6.125 1 90.81 208 PHE A C 1
ATOM 1633 O O . PHE A 1 208 ? 26.109 -11.203 -5.863 1 90.81 208 PHE A O 1
ATOM 1640 N N . ASP A 1 209 ? 26.719 -12.82 -7.344 1 90.31 209 ASP A N 1
ATOM 1641 C CA . ASP A 1 209 ? 26.094 -12.117 -8.461 1 90.31 209 ASP A CA 1
ATOM 1642 C C . ASP A 1 209 ? 24.578 -12.008 -8.266 1 90.31 209 ASP A C 1
ATOM 1644 O O . ASP A 1 209 ? 23.984 -10.977 -8.586 1 90.31 209 ASP A O 1
ATOM 1648 N N . HIS A 1 210 ? 23.969 -13.055 -7.68 1 93.56 210 HIS A N 1
ATOM 1649 C CA . HIS A 1 210 ? 22.516 -13.055 -7.492 1 93.56 210 HIS A CA 1
ATOM 1650 C C . HIS A 1 210 ? 22.109 -12.164 -6.324 1 93.56 210 HIS A C 1
ATOM 1652 O O . HIS A 1 210 ? 21.047 -11.555 -6.344 1 93.56 210 HIS A O 1
ATOM 1658 N N . ILE A 1 211 ? 23.016 -12.039 -5.34 1 94.94 211 ILE A N 1
ATOM 1659 C CA . ILE A 1 211 ? 22.75 -11.125 -4.23 1 94.94 211 ILE A CA 1
ATOM 1660 C C . ILE A 1 211 ? 22.828 -9.68 -4.719 1 94.94 211 ILE A C 1
ATOM 1662 O O . ILE A 1 211 ? 22 -8.852 -4.336 1 94.94 211 ILE A O 1
ATOM 1666 N N . LEU A 1 212 ? 23.75 -9.461 -5.59 1 93.31 212 LEU A N 1
ATOM 1667 C CA . LEU A 1 212 ? 23.922 -8.117 -6.129 1 93.31 212 LEU A CA 1
ATOM 1668 C C . LEU A 1 212 ? 22.75 -7.719 -7.004 1 93.31 212 LEU A C 1
ATOM 1670 O O . LEU A 1 212 ? 22.266 -6.59 -6.926 1 93.31 212 LEU A O 1
ATOM 1674 N N . VAL A 1 213 ? 22.266 -8.648 -7.797 1 94.31 213 VAL A N 1
ATOM 1675 C CA . VAL A 1 213 ? 21.125 -8.359 -8.656 1 94.31 213 VAL A CA 1
ATOM 1676 C C . VAL A 1 213 ? 19.891 -8.117 -7.809 1 94.31 213 VAL A C 1
ATOM 1678 O O . VAL A 1 213 ? 19.094 -7.227 -8.102 1 94.31 213 VAL A O 1
ATOM 1681 N N . LEU A 1 214 ? 19.75 -8.938 -6.797 1 96.75 214 LEU A N 1
ATOM 1682 C CA . LEU A 1 214 ? 18.641 -8.727 -5.871 1 96.75 214 LEU A CA 1
ATOM 1683 C C . LEU A 1 214 ? 18.719 -7.34 -5.242 1 96.75 214 LEU A C 1
ATOM 1685 O O . LEU A 1 214 ? 17.719 -6.621 -5.195 1 96.75 214 LEU A O 1
ATOM 1689 N N . PHE A 1 215 ? 19.891 -6.957 -4.848 1 96.81 215 PHE A N 1
ATOM 1690 C CA . PHE A 1 215 ? 20.109 -5.664 -4.211 1 96.81 215 PHE A CA 1
ATOM 1691 C C . PHE A 1 215 ? 19.812 -4.527 -5.184 1 96.81 215 PHE A C 1
ATOM 1693 O O . PHE A 1 215 ? 19.062 -3.607 -4.867 1 96.81 215 PHE A O 1
ATOM 1700 N N . ILE A 1 216 ? 20.391 -4.586 -6.352 1 96 216 ILE A N 1
ATOM 1701 C CA . ILE A 1 216 ? 20.234 -3.52 -7.336 1 96 216 ILE A CA 1
ATOM 1702 C C . ILE A 1 216 ? 18.781 -3.436 -7.797 1 96 216 ILE A C 1
ATOM 1704 O O . ILE A 1 216 ? 18.266 -2.342 -8.039 1 96 216 ILE A O 1
ATOM 1708 N N . GLY A 1 217 ? 18.141 -4.613 -7.922 1 97.06 217 GLY A N 1
ATOM 1709 C CA . GLY A 1 217 ? 16.734 -4.625 -8.289 1 97.06 217 GLY A CA 1
ATOM 1710 C C . GLY A 1 217 ? 15.844 -3.945 -7.262 1 97.06 217 GLY A C 1
ATOM 1711 O O . GLY A 1 217 ? 15.039 -3.076 -7.609 1 97.06 217 GLY A O 1
ATOM 1712 N N . LEU A 1 218 ? 16.016 -4.328 -6.016 1 98.19 218 LEU A N 1
ATOM 1713 C CA . LEU A 1 218 ? 15.227 -3.725 -4.949 1 98.19 218 LEU A CA 1
ATOM 1714 C C . LEU A 1 218 ? 15.562 -2.246 -4.793 1 98.19 218 LEU A C 1
ATOM 1716 O O . LEU A 1 218 ? 14.688 -1.433 -4.504 1 98.19 218 LEU A O 1
ATOM 1720 N N . TYR A 1 219 ? 16.812 -1.934 -4.988 1 97.19 219 TYR A N 1
ATOM 1721 C CA . TYR A 1 219 ? 17.25 -0.544 -4.902 1 97.19 219 TYR A CA 1
ATOM 1722 C C . TYR A 1 219 ? 16.625 0.294 -6.008 1 97.19 219 TYR A C 1
ATOM 1724 O O . TYR A 1 219 ? 16.172 1.416 -5.766 1 97.19 219 TYR A O 1
ATOM 1732 N N . ALA A 1 220 ? 16.609 -0.241 -7.195 1 97.19 220 ALA A N 1
ATOM 1733 C CA . ALA A 1 220 ? 16 0.463 -8.32 1 97.19 220 ALA A CA 1
ATOM 1734 C C . ALA A 1 220 ? 14.516 0.73 -8.07 1 97.19 220 ALA A C 1
ATOM 1736 O O . ALA A 1 220 ? 14.023 1.828 -8.336 1 97.19 220 ALA A O 1
ATOM 1737 N N . VAL A 1 221 ? 13.82 -0.251 -7.535 1 97.88 221 VAL A N 1
ATOM 1738 C CA . VAL A 1 221 ? 12.406 -0.087 -7.215 1 97.88 221 VAL A CA 1
ATOM 1739 C C . VAL A 1 221 ? 12.242 0.987 -6.141 1 97.88 221 VAL A C 1
ATOM 1741 O O . VAL A 1 221 ? 11.367 1.848 -6.242 1 97.88 221 VAL A O 1
ATOM 1744 N N . SER A 1 222 ? 13.055 0.95 -5.148 1 97.69 222 SER A N 1
ATOM 1745 C CA . SER A 1 222 ? 13 1.901 -4.043 1 97.69 222 SER A CA 1
ATOM 1746 C C . SER A 1 222 ? 13.25 3.326 -4.527 1 97.69 222 SER A C 1
ATOM 1748 O O . SER A 1 222 ? 12.484 4.238 -4.203 1 97.69 222 SER A O 1
ATOM 1750 N N . VAL A 1 223 ? 14.234 3.52 -5.324 1 96.38 223 VAL A N 1
ATOM 1751 C CA . VAL A 1 223 ? 14.586 4.84 -5.832 1 96.38 223 VAL A CA 1
ATOM 1752 C C . VAL A 1 223 ? 13.484 5.359 -6.742 1 96.38 223 VAL A C 1
ATOM 1754 O O . VAL A 1 223 ? 13.094 6.527 -6.66 1 96.38 223 VAL A O 1
ATOM 1757 N N . THR A 1 224 ? 13.016 4.52 -7.582 1 97.69 224 THR A N 1
ATOM 1758 C CA . THR A 1 224 ? 11.945 4.938 -8.484 1 97.69 224 THR A CA 1
ATOM 1759 C C . THR A 1 224 ? 10.703 5.344 -7.703 1 97.69 224 THR A C 1
ATOM 1761 O O . THR A 1 224 ? 10.07 6.352 -8.016 1 97.69 224 THR A O 1
ATOM 1764 N N . THR A 1 225 ? 10.383 4.578 -6.684 1 97.5 225 THR A N 1
ATOM 1765 C CA . THR A 1 225 ? 9.25 4.934 -5.832 1 97.5 225 THR A CA 1
ATOM 1766 C C . THR A 1 225 ? 9.484 6.277 -5.152 1 97.5 225 THR A C 1
ATOM 1768 O O . THR A 1 225 ? 8.578 7.113 -5.09 1 97.5 225 THR A O 1
ATOM 1771 N N . ALA A 1 226 ? 10.656 6.527 -4.703 1 96 226 ALA A N 1
ATOM 1772 C CA . ALA A 1 226 ? 10.992 7.789 -4.051 1 96 226 ALA A CA 1
ATOM 1773 C C . ALA A 1 226 ? 10.883 8.961 -5.023 1 96 226 ALA A C 1
ATOM 1775 O O . ALA A 1 226 ? 10.469 10.055 -4.641 1 96 226 ALA A O 1
ATOM 1776 N N . CYS A 1 227 ? 11.258 8.703 -6.234 1 96.81 227 CYS A N 1
ATOM 1777 C CA . CYS A 1 227 ? 11.148 9.742 -7.246 1 96.81 227 CYS A CA 1
ATOM 1778 C C . CYS A 1 227 ? 9.688 10.109 -7.504 1 96.81 227 CYS A C 1
ATOM 1780 O O . CYS A 1 227 ? 9.359 11.281 -7.691 1 96.81 227 CYS A O 1
ATOM 1782 N N . ILE A 1 228 ? 8.852 9.133 -7.484 1 97.25 228 ILE A N 1
ATOM 1783 C CA . ILE A 1 228 ? 7.426 9.383 -7.645 1 97.25 228 ILE A CA 1
ATOM 1784 C C . ILE A 1 228 ? 6.898 10.172 -6.445 1 97.25 228 ILE A C 1
ATOM 1786 O O . ILE A 1 228 ? 6.141 11.125 -6.605 1 97.25 228 ILE A O 1
ATOM 1790 N N . CYS A 1 229 ? 7.344 9.805 -5.281 1 96 229 CYS A N 1
ATOM 1791 C CA . CYS A 1 229 ? 6.965 10.531 -4.078 1 96 229 CYS A CA 1
ATOM 1792 C C . CYS A 1 229 ? 7.418 11.984 -4.152 1 96 229 CYS A C 1
ATOM 1794 O O . CYS A 1 229 ? 6.688 12.891 -3.746 1 96 229 CYS A O 1
ATOM 1796 N N . PHE A 1 230 ? 8.586 12.125 -4.672 1 95.31 230 PHE A N 1
ATOM 1797 C CA . PHE A 1 230 ? 9.148 13.469 -4.785 1 95.31 230 PHE A CA 1
ATOM 1798 C C . PHE A 1 230 ? 8.312 14.328 -5.73 1 95.31 230 PHE A C 1
ATOM 1800 O O . PHE A 1 230 ? 7.98 15.469 -5.41 1 95.31 230 PHE A O 1
ATOM 1807 N N . LEU A 1 231 ? 7.941 13.773 -6.801 1 96.12 231 LEU A N 1
ATOM 1808 C CA . LEU A 1 231 ? 7.105 14.5 -7.754 1 96.12 231 LEU A CA 1
ATOM 1809 C C . LEU A 1 231 ? 5.758 14.852 -7.137 1 96.12 231 LEU A C 1
ATOM 1811 O O . LEU A 1 231 ? 5.316 16 -7.207 1 96.12 231 LEU A O 1
ATOM 1815 N N . VAL A 1 232 ? 5.129 13.906 -6.52 1 95.69 232 VAL A N 1
ATOM 1816 C CA . VAL A 1 232 ? 3.826 14.125 -5.902 1 95.69 232 VAL A CA 1
ATOM 1817 C C . VAL A 1 232 ? 3.947 15.188 -4.809 1 95.69 232 VAL A C 1
ATOM 1819 O O . VAL A 1 232 ? 3.082 16.062 -4.68 1 95.69 232 VAL A O 1
ATOM 1822 N N . GLY A 1 233 ? 5.027 15.148 -4.082 1 93.25 233 GLY A N 1
ATOM 1823 C CA . GLY A 1 233 ? 5.273 16.125 -3.039 1 93.25 233 GLY A CA 1
ATOM 1824 C C . GLY A 1 233 ? 5.441 17.531 -3.574 1 93.25 233 GLY A C 1
ATOM 1825 O O . GLY A 1 233 ? 5.16 18.516 -2.871 1 93.25 233 GLY A O 1
ATOM 1826 N N . CYS A 1 234 ? 5.848 17.625 -4.812 1 92.19 234 CYS A N 1
ATOM 1827 C CA . CYS A 1 234 ? 6.027 18.938 -5.43 1 92.19 234 CYS A CA 1
ATOM 1828 C C . CYS A 1 234 ? 4.707 19.469 -5.965 1 92.19 234 CYS A C 1
ATOM 1830 O O . CYS A 1 234 ? 4.578 20.656 -6.234 1 92.19 234 CYS A O 1
ATOM 1832 N N . ILE A 1 235 ? 3.721 18.609 -6.082 1 91.88 235 ILE A N 1
ATOM 1833 C CA . ILE A 1 235 ? 2.471 18.984 -6.73 1 91.88 235 ILE A CA 1
ATOM 1834 C C . ILE A 1 235 ? 1.397 19.234 -5.672 1 91.88 235 ILE A C 1
ATOM 1836 O O . ILE A 1 235 ? 0.65 20.219 -5.758 1 91.88 235 ILE A O 1
ATOM 1840 N N . VAL A 1 236 ? 1.373 18.406 -4.688 1 90.62 236 VAL A N 1
ATOM 1841 C CA . VAL A 1 236 ? 0.278 18.453 -3.725 1 90.62 236 VAL A CA 1
ATOM 1842 C C . VAL A 1 236 ? 0.689 19.281 -2.51 1 90.62 236 VAL A C 1
ATOM 1844 O O . VAL A 1 236 ? 1.862 19.297 -2.131 1 90.62 236 VAL A O 1
ATOM 1847 N N . VAL A 1 237 ? -0.366 19.875 -1.859 1 86.75 237 VAL A N 1
ATOM 1848 C CA . VAL A 1 237 ? -0.115 20.766 -0.727 1 86.75 237 VAL A CA 1
ATOM 1849 C C . VAL A 1 237 ? -0.457 20.047 0.577 1 86.75 237 VAL A C 1
ATOM 1851 O O . VAL A 1 237 ? 0.29 20.125 1.555 1 86.75 237 VAL A O 1
ATOM 1854 N N . LYS A 1 238 ? -1.493 19.266 0.531 1 87.81 238 LYS A N 1
ATOM 1855 C CA . LYS A 1 238 ? -1.956 18.594 1.742 1 87.81 238 LYS A CA 1
ATOM 1856 C C . LYS A 1 238 ? -1.4 17.172 1.833 1 87.81 238 LYS A C 1
ATOM 1858 O O . LYS A 1 238 ? -1.386 16.453 0.84 1 87.81 238 LYS A O 1
ATOM 1863 N N . ASP A 1 239 ? -0.985 16.812 2.967 1 90.19 239 ASP A N 1
ATOM 1864 C CA . ASP A 1 239 ? -0.417 15.484 3.203 1 90.19 239 ASP A CA 1
ATOM 1865 C C . ASP A 1 239 ? -1.411 14.383 2.83 1 90.19 239 ASP A C 1
ATOM 1867 O O . ASP A 1 239 ? -1.037 13.383 2.217 1 90.19 239 ASP A O 1
ATOM 1871 N N . GLU A 1 240 ? -2.682 14.625 3.164 1 89.06 240 GLU A N 1
ATOM 1872 C CA . GLU A 1 240 ? -3.719 13.633 2.895 1 89.06 240 GLU A CA 1
ATOM 1873 C C . GLU A 1 240 ? -3.842 13.359 1.398 1 89.06 240 GLU A C 1
ATOM 1875 O O . GLU A 1 240 ? -3.912 12.203 0.979 1 89.06 240 GLU A O 1
ATOM 1880 N N . MET A 1 241 ? -3.766 14.422 0.648 1 90.62 241 MET A N 1
ATOM 1881 C CA . MET A 1 241 ? -3.904 14.297 -0.8 1 90.62 241 MET A CA 1
ATOM 1882 C C . MET A 1 241 ? -2.695 13.594 -1.406 1 90.62 241 MET A C 1
ATOM 1884 O O . MET A 1 241 ? -2.832 12.836 -2.367 1 90.62 241 MET A O 1
ATOM 1888 N N . GLY A 1 242 ? -1.544 13.891 -0.834 1 93.38 242 GLY A N 1
ATOM 1889 C CA . GLY A 1 242 ? -0.344 13.219 -1.306 1 93.38 242 GLY A CA 1
ATOM 1890 C C . GLY A 1 242 ? -0.425 11.703 -1.198 1 93.38 242 GLY A C 1
ATOM 1891 O O . GLY A 1 242 ? -0.108 10.992 -2.152 1 93.38 242 GLY A O 1
ATOM 1892 N N . HIS A 1 243 ? -0.922 11.266 -0.103 1 93.25 243 HIS A N 1
ATOM 1893 C CA . HIS A 1 243 ? -0.981 9.828 0.127 1 93.25 243 HIS A CA 1
ATOM 1894 C C . HIS A 1 243 ? -2.104 9.188 -0.682 1 93.25 243 HIS A C 1
ATOM 1896 O O . HIS A 1 243 ? -1.982 8.039 -1.119 1 93.25 243 HIS A O 1
ATOM 1902 N N . ILE A 1 244 ? -3.176 9.93 -0.924 1 93.06 244 ILE A N 1
ATOM 1903 C CA . ILE A 1 244 ? -4.254 9.422 -1.768 1 93.06 244 ILE A CA 1
ATOM 1904 C C . ILE A 1 244 ? -3.729 9.172 -3.18 1 93.06 244 ILE A C 1
ATOM 1906 O O . ILE A 1 244 ? -3.9 8.086 -3.73 1 93.06 244 ILE A O 1
ATOM 1910 N N . VAL A 1 245 ? -2.984 10.102 -3.689 1 93.81 245 VAL A N 1
ATOM 1911 C CA . VAL A 1 245 ? -2.477 10.016 -5.055 1 93.81 245 VAL A CA 1
ATOM 1912 C C . VAL A 1 245 ? -1.41 8.93 -5.145 1 93.81 245 VAL A C 1
ATOM 1914 O O . VAL A 1 245 ? -1.438 8.102 -6.051 1 93.81 245 VAL A O 1
ATOM 1917 N N . LEU A 1 246 ? -0.582 8.93 -4.188 1 94.94 246 LEU A N 1
ATOM 1918 C CA . LEU A 1 246 ? 0.532 7.988 -4.223 1 94.94 246 LEU A CA 1
ATOM 1919 C C . LEU A 1 246 ? 0.035 6.555 -4.094 1 94.94 246 LEU A C 1
ATOM 1921 O O . LEU A 1 246 ? 0.495 5.668 -4.816 1 94.94 246 LEU A O 1
ATOM 1925 N N . SER A 1 247 ? -0.851 6.324 -3.145 1 95 247 SER A N 1
ATOM 1926 C CA . SER A 1 247 ? -1.365 4.969 -2.963 1 95 247 SER A CA 1
ATOM 1927 C C . SER A 1 247 ? -2.096 4.484 -4.211 1 95 247 SER A C 1
ATOM 1929 O O . SER A 1 247 ? -2.066 3.293 -4.531 1 95 247 SER A O 1
ATOM 1931 N N . MET A 1 248 ? -2.705 5.402 -4.898 1 94.38 248 MET A N 1
ATOM 1932 C CA . MET A 1 248 ? -3.363 5.055 -6.156 1 94.38 248 MET A CA 1
ATOM 1933 C C . MET A 1 248 ? -2.342 4.633 -7.207 1 94.38 248 MET A C 1
ATOM 1935 O O . MET A 1 248 ? -2.514 3.611 -7.875 1 94.38 248 MET A O 1
ATOM 1939 N N . ILE A 1 249 ? -1.259 5.379 -7.309 1 95.06 249 ILE A N 1
ATOM 1940 C CA . ILE A 1 249 ? -0.217 5.09 -8.289 1 95.06 249 ILE A CA 1
ATOM 1941 C C . ILE A 1 249 ? 0.432 3.744 -7.973 1 95.06 249 ILE A C 1
ATOM 1943 O O . ILE A 1 249 ? 0.63 2.918 -8.867 1 95.06 249 ILE A O 1
ATOM 1947 N N . ILE A 1 250 ? 0.67 3.52 -6.734 1 95.12 250 ILE A N 1
ATOM 1948 C CA . ILE A 1 250 ? 1.317 2.285 -6.305 1 95.12 250 ILE A CA 1
ATOM 1949 C C . ILE A 1 250 ? 0.385 1.101 -6.551 1 95.12 250 ILE A C 1
ATOM 1951 O O . ILE A 1 250 ? 0.815 0.058 -7.051 1 95.12 250 ILE A O 1
ATOM 1955 N N . ALA A 1 251 ? -0.873 1.321 -6.242 1 94.81 251 ALA A N 1
ATOM 1956 C CA . ALA A 1 251 ? -1.848 0.257 -6.473 1 94.81 251 ALA A CA 1
ATOM 1957 C C . ALA A 1 251 ? -1.937 -0.097 -7.953 1 94.81 251 ALA A C 1
ATOM 1959 O O . ALA A 1 251 ? -1.884 -1.272 -8.32 1 94.81 251 ALA A O 1
ATOM 1960 N N . LEU A 1 252 ? -2.004 0.885 -8.773 1 93.88 252 LEU A N 1
ATOM 1961 C CA . LEU A 1 252 ? -2.119 0.657 -10.211 1 93.88 252 LEU A CA 1
ATOM 1962 C C . LEU A 1 252 ? -0.864 -0.017 -10.75 1 93.88 252 LEU A C 1
ATOM 1964 O O . LEU A 1 252 ? -0.951 -0.9 -11.609 1 93.88 252 LEU A O 1
ATOM 1968 N N . SER A 1 253 ? 0.244 0.396 -10.242 1 95 253 SER A N 1
ATOM 1969 C CA . SER A 1 253 ? 1.503 -0.197 -10.68 1 95 253 SER A CA 1
ATOM 1970 C C . SER A 1 253 ? 1.561 -1.684 -10.344 1 95 253 SER A C 1
ATOM 1972 O O . SER A 1 253 ? 2.043 -2.488 -11.148 1 95 253 SER A O 1
ATOM 1974 N N . ASN A 1 254 ? 1.062 -2.061 -9.203 1 94.44 254 ASN A N 1
ATOM 1975 C CA . ASN A 1 254 ? 1.167 -3.447 -8.766 1 94.44 254 ASN A CA 1
ATOM 1976 C C . ASN A 1 254 ? 0.192 -4.352 -9.516 1 94.44 254 ASN A C 1
ATOM 1978 O O . ASN A 1 254 ? 0.394 -5.562 -9.586 1 94.44 254 ASN A O 1
ATOM 1982 N N . LEU A 1 255 ? -0.809 -3.771 -10.078 1 91.19 255 LEU A N 1
ATOM 1983 C CA . LEU A 1 255 ? -1.761 -4.543 -10.867 1 91.19 255 LEU A CA 1
ATOM 1984 C C . LEU A 1 255 ? -1.075 -5.176 -12.07 1 91.19 255 LEU A C 1
ATOM 1986 O O . LEU A 1 255 ? -1.476 -6.25 -12.523 1 91.19 255 LEU A O 1
ATOM 1990 N N . TYR A 1 256 ? -0.057 -4.547 -12.469 1 90.25 256 TYR A N 1
ATOM 1991 C CA . TYR A 1 256 ? 0.632 -5.016 -13.672 1 90.25 256 TYR A CA 1
ATOM 1992 C C . TYR A 1 256 ? 1.839 -5.875 -13.305 1 90.25 256 TYR A C 1
ATOM 1994 O O . TYR A 1 256 ? 2.668 -6.188 -14.164 1 90.25 256 TYR A O 1
ATOM 2002 N N . ALA A 1 257 ? 1.882 -6.137 -12.031 1 90.06 257 ALA A N 1
ATOM 2003 C CA . ALA A 1 257 ? 2.941 -7.066 -11.648 1 90.06 257 ALA A CA 1
ATOM 2004 C C . ALA A 1 257 ? 2.625 -8.484 -12.133 1 90.06 257 ALA A C 1
ATOM 2006 O O . ALA A 1 257 ? 1.535 -9 -11.875 1 90.06 257 ALA A O 1
ATOM 2007 N N . GLY A 1 258 ? 3.281 -9.148 -12.891 1 84.44 258 GLY A N 1
ATOM 2008 C CA . GLY A 1 258 ? 3.098 -10.445 -13.523 1 84.44 258 GLY A CA 1
ATOM 2009 C C . GLY A 1 258 ? 2.637 -11.523 -12.555 1 84.44 258 GLY A C 1
ATOM 2010 O O . GLY A 1 258 ? 2.199 -12.594 -12.977 1 84.44 258 GLY A O 1
ATOM 2011 N N . PHE A 1 259 ? 2.674 -11.281 -11.305 1 88.25 259 PHE A N 1
ATOM 2012 C CA . PHE A 1 259 ? 2.217 -12.258 -10.32 1 88.25 259 PHE A CA 1
ATOM 2013 C C . PHE A 1 259 ? 0.695 -12.266 -10.234 1 88.25 259 PHE A C 1
ATOM 2015 O O . PHE A 1 259 ? 0.09 -13.305 -9.969 1 88.25 259 PHE A O 1
ATOM 2022 N N . LEU A 1 260 ? 0.096 -11.078 -10.477 1 87.38 260 LEU A N 1
ATOM 2023 C CA . LEU A 1 260 ? -1.342 -10.938 -10.273 1 87.38 260 LEU A CA 1
ATOM 2024 C C . LEU A 1 260 ? -2.107 -11.25 -11.555 1 87.38 260 LEU A C 1
ATOM 2026 O O . LEU A 1 260 ? -3.258 -11.688 -11.5 1 87.38 260 LEU A O 1
ATOM 2030 N N . ILE A 1 261 ? -1.528 -10.969 -12.641 1 84.38 261 ILE A N 1
ATOM 2031 C CA . ILE A 1 261 ? -2.188 -11.164 -13.922 1 84.38 261 ILE A CA 1
ATOM 2032 C C . ILE A 1 261 ? -1.183 -11.688 -14.945 1 84.38 261 ILE A C 1
ATOM 2034 O O . ILE A 1 261 ? -0.027 -11.258 -14.969 1 84.38 261 ILE A O 1
ATOM 2038 N N . ASN A 1 262 ? -1.67 -12.688 -15.656 1 81.75 262 ASN A N 1
ATOM 2039 C CA . ASN A 1 262 ? -0.843 -13.148 -16.766 1 81.75 262 ASN A CA 1
ATOM 2040 C C . ASN A 1 262 ? -0.857 -12.156 -17.922 1 81.75 262 ASN A C 1
ATOM 2042 O O . ASN A 1 262 ? -1.914 -11.641 -18.297 1 81.75 262 ASN A O 1
ATOM 2046 N N . PHE A 1 263 ? 0.305 -11.922 -18.5 1 81.06 263 PHE A N 1
ATOM 2047 C CA . PHE A 1 263 ? 0.444 -10.898 -19.531 1 81.06 263 PHE A CA 1
ATOM 2048 C C . PHE A 1 263 ? -0.338 -11.273 -20.781 1 81.06 263 PHE A C 1
ATOM 2050 O O . PHE A 1 263 ? -0.82 -10.398 -21.5 1 81.06 263 PHE A O 1
ATOM 2057 N N . SER A 1 264 ? -0.505 -12.547 -21 1 81.56 264 SER A N 1
ATOM 2058 C CA . SER A 1 264 ? -1.232 -13 -22.172 1 81.56 264 SER A CA 1
ATOM 2059 C C . SER A 1 264 ? -2.721 -12.688 -22.062 1 81.56 264 SER A C 1
ATOM 2061 O O . SER A 1 264 ? -3.434 -12.664 -23.062 1 81.56 264 SER A O 1
ATOM 2063 N N . SER A 1 265 ? -3.166 -12.391 -20.844 1 80.75 265 SER A N 1
ATOM 2064 C CA . SER A 1 265 ? -4.59 -12.141 -20.609 1 80.75 265 SER A CA 1
ATOM 2065 C C . SER A 1 265 ? -4.918 -10.656 -20.719 1 80.75 265 SER A C 1
ATOM 2067 O O . SER A 1 265 ? -6.09 -10.273 -20.703 1 80.75 265 SER A O 1
ATOM 2069 N N . ILE A 1 266 ? -3.871 -9.859 -20.859 1 83.38 266 ILE A N 1
ATOM 2070 C CA . ILE A 1 266 ? -4.094 -8.422 -20.875 1 83.38 266 ILE A CA 1
ATOM 2071 C C . ILE A 1 266 ? -4.547 -7.984 -22.266 1 83.38 266 ILE A C 1
ATOM 2073 O O . ILE A 1 266 ? -3.936 -8.352 -23.266 1 83.38 266 ILE A O 1
ATOM 2077 N N . ARG A 1 267 ? -5.594 -7.203 -22.281 1 84.94 267 ARG A N 1
ATOM 2078 C CA . ARG A 1 267 ? -6.09 -6.652 -23.531 1 84.94 267 ARG A CA 1
ATOM 2079 C C . ARG A 1 267 ? -5.094 -5.664 -24.141 1 84.94 267 ARG A C 1
ATOM 2081 O O . ARG A 1 267 ? -4.477 -4.883 -23.406 1 84.94 267 ARG A O 1
ATOM 2088 N N . PRO A 1 268 ? -5.023 -5.625 -25.438 1 84.69 268 PRO A N 1
ATOM 2089 C CA . PRO A 1 268 ? -4.035 -4.777 -26.109 1 84.69 268 PRO A CA 1
ATOM 2090 C C . PRO A 1 268 ? -4.227 -3.293 -25.797 1 84.69 268 PRO A C 1
ATOM 2092 O O . PRO A 1 268 ? -3.246 -2.555 -25.688 1 84.69 268 PRO A O 1
ATOM 2095 N N . ALA A 1 269 ? -5.453 -2.859 -25.609 1 84 269 ALA A N 1
ATOM 2096 C CA . ALA A 1 269 ? -5.738 -1.448 -25.375 1 84 269 ALA A CA 1
ATOM 2097 C C . ALA A 1 269 ? -5.109 -0.974 -24.062 1 84 269 ALA A C 1
ATOM 2099 O O . ALA A 1 269 ? -4.758 0.201 -23.922 1 84 269 ALA A O 1
ATOM 2100 N N . LEU A 1 270 ? -4.879 -1.951 -23.125 1 89.31 270 LEU A N 1
ATOM 2101 C CA . LEU A 1 270 ? -4.371 -1.569 -21.812 1 89.31 270 LEU A CA 1
ATOM 2102 C C . LEU A 1 270 ? -2.936 -2.053 -21.625 1 89.31 270 LEU A C 1
ATOM 2104 O O . LEU A 1 270 ? -2.318 -1.784 -20.594 1 89.31 270 LEU A O 1
ATOM 2108 N N . ALA A 1 271 ? -2.406 -2.695 -22.609 1 88.06 271 ALA A N 1
ATOM 2109 C CA . ALA A 1 271 ? -1.088 -3.318 -22.516 1 88.06 271 ALA A CA 1
ATOM 2110 C C . ALA A 1 271 ? 0.011 -2.262 -22.438 1 88.06 271 ALA A C 1
ATOM 2112 O O . ALA A 1 271 ? 1.039 -2.477 -21.781 1 88.06 271 ALA A O 1
ATOM 2113 N N . TRP A 1 272 ? -0.27 -1.103 -23 1 87.81 272 TRP A N 1
ATOM 2114 C CA . TRP A 1 272 ? 0.774 -0.083 -23.031 1 87.81 272 TRP A CA 1
ATOM 2115 C C . TRP A 1 272 ? 0.998 0.518 -21.656 1 87.81 272 TRP A C 1
ATOM 2117 O O . TRP A 1 272 ? 2.08 1.028 -21.359 1 87.81 272 TRP A O 1
ATOM 2127 N N . ILE A 1 273 ? 0.129 0.386 -20.672 1 90.06 273 ILE A N 1
ATOM 2128 C CA . ILE A 1 273 ? 0.235 0.966 -19.344 1 90.06 273 ILE A CA 1
ATOM 2129 C C . ILE A 1 273 ? 1.249 0.178 -18.516 1 90.06 273 ILE A C 1
ATOM 2131 O O . ILE A 1 273 ? 1.854 0.716 -17.578 1 90.06 273 ILE A O 1
ATOM 2135 N N . GLN A 1 274 ? 1.439 -1.035 -18.922 1 89.56 274 GLN A N 1
ATOM 2136 C CA . GLN A 1 274 ? 2.375 -1.879 -18.188 1 89.56 274 GLN A CA 1
ATOM 2137 C C . GLN A 1 274 ? 3.789 -1.308 -18.234 1 89.56 274 GLN A C 1
ATOM 2139 O O . GLN A 1 274 ? 4.59 -1.539 -17.328 1 89.56 274 GLN A O 1
ATOM 2144 N N . TYR A 1 275 ? 4.07 -0.475 -19.219 1 89.5 275 TYR A N 1
ATOM 2145 C CA . TYR A 1 275 ? 5.418 0.064 -19.375 1 89.5 275 TYR A CA 1
ATOM 2146 C C . TYR A 1 275 ? 5.66 1.225 -18.422 1 89.5 275 TYR A C 1
ATOM 2148 O O . TYR A 1 275 ? 6.801 1.668 -18.25 1 89.5 275 TYR A O 1
ATOM 2156 N N . LEU A 1 276 ? 4.641 1.549 -17.703 1 92.25 276 LEU A N 1
ATOM 2157 C CA . LEU A 1 276 ? 4.773 2.594 -16.703 1 92.25 276 LEU A CA 1
ATOM 2158 C C . LEU A 1 276 ? 4.773 1.998 -15.297 1 92.25 276 LEU A C 1
ATOM 2160 O O . LEU A 1 276 ? 4.91 2.723 -14.312 1 92.25 276 LEU A O 1
ATOM 2164 N N . SER A 1 277 ? 4.723 0.716 -15.25 1 94.44 277 SER A N 1
ATOM 2165 C CA . SER A 1 277 ? 4.582 0.05 -13.953 1 94.44 277 SER A CA 1
ATOM 2166 C C . SER A 1 277 ? 5.945 -0.264 -13.352 1 94.44 277 SER A C 1
ATOM 2168 O O . SER A 1 277 ? 6.723 -1.034 -13.914 1 94.44 277 SER A O 1
ATOM 2170 N N . ILE A 1 278 ? 6.195 0.274 -12.164 1 96.19 278 ILE A N 1
ATOM 2171 C CA . ILE A 1 278 ? 7.422 0.006 -11.422 1 96.19 278 ILE A CA 1
ATOM 2172 C C . ILE A 1 278 ? 7.434 -1.445 -10.953 1 96.19 278 ILE A C 1
ATOM 2174 O O . ILE A 1 278 ? 8.461 -2.121 -11.023 1 96.19 278 ILE A O 1
ATOM 2178 N N . ALA A 1 279 ? 6.273 -1.908 -10.602 1 95.44 279 ALA A N 1
ATOM 2179 C CA . ALA A 1 279 ? 6.148 -3.254 -10.047 1 95.44 279 ALA A CA 1
ATOM 2180 C C . ALA A 1 279 ? 6.422 -4.312 -11.109 1 95.44 279 ALA A C 1
ATOM 2182 O O . ALA A 1 279 ? 6.984 -5.367 -10.805 1 95.44 279 ALA A O 1
ATOM 2183 N N . LYS A 1 280 ? 6.016 -4.02 -12.344 1 94.31 280 LYS A N 1
ATOM 2184 C CA . LYS A 1 280 ? 6.277 -4.961 -13.43 1 94.31 280 LYS A CA 1
ATOM 2185 C C . LYS A 1 280 ? 7.77 -5.227 -13.578 1 94.31 280 LYS A C 1
ATOM 2187 O O . LYS A 1 280 ? 8.203 -6.383 -13.539 1 94.31 280 LYS A O 1
ATOM 2192 N N . TYR A 1 281 ? 8.547 -4.191 -13.688 1 94.75 281 TYR A N 1
ATOM 2193 C CA . TYR A 1 281 ? 9.977 -4.32 -13.93 1 94.75 281 TYR A CA 1
ATOM 2194 C C . TYR A 1 281 ? 10.695 -4.883 -12.711 1 94.75 281 TYR A C 1
ATOM 2196 O O . TYR A 1 281 ? 11.586 -5.723 -12.836 1 94.75 281 TYR A O 1
ATOM 2204 N N . GLY A 1 282 ? 10.305 -4.379 -11.547 1 95.69 282 GLY A N 1
ATOM 2205 C CA . GLY A 1 282 ? 10.883 -4.934 -10.336 1 95.69 282 GLY A CA 1
ATOM 2206 C C . GLY A 1 282 ? 10.648 -6.426 -10.188 1 95.69 282 GLY A C 1
ATOM 2207 O O . GLY A 1 282 ? 11.578 -7.18 -9.883 1 95.69 282 GLY A O 1
ATOM 2208 N N . PHE A 1 283 ? 9.438 -6.867 -10.422 1 95.25 283 PHE A N 1
ATOM 2209 C CA . PHE A 1 283 ? 9.07 -8.273 -10.305 1 95.25 283 PHE A CA 1
ATOM 2210 C C . PHE A 1 283 ? 9.844 -9.125 -11.312 1 95.25 283 PHE A C 1
ATOM 2212 O O . PHE A 1 283 ? 10.391 -10.164 -10.961 1 95.25 283 PHE A O 1
ATOM 2219 N N . GLU A 1 284 ? 9.906 -8.625 -12.516 1 93.56 284 GLU A N 1
ATOM 2220 C CA . GLU A 1 284 ? 10.586 -9.375 -13.57 1 93.56 284 GLU A CA 1
ATOM 2221 C C . GLU A 1 284 ? 12.07 -9.539 -13.258 1 93.56 284 GLU A C 1
ATOM 2223 O O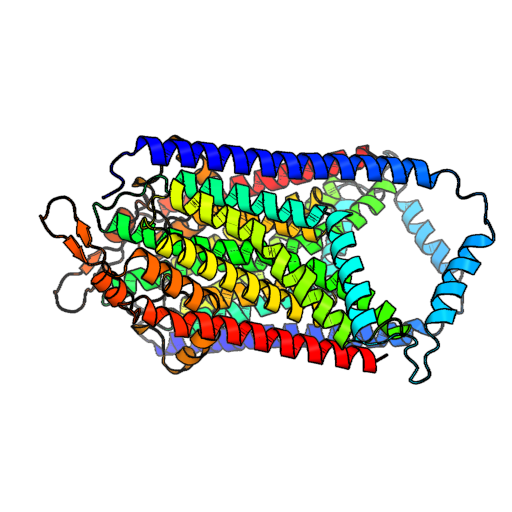 . GLU A 1 284 ? 12.625 -10.625 -13.43 1 93.56 284 GLU A O 1
ATOM 2228 N N . ILE A 1 285 ? 12.711 -8.516 -12.797 1 95.19 285 ILE A N 1
ATOM 2229 C CA . ILE A 1 285 ? 14.125 -8.57 -12.461 1 95.19 285 ILE A CA 1
ATOM 2230 C C . ILE A 1 285 ? 14.367 -9.633 -11.391 1 95.19 285 ILE A C 1
ATOM 2232 O O . ILE A 1 285 ? 15.242 -10.484 -11.531 1 95.19 285 ILE A O 1
ATOM 2236 N N . LEU A 1 286 ? 13.539 -9.609 -10.383 1 95.81 286 LEU A N 1
ATOM 2237 C CA . LEU A 1 286 ? 13.742 -10.5 -9.25 1 95.81 286 LEU A CA 1
ATOM 2238 C C . LEU A 1 286 ? 13.375 -11.93 -9.609 1 95.81 286 LEU A C 1
ATOM 2240 O O . LEU A 1 286 ? 14.031 -12.875 -9.156 1 95.81 286 LEU A O 1
ATOM 2244 N N . MET A 1 287 ? 12.383 -12.117 -10.438 1 94.75 287 MET A N 1
ATOM 2245 C CA . MET A 1 287 ? 11.961 -13.445 -10.867 1 94.75 287 MET A CA 1
ATOM 2246 C C . MET A 1 287 ? 13.039 -14.102 -11.727 1 94.75 287 MET A C 1
ATOM 2248 O O . MET A 1 287 ? 13.367 -15.273 -11.516 1 94.75 287 MET A O 1
ATOM 2252 N N . VAL A 1 288 ? 13.523 -13.344 -12.672 1 93.25 288 VAL A N 1
ATOM 2253 C CA . VAL A 1 288 ? 14.555 -13.891 -13.547 1 93.25 288 VAL A CA 1
ATOM 2254 C C . VAL A 1 288 ? 15.797 -14.227 -12.734 1 93.25 288 VAL A C 1
ATOM 2256 O O . VAL A 1 288 ? 16.422 -15.273 -12.945 1 93.25 288 VAL A O 1
ATOM 2259 N N . ASN A 1 289 ? 16.172 -13.367 -11.797 1 93.25 289 ASN A N 1
ATOM 2260 C CA . ASN A 1 289 ? 17.328 -13.602 -10.938 1 93.25 289 ASN A CA 1
ATOM 2261 C C . ASN A 1 289 ? 17.172 -14.883 -10.117 1 93.25 289 ASN A C 1
ATOM 2263 O O . ASN A 1 289 ? 18.141 -15.609 -9.891 1 93.25 289 ASN A O 1
ATOM 2267 N N . GLU A 1 290 ? 15.961 -15.234 -9.742 1 93.25 290 GLU A N 1
ATOM 2268 C CA . GLU A 1 290 ? 15.703 -16.359 -8.852 1 93.25 290 GLU A CA 1
ATOM 2269 C C . GLU A 1 290 ? 15.516 -17.656 -9.641 1 93.25 290 GLU A C 1
ATOM 2271 O O . GLU A 1 290 ? 15.969 -18.719 -9.219 1 93.25 290 GLU A O 1
ATOM 2276 N N . PHE A 1 291 ? 14.914 -17.594 -10.859 1 91.44 291 PHE A N 1
ATOM 2277 C CA . PHE A 1 291 ? 14.414 -18.812 -11.469 1 91.44 291 PHE A CA 1
ATOM 2278 C C . PHE A 1 291 ? 15.227 -19.172 -12.711 1 91.44 291 PHE A C 1
ATOM 2280 O O . PHE A 1 291 ? 15.352 -20.344 -13.07 1 91.44 291 PHE A O 1
ATOM 2287 N N . ALA A 1 292 ? 15.742 -18.203 -13.305 1 90.25 292 ALA A N 1
ATOM 2288 C CA . ALA A 1 292 ? 16.359 -18.453 -14.609 1 90.25 29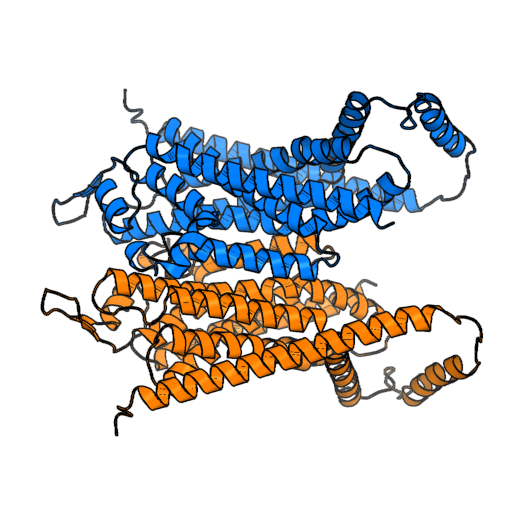2 ALA A CA 1
ATOM 2289 C C . ALA A 1 292 ? 17.484 -19.469 -14.492 1 90.25 292 ALA A C 1
ATOM 2291 O O . ALA A 1 292 ? 18.406 -19.297 -13.695 1 90.25 292 ALA A O 1
ATOM 2292 N N . GLY A 1 293 ? 17.375 -20.562 -15.32 1 86.56 293 GLY A N 1
ATOM 2293 C CA . GLY A 1 293 ? 18.438 -21.547 -15.414 1 86.56 293 GLY A CA 1
ATOM 2294 C C . GLY A 1 293 ? 18.453 -22.516 -14.242 1 86.56 293 GLY A C 1
ATOM 2295 O O . GLY A 1 293 ? 19.328 -23.391 -14.164 1 86.56 293 GLY A O 1
ATOM 2296 N N . ARG A 1 294 ? 17.547 -22.438 -13.32 1 87.75 294 ARG A N 1
ATOM 2297 C CA . ARG A 1 294 ? 17.484 -23.328 -12.172 1 87.75 294 ARG A CA 1
ATOM 2298 C C . ARG A 1 294 ? 16.5 -24.469 -12.414 1 87.75 294 ARG A C 1
ATOM 2300 O O . ARG A 1 294 ? 15.602 -24.344 -13.242 1 87.75 294 ARG A O 1
ATOM 2307 N N . SER A 1 295 ? 16.781 -25.562 -11.789 1 87.44 295 SER A N 1
ATOM 2308 C CA . SER A 1 295 ? 15.883 -26.719 -11.836 1 87.44 295 SER A CA 1
ATOM 2309 C C . SER A 1 295 ? 15.336 -27.047 -10.453 1 87.44 295 SER A C 1
ATOM 2311 O O . SER A 1 295 ? 16.078 -27.062 -9.469 1 87.44 295 SER A O 1
ATOM 2313 N N . PHE A 1 296 ? 14.078 -27.141 -10.398 1 86.62 296 PHE A N 1
ATOM 2314 C CA . PHE A 1 296 ? 13.398 -27.438 -9.141 1 86.62 296 PHE A CA 1
ATOM 2315 C C . PHE A 1 296 ? 12.82 -28.844 -9.164 1 86.62 296 PHE A C 1
ATOM 2317 O O . PHE A 1 296 ? 11.992 -29.172 -10.008 1 86.62 296 PHE A O 1
ATOM 2324 N N . PRO A 1 297 ? 13.328 -29.688 -8.336 1 79.69 297 PRO A N 1
ATOM 2325 C CA . PRO A 1 297 ? 12.852 -31.062 -8.305 1 79.69 297 PRO A CA 1
ATOM 2326 C C . PRO A 1 297 ? 11.43 -31.188 -7.762 1 79.69 297 PRO A C 1
ATOM 2328 O O . PRO A 1 297 ? 11.039 -30.438 -6.871 1 79.69 297 PRO A O 1
ATOM 2331 N N . VAL A 1 298 ? 10.508 -31.797 -8.469 1 70.19 298 VAL A N 1
ATOM 2332 C CA . VAL A 1 298 ? 9.172 -32.094 -7.969 1 70.19 298 VAL A CA 1
ATOM 2333 C C . VAL A 1 298 ? 9.164 -33.438 -7.258 1 70.19 298 VAL A C 1
ATOM 2335 O O . VAL A 1 298 ? 9.602 -34.438 -7.824 1 70.19 298 VAL A O 1
ATOM 2338 N N . SER A 1 299 ? 8.891 -33.312 -5.914 1 61.28 299 SER A N 1
ATOM 2339 C CA . SER A 1 299 ? 8.867 -34.531 -5.117 1 61.28 299 SER A CA 1
ATOM 2340 C C . SER A 1 299 ? 7.836 -35.531 -5.656 1 61.28 299 SER A C 1
ATOM 2342 O O . SER A 1 299 ? 6.691 -35.156 -5.926 1 61.28 299 SER A O 1
ATOM 2344 N N . GLY A 1 300 ? 8.234 -36.781 -5.969 1 56.88 300 GLY A N 1
ATOM 2345 C CA . GLY A 1 300 ? 7.426 -37.969 -6.285 1 56.88 300 GLY A CA 1
ATOM 2346 C C . GLY A 1 300 ? 7.48 -38.344 -7.75 1 56.88 300 GLY A C 1
ATOM 2347 O O . GLY A 1 300 ? 7.148 -39.469 -8.109 1 56.88 300 GLY A O 1
ATOM 2348 N N . MET A 1 301 ? 7.516 -37.406 -8.625 1 56.31 301 MET A N 1
ATOM 2349 C CA . MET A 1 301 ? 7.379 -37.844 -10.016 1 56.31 301 MET A CA 1
ATOM 2350 C C . MET A 1 301 ? 8.734 -37.844 -10.711 1 56.31 301 MET A C 1
ATOM 2352 O O . MET A 1 301 ? 8.82 -38.156 -11.906 1 56.31 301 MET A O 1
ATOM 2356 N N . ASN A 1 302 ? 9.812 -37.906 -10.016 1 62.31 302 ASN A N 1
ATOM 2357 C CA . ASN A 1 302 ? 11.117 -37.875 -10.664 1 62.31 302 ASN A CA 1
ATOM 2358 C C . ASN A 1 302 ? 11.172 -36.844 -11.781 1 62.31 302 ASN A C 1
ATOM 2360 O O . ASN A 1 302 ? 11.727 -37.094 -12.852 1 62.31 302 ASN A O 1
ATOM 2364 N N . MET A 1 303 ? 10.312 -35.812 -11.781 1 72.19 303 MET A N 1
ATOM 2365 C CA . MET A 1 303 ? 10.336 -34.75 -12.773 1 72.19 303 MET A CA 1
ATOM 2366 C C . MET A 1 303 ? 10.781 -33.438 -12.141 1 72.19 303 MET A C 1
ATOM 2368 O O . MET A 1 303 ? 10.742 -33.281 -10.922 1 72.19 303 MET A O 1
ATOM 2372 N N . SER A 1 304 ? 11.602 -32.719 -12.852 1 82.31 304 SER A N 1
ATOM 2373 C CA . SER A 1 304 ? 12.039 -31.391 -12.414 1 82.31 304 SER A CA 1
ATOM 2374 C C . SER A 1 304 ? 11.383 -30.297 -13.242 1 82.31 304 SER A C 1
ATOM 2376 O O . SER A 1 304 ? 11.102 -30.484 -14.43 1 82.31 304 SER A O 1
ATOM 2378 N N . ILE A 1 305 ? 10.898 -29.375 -12.578 1 82.81 305 ILE A N 1
ATOM 2379 C CA . ILE A 1 305 ? 10.383 -28.188 -13.258 1 82.81 305 ILE A CA 1
ATOM 2380 C C . ILE A 1 305 ? 11.516 -27.188 -13.484 1 82.81 305 ILE A C 1
ATOM 2382 O O . ILE A 1 305 ? 12.242 -26.844 -12.555 1 82.81 305 ILE A O 1
ATOM 2386 N N . SER A 1 306 ? 11.727 -26.906 -14.75 1 87.12 306 SER A N 1
ATOM 2387 C CA . SER A 1 306 ? 12.742 -25.906 -15.086 1 87.12 306 SER A CA 1
ATOM 2388 C C . SER A 1 306 ? 12.273 -24.5 -14.711 1 87.12 306 SER A C 1
ATOM 2390 O O . SER A 1 306 ? 11.133 -24.125 -15 1 87.12 306 SER A O 1
ATOM 2392 N N . GLY A 1 307 ? 13.125 -23.75 -14.023 1 88.19 307 GLY A N 1
ATOM 2393 C CA . GLY A 1 307 ? 12.812 -22.375 -13.703 1 88.19 307 GLY A CA 1
ATOM 2394 C C . GLY A 1 307 ? 12.477 -21.531 -14.93 1 88.19 307 GLY A C 1
ATOM 2395 O O . GLY A 1 307 ? 11.609 -20.656 -14.867 1 88.19 307 GLY A O 1
ATOM 2396 N N . THR A 1 308 ? 13.109 -21.891 -16.047 1 87 308 THR A N 1
ATOM 2397 C CA . THR A 1 308 ? 12.852 -21.156 -17.297 1 87 308 THR A CA 1
ATOM 2398 C C . THR A 1 308 ? 11.461 -21.469 -17.828 1 87 308 THR A C 1
ATOM 2400 O O . THR A 1 308 ? 10.773 -20.594 -18.344 1 87 308 THR A O 1
ATOM 2403 N N . ASP A 1 309 ? 11.039 -22.688 -17.609 1 86.19 309 ASP A N 1
ATOM 2404 C CA . ASP A 1 309 ? 9.688 -23.062 -18.016 1 86.19 309 ASP A CA 1
ATOM 2405 C C . ASP A 1 309 ? 8.641 -22.359 -17.156 1 86.19 309 ASP A C 1
ATOM 2407 O O . ASP A 1 309 ? 7.586 -21.969 -17.656 1 86.19 309 ASP A O 1
ATOM 2411 N N . TYR A 1 310 ? 8.992 -22.25 -15.93 1 86.69 310 TYR A N 1
ATOM 2412 C CA . TYR A 1 310 ? 8.094 -21.562 -15.008 1 86.69 310 TYR A CA 1
ATOM 2413 C C . TYR A 1 310 ? 7.961 -20.094 -15.375 1 86.69 310 TYR A C 1
ATOM 2415 O O . TYR A 1 310 ? 6.855 -19.531 -15.367 1 86.69 310 TYR A O 1
ATOM 2423 N N . LEU A 1 311 ? 9.047 -19.469 -15.766 1 89.06 311 LEU A N 1
ATOM 2424 C CA . LEU A 1 311 ? 9.031 -18.078 -16.203 1 89.06 311 LEU A CA 1
ATOM 2425 C C . LEU A 1 311 ? 8.219 -17.922 -17.484 1 89.06 311 LEU A C 1
ATOM 2427 O O . LEU A 1 311 ? 7.477 -16.953 -17.641 1 89.06 311 LEU A O 1
ATOM 2431 N N . ASP A 1 312 ? 8.289 -18.891 -18.344 1 85.88 312 ASP A N 1
ATOM 2432 C CA . ASP A 1 312 ? 7.531 -18.859 -19.594 1 85.88 312 ASP A CA 1
ATOM 2433 C C . ASP A 1 312 ? 6.035 -19 -19.328 1 85.88 312 ASP A C 1
ATOM 2435 O O . ASP A 1 312 ? 5.223 -18.375 -20.016 1 85.88 312 ASP A O 1
ATOM 2439 N N . GLU A 1 313 ? 5.746 -19.828 -18.344 1 82.5 313 GLU A N 1
ATOM 2440 C CA . GLU A 1 313 ? 4.344 -19.969 -17.969 1 82.5 313 GLU A CA 1
ATOM 2441 C C . GLU A 1 313 ? 3.75 -18.656 -17.484 1 82.5 313 GLU A C 1
ATOM 2443 O O . GLU A 1 313 ? 2.561 -18.391 -17.688 1 82.5 313 GLU A O 1
ATOM 2448 N N . LEU A 1 314 ? 4.586 -17.828 -16.938 1 82.56 314 LEU A N 1
ATOM 2449 C CA . LEU A 1 314 ? 4.129 -16.531 -16.438 1 82.56 314 LEU A CA 1
ATOM 2450 C C . LEU A 1 314 ? 4.32 -15.445 -17.5 1 82.56 314 LEU A C 1
ATOM 2452 O O . LEU A 1 314 ? 4.086 -14.266 -17.219 1 82.56 314 LEU A O 1
ATOM 2456 N N . ASP A 1 315 ? 4.734 -15.812 -18.656 1 82.69 315 ASP A N 1
ATOM 2457 C CA . ASP A 1 315 ? 4.93 -14.906 -19.797 1 82.69 315 ASP A CA 1
ATOM 2458 C C . ASP A 1 315 ? 6.016 -13.875 -19.484 1 82.69 315 ASP A C 1
ATOM 2460 O O . ASP A 1 315 ? 5.871 -12.703 -19.828 1 82.69 315 ASP A O 1
ATOM 2464 N N . ILE A 1 316 ? 6.984 -14.344 -18.812 1 82.38 316 ILE A N 1
ATOM 2465 C CA . ILE A 1 316 ? 8.141 -13.492 -18.562 1 82.38 316 ILE A CA 1
ATOM 2466 C C . ILE A 1 316 ? 9.258 -13.828 -19.547 1 82.38 316 ILE A C 1
ATOM 2468 O O . ILE A 1 316 ? 9.75 -14.961 -19.562 1 82.38 316 ILE A O 1
ATOM 2472 N N . PRO A 1 317 ? 9.469 -12.953 -20.547 1 68 317 PRO A N 1
ATOM 2473 C CA . PRO A 1 317 ? 10.281 -13.25 -21.719 1 68 317 PRO A CA 1
ATOM 2474 C C . PRO A 1 317 ? 11.727 -13.578 -21.375 1 68 317 PRO A C 1
ATOM 2476 O O . PRO A 1 317 ? 12.43 -14.227 -22.172 1 68 317 PRO A O 1
ATOM 2479 N N . TYR A 1 318 ? 12.25 -13.445 -20.141 1 61.97 318 TYR A N 1
ATOM 2480 C CA . TYR A 1 318 ? 13.703 -13.32 -20.078 1 61.97 318 TYR A CA 1
ATOM 2481 C C . TYR A 1 318 ? 14.32 -14.531 -19.391 1 61.97 318 TYR A C 1
ATOM 2483 O O . TYR A 1 318 ? 13.82 -14.992 -18.359 1 61.97 318 TYR A O 1
ATOM 2491 N N . SER A 1 319 ? 15.172 -15.117 -20.281 1 63.81 319 SER A N 1
ATOM 2492 C CA . SER A 1 319 ? 15.812 -16.359 -19.859 1 63.81 319 SER A CA 1
ATOM 2493 C C . SER A 1 319 ? 17.188 -16.109 -19.266 1 63.81 319 SER A C 1
ATOM 2495 O O . SER A 1 319 ? 17.672 -16.906 -18.453 1 63.81 319 SER A O 1
ATOM 2497 N N . THR A 1 320 ? 17.766 -14.945 -19.656 1 67.12 320 THR A N 1
ATOM 2498 C CA . THR A 1 320 ? 19.125 -14.781 -19.156 1 67.12 320 THR A CA 1
ATOM 2499 C C . THR A 1 320 ? 19.266 -13.461 -18.406 1 67.12 320 THR A C 1
ATOM 2501 O O . THR A 1 320 ? 18.406 -12.578 -18.516 1 67.12 320 THR A O 1
ATOM 2504 N N . LEU A 1 321 ? 20.266 -13.367 -17.594 1 68.25 321 LEU A N 1
ATOM 2505 C CA . LEU A 1 321 ? 20.562 -12.172 -16.812 1 68.25 321 LEU 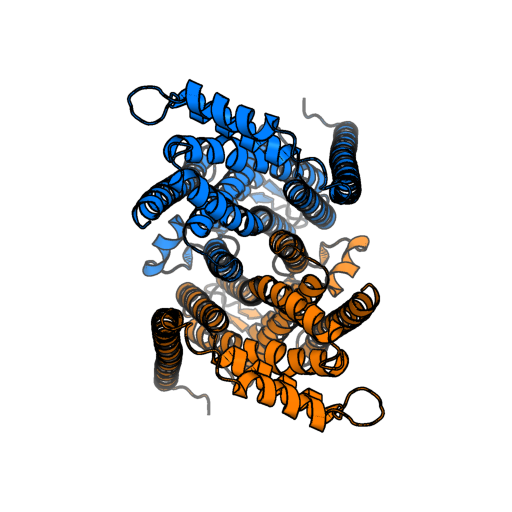A CA 1
ATOM 2506 C C . LEU A 1 321 ? 20.75 -10.961 -17.719 1 68.25 321 LEU A C 1
ATOM 2508 O O . LEU A 1 321 ? 20.438 -9.836 -17.328 1 68.25 321 LEU A O 1
ATOM 2512 N N . GLU A 1 322 ? 21.188 -11.211 -18.875 1 71.56 322 GLU A N 1
ATOM 2513 C CA . GLU A 1 322 ? 21.375 -10.117 -19.828 1 71.56 322 GLU A CA 1
ATOM 2514 C C . GLU A 1 322 ? 20.047 -9.516 -20.266 1 71.56 322 GLU A C 1
ATOM 2516 O O . GLU A 1 322 ? 19.984 -8.336 -20.625 1 71.56 322 GLU A O 1
ATOM 2521 N N . ASP A 1 323 ? 19.125 -10.297 -20.047 1 79.44 323 ASP A N 1
ATOM 2522 C CA . ASP A 1 323 ? 17.797 -9.859 -20.469 1 79.44 323 ASP A CA 1
ATOM 2523 C C . ASP A 1 323 ? 17.156 -8.945 -19.406 1 79.44 323 ASP A C 1
ATOM 2525 O O . ASP A 1 323 ? 16.094 -8.383 -19.625 1 79.44 323 ASP A O 1
ATOM 2529 N N . LEU A 1 324 ? 18 -8.781 -18.359 1 86.62 324 LEU A N 1
ATOM 2530 C CA . LEU A 1 324 ? 17.484 -7.965 -17.266 1 86.62 324 LEU A CA 1
ATOM 2531 C C . LEU A 1 324 ? 17.781 -6.488 -17.516 1 86.62 324 LEU A C 1
ATOM 2533 O O . LEU A 1 324 ? 17.156 -5.617 -16.891 1 86.62 324 LEU A O 1
ATOM 2537 N N . VAL A 1 325 ? 18.688 -6.098 -18.422 1 86.62 325 VAL A N 1
ATOM 2538 C CA . VAL A 1 325 ? 19.172 -4.742 -18.625 1 86.62 325 VAL A CA 1
ATOM 2539 C C . VAL A 1 325 ? 18.031 -3.832 -19.062 1 86.62 325 VAL A C 1
ATOM 2541 O O . VAL A 1 325 ? 17.875 -2.723 -18.547 1 86.62 325 VAL A O 1
ATOM 2544 N N . PRO A 1 326 ? 17.172 -4.305 -19.938 1 89.81 326 PRO A N 1
ATOM 2545 C CA . PRO A 1 326 ? 16.062 -3.43 -20.328 1 89.81 326 PRO A CA 1
ATOM 2546 C C . PRO A 1 326 ? 15.148 -3.068 -19.156 1 89.81 326 PRO A C 1
ATOM 2548 O O . PRO A 1 326 ? 14.617 -1.957 -19.109 1 89.81 326 PRO A O 1
ATOM 2551 N N . ASN A 1 327 ? 14.984 -3.975 -18.25 1 93.31 327 ASN A N 1
ATOM 2552 C CA . ASN A 1 327 ? 14.156 -3.691 -17.078 1 93.31 327 ASN A CA 1
ATOM 2553 C C . ASN A 1 327 ? 14.797 -2.643 -16.172 1 93.31 327 ASN A C 1
ATOM 2555 O O . ASN A 1 327 ? 14.117 -1.752 -15.672 1 93.31 327 ASN A O 1
ATOM 2559 N N . PHE A 1 328 ? 16.094 -2.75 -15.984 1 94.25 328 PHE A N 1
ATOM 2560 C CA . PHE A 1 328 ? 16.812 -1.744 -15.211 1 94.25 328 PHE A CA 1
ATOM 2561 C C . PHE A 1 328 ? 16.766 -0.388 -15.898 1 94.25 328 PHE A C 1
ATOM 2563 O O . PHE A 1 328 ? 16.578 0.642 -15.25 1 94.25 328 PHE A O 1
ATOM 2570 N N . MET A 1 329 ? 16.875 -0.451 -17.188 1 94.5 329 MET A N 1
ATOM 2571 C CA . MET A 1 329 ? 16.828 0.79 -17.953 1 94.5 329 MET A CA 1
ATOM 2572 C C . MET A 1 329 ? 15.445 1.421 -17.891 1 94.5 329 MET A C 1
ATOM 2574 O O . MET A 1 329 ? 15.32 2.646 -17.844 1 94.5 329 MET A O 1
ATOM 2578 N N . ALA A 1 330 ? 14.477 0.578 -17.922 1 95.56 330 ALA A N 1
ATOM 2579 C CA . ALA A 1 330 ? 13.109 1.087 -17.828 1 95.56 330 ALA A CA 1
ATOM 2580 C C . ALA A 1 330 ? 12.867 1.769 -16.484 1 95.56 330 ALA A C 1
ATOM 2582 O O . ALA A 1 330 ? 12.297 2.859 -16.438 1 95.56 330 ALA A O 1
ATOM 2583 N N . LEU A 1 331 ? 13.312 1.175 -15.406 1 97.06 331 LEU A N 1
ATOM 2584 C CA . LEU A 1 331 ? 13.18 1.784 -14.086 1 97.06 331 LEU A CA 1
ATOM 2585 C C . LEU A 1 331 ? 13.969 3.084 -14.008 1 97.06 331 LEU A C 1
ATOM 2587 O O . LEU A 1 331 ? 13.508 4.066 -13.422 1 97.06 331 LEU A O 1
ATOM 2591 N N . GLY A 1 332 ? 15.148 3.059 -14.625 1 96.19 332 GLY A N 1
ATOM 2592 C CA . GLY A 1 332 ? 15.938 4.277 -14.703 1 96.19 332 GLY A CA 1
ATOM 2593 C C . GLY A 1 332 ? 15.242 5.383 -15.477 1 96.19 332 GLY A C 1
ATOM 2594 O O . GLY A 1 332 ? 15.258 6.543 -15.055 1 96.19 332 GLY A O 1
ATOM 2595 N N . ALA A 1 333 ? 14.641 5.02 -16.531 1 97.06 333 ALA A N 1
ATOM 2596 C CA . ALA A 1 333 ? 13.945 5.996 -17.375 1 97.06 333 ALA A CA 1
ATOM 2597 C C . ALA A 1 333 ? 12.75 6.594 -16.625 1 97.06 333 ALA A C 1
ATOM 2599 O O . ALA A 1 333 ? 12.508 7.801 -16.703 1 97.06 333 ALA A O 1
ATOM 2600 N N . ILE A 1 334 ? 12.031 5.762 -15.922 1 97.44 334 ILE A N 1
ATOM 2601 C CA . ILE A 1 334 ? 10.906 6.258 -15.148 1 97.44 334 ILE A CA 1
ATOM 2602 C C . ILE A 1 334 ? 11.398 7.219 -14.07 1 97.44 334 ILE A C 1
ATOM 2604 O O . ILE A 1 334 ? 10.836 8.297 -13.883 1 97.44 334 ILE A O 1
ATOM 2608 N N . SER A 1 335 ? 12.484 6.863 -13.422 1 97.12 335 SER A N 1
ATOM 2609 C CA . SER A 1 335 ? 13.055 7.711 -12.375 1 97.12 335 SER A CA 1
ATOM 2610 C C . SER A 1 335 ? 13.477 9.062 -12.938 1 97.12 335 SER A C 1
ATOM 2612 O O . SER A 1 335 ? 13.141 10.109 -12.375 1 97.12 335 SER A O 1
ATOM 2614 N N . TRP A 1 336 ? 14.109 9.008 -14.047 1 96.56 336 TRP A N 1
ATOM 2615 C CA . TRP A 1 336 ? 14.609 10.234 -14.656 1 96.56 336 TRP A CA 1
ATOM 2616 C C . TRP A 1 336 ? 13.461 11.109 -15.133 1 96.56 336 TRP A C 1
ATOM 2618 O O . TRP A 1 336 ? 13.523 12.344 -15.031 1 96.56 336 TRP A O 1
ATOM 2628 N N . THR A 1 337 ? 12.492 10.531 -15.633 1 97.38 337 THR A N 1
ATOM 2629 C CA . THR A 1 337 ? 11.328 11.281 -16.094 1 97.38 337 THR A CA 1
ATOM 2630 C C . THR A 1 337 ? 10.609 11.938 -14.914 1 97.38 337 THR A C 1
ATOM 2632 O O . THR A 1 337 ? 10.227 13.102 -14.984 1 97.38 337 THR A O 1
ATOM 2635 N N . MET A 1 338 ? 10.484 11.203 -13.828 1 97 338 MET A N 1
ATOM 2636 C CA . MET A 1 338 ? 9.828 11.75 -12.648 1 97 338 MET A CA 1
ATOM 2637 C C . MET A 1 338 ? 10.648 12.898 -12.055 1 97 338 MET A C 1
ATOM 2639 O O . MET A 1 338 ? 10.094 13.914 -11.641 1 97 338 MET A O 1
ATOM 2643 N N . LEU A 1 339 ? 11.922 12.75 -12.055 1 96.19 339 LEU A N 1
ATOM 2644 C CA . LEU A 1 339 ? 12.797 13.805 -11.555 1 96.19 339 LEU A CA 1
ATOM 2645 C C . LEU A 1 339 ? 12.734 15.031 -12.445 1 96.19 339 LEU A C 1
ATOM 2647 O O . LEU A 1 339 ? 12.711 16.172 -11.953 1 96.19 339 LEU A O 1
ATOM 2651 N N . GLY A 1 340 ? 12.688 14.781 -13.734 1 96.44 340 GLY A N 1
ATOM 2652 C CA . GLY A 1 340 ? 12.547 15.898 -14.656 1 96.44 340 GLY A CA 1
ATOM 2653 C C . GLY A 1 340 ? 11.258 16.672 -14.461 1 96.44 340 GLY A C 1
ATOM 2654 O O . GLY A 1 340 ? 11.266 17.906 -14.43 1 96.44 340 GLY A O 1
ATOM 2655 N N . LEU A 1 341 ? 10.203 15.992 -14.25 1 96.44 341 LEU A N 1
ATOM 2656 C CA . LEU A 1 341 ? 8.914 16.625 -14.023 1 96.44 341 LEU A CA 1
ATOM 2657 C C . LEU A 1 341 ? 8.898 17.375 -12.688 1 96.44 341 LEU A C 1
ATOM 2659 O O . LEU A 1 341 ? 8.305 18.453 -12.586 1 96.44 341 LEU A O 1
ATOM 2663 N N . ALA A 1 342 ? 9.508 16.781 -11.695 1 95.25 342 ALA A N 1
ATOM 2664 C CA . ALA A 1 342 ? 9.594 17.453 -10.398 1 95.25 342 ALA A CA 1
ATOM 2665 C C . ALA A 1 342 ? 10.383 18.75 -10.5 1 95.25 342 ALA A C 1
ATOM 2667 O O . ALA A 1 342 ? 10 19.766 -9.898 1 95.25 342 ALA A O 1
ATOM 2668 N N . TYR A 1 343 ? 11.414 18.734 -11.289 1 94.31 343 TYR A N 1
ATOM 2669 C CA . TYR A 1 343 ? 12.227 19.938 -11.492 1 94.31 343 TYR A CA 1
ATOM 2670 C C . TYR A 1 343 ? 11.422 21.031 -12.164 1 94.31 343 TYR A C 1
ATOM 2672 O O . TYR A 1 343 ? 11.453 22.188 -11.734 1 94.31 343 TYR A O 1
ATOM 2680 N N . ILE A 1 344 ? 10.719 20.688 -13.156 1 94.75 344 ILE A N 1
ATOM 2681 C CA . ILE A 1 344 ? 9.898 21.656 -13.891 1 94.75 344 ILE A CA 1
ATOM 2682 C C . ILE A 1 344 ? 8.828 22.234 -12.961 1 94.75 344 ILE A C 1
ATOM 2684 O O . ILE A 1 344 ? 8.578 23.438 -12.969 1 94.75 344 ILE A O 1
ATOM 2688 N N . GLN A 1 345 ? 8.281 21.359 -12.125 1 91.81 345 GLN A N 1
ATOM 2689 C CA . GLN A 1 345 ? 7.242 21.812 -11.203 1 91.81 345 GLN A CA 1
ATOM 2690 C C . GLN A 1 345 ? 7.812 22.766 -10.156 1 91.81 345 GLN A C 1
ATOM 2692 O O . GLN A 1 345 ? 7.156 23.734 -9.773 1 91.81 345 GLN A O 1
ATOM 2697 N N . LEU A 1 346 ? 8.938 22.531 -9.742 1 89.12 346 LEU A N 1
ATOM 2698 C CA . LEU A 1 346 ? 9.57 23.406 -8.758 1 89.12 346 LEU A CA 1
ATOM 2699 C C . LEU A 1 346 ? 9.922 24.75 -9.367 1 89.12 346 LEU A C 1
ATOM 2701 O O . LEU A 1 346 ? 9.789 25.781 -8.711 1 89.12 346 LEU A O 1
ATOM 2705 N N . ARG A 1 347 ? 10.266 24.766 -10.578 1 88.44 347 ARG A N 1
ATOM 2706 C CA . ARG A 1 347 ? 10.609 26 -11.266 1 88.44 347 ARG A CA 1
ATOM 2707 C C . ARG A 1 347 ? 9.367 26.844 -11.523 1 88.44 347 ARG A C 1
ATOM 2709 O O . ARG A 1 347 ? 9.414 28.078 -11.43 1 88.44 347 ARG A O 1
ATOM 2716 N N . ARG A 1 348 ? 8.375 26.219 -11.828 1 85.94 348 ARG A N 1
ATOM 2717 C CA . ARG A 1 348 ? 7.129 26.922 -12.094 1 85.94 348 ARG A CA 1
ATOM 2718 C C . ARG A 1 348 ? 6.566 27.531 -10.805 1 85.94 348 ARG A C 1
ATOM 2720 O O . ARG A 1 348 ? 5.941 28.594 -10.836 1 85.94 348 ARG A O 1
ATOM 2727 N N . ALA A 1 349 ? 6.664 26.859 -9.758 1 76.19 349 ALA A N 1
ATOM 2728 C CA . ALA A 1 349 ? 6.168 27.344 -8.469 1 76.19 349 ALA A CA 1
ATOM 2729 C C . ALA A 1 349 ? 6.93 28.578 -8.016 1 76.19 349 ALA A C 1
ATOM 2731 O O . ALA A 1 349 ? 6.402 29.406 -7.266 1 76.19 349 ALA A O 1
ATOM 2732 N N . LYS A 1 350 ? 8.094 28.703 -8.391 1 67.62 350 LYS A N 1
ATOM 2733 C CA . LYS A 1 350 ? 8.891 29.891 -8.125 1 67.62 350 LYS A CA 1
ATOM 2734 C C . LYS A 1 350 ? 8.297 31.109 -8.812 1 67.62 350 LYS A C 1
ATOM 2736 O O . LYS A 1 350 ? 8.273 32.219 -8.234 1 67.62 350 LYS A O 1
ATOM 2741 N N . ASN A 1 351 ? 7.762 30.828 -9.906 1 61.47 351 ASN A N 1
ATOM 2742 C CA . ASN A 1 351 ? 7.305 31.953 -10.711 1 61.47 351 ASN A CA 1
ATOM 2743 C C . ASN A 1 351 ? 5.93 32.438 -10.258 1 61.47 351 ASN A C 1
ATOM 2745 O O . ASN A 1 351 ? 5.566 33.594 -10.508 1 61.47 351 ASN A O 1
ATOM 2749 N N . HIS A 1 352 ? 5.125 31.641 -9.695 1 52 352 HIS A N 1
ATOM 2750 C CA . HIS A 1 352 ? 3.785 32.094 -9.328 1 52 352 HIS A CA 1
ATOM 2751 C C . HIS A 1 352 ? 3.805 32.844 -8.008 1 52 352 HIS A C 1
ATOM 2753 O O . HIS A 1 352 ? 2.762 33.312 -7.531 1 52 352 HIS A O 1
ATOM 2759 N N . GLN A 1 353 ? 4.809 33.031 -7.402 1 46.06 353 GLN A N 1
ATOM 2760 C CA . GLN A 1 353 ? 4.82 34.062 -6.355 1 46.06 353 GLN A CA 1
ATOM 2761 C C . GLN A 1 353 ? 5.227 35.406 -6.914 1 46.06 353 GLN A C 1
ATOM 2763 O O . GLN A 1 353 ? 6.078 35.5 -7.801 1 46.06 353 GLN A O 1
ATOM 2768 N N . MET B 1 1 ? -36.062 -19.641 -13.898 1 20.75 1 MET B N 1
ATOM 2769 C CA . MET B 1 1 ? -36.062 -18.625 -14.953 1 20.75 1 MET B CA 1
ATOM 2770 C C . MET B 1 1 ? -34.75 -17.844 -14.945 1 20.75 1 MET B C 1
ATOM 2772 O O . MET B 1 1 ? -34.5 -17.062 -14.016 1 20.75 1 MET B O 1
ATOM 2776 N N . VAL B 1 2 ? -33.656 -18.469 -15.438 1 28.03 2 VAL B N 1
ATOM 2777 C CA . VAL B 1 2 ? -32.25 -18.188 -15.711 1 28.03 2 VAL B CA 1
ATOM 2778 C C . VAL B 1 2 ? -32.125 -16.938 -16.578 1 28.03 2 VAL B C 1
ATOM 2780 O O . VAL B 1 2 ? -32.688 -16.875 -17.656 1 28.03 2 VAL B O 1
ATOM 2783 N N . CYS B 1 3 ? -32.188 -15.766 -15.891 1 31.16 3 CYS B N 1
ATOM 2784 C CA . CYS B 1 3 ? -32.156 -14.523 -16.656 1 31.16 3 CYS B CA 1
ATOM 2785 C C . CYS B 1 3 ? -31.125 -14.602 -17.766 1 31.16 3 CYS B C 1
ATOM 2787 O O . CYS B 1 3 ? -29.922 -14.625 -17.516 1 31.16 3 CYS B O 1
ATOM 2789 N N . SER B 1 4 ? -31.375 -15.266 -18.859 1 31.66 4 SER B N 1
ATOM 2790 C CA . SER B 1 4 ? -30.75 -15.602 -20.125 1 31.66 4 SER B CA 1
ATOM 2791 C C . SER B 1 4 ? -30.219 -14.352 -20.828 1 31.66 4 SER B C 1
ATOM 2793 O O . SER B 1 4 ? -29.516 -14.445 -21.828 1 31.66 4 SER B O 1
ATOM 2795 N N . ASP B 1 5 ? -31.031 -13.25 -20.828 1 33.28 5 ASP B N 1
ATOM 2796 C CA . ASP B 1 5 ? -30.75 -12.234 -21.844 1 33.28 5 ASP B CA 1
ATOM 2797 C C . ASP B 1 5 ? -29.594 -11.328 -21.406 1 33.28 5 ASP B C 1
ATOM 2799 O O . ASP B 1 5 ? -29.656 -10.711 -20.344 1 33.28 5 ASP B O 1
ATOM 2803 N N . GLY B 1 6 ? -28.406 -11.508 -21.859 1 32.78 6 GLY B N 1
ATOM 2804 C CA . GLY B 1 6 ? -27.156 -10.773 -21.844 1 32.78 6 GLY B CA 1
ATOM 2805 C C . GLY B 1 6 ? -27.328 -9.281 -22.047 1 32.78 6 GLY B C 1
ATOM 2806 O O . GLY B 1 6 ? -26.469 -8.492 -21.625 1 32.78 6 GLY B O 1
ATOM 2807 N N . ALA B 1 7 ? -28.375 -8.898 -22.859 1 39.47 7 ALA B N 1
ATOM 2808 C CA . ALA B 1 7 ? -28.578 -7.488 -23.188 1 39.47 7 ALA B CA 1
ATOM 2809 C C . ALA B 1 7 ? -29.062 -6.703 -21.984 1 39.47 7 ALA B C 1
ATOM 2811 O O . ALA B 1 7 ? -28.734 -5.527 -21.812 1 39.47 7 ALA B O 1
ATOM 2812 N N . ALA B 1 8 ? -30.031 -7.289 -21.359 1 38.06 8 ALA B N 1
ATOM 2813 C CA . ALA B 1 8 ? -30.578 -6.559 -20.219 1 38.06 8 ALA B CA 1
ATOM 2814 C C . ALA B 1 8 ? -29.5 -6.355 -19.141 1 38.06 8 ALA B C 1
ATOM 2816 O O . ALA B 1 8 ? -29.453 -5.305 -18.5 1 38.06 8 ALA B O 1
ATOM 2817 N N . CYS B 1 9 ? -28.625 -7.355 -18.969 1 37.22 9 CYS B N 1
ATOM 2818 C CA . CYS B 1 9 ? -27.562 -7.215 -18 1 37.22 9 CYS B CA 1
ATOM 2819 C C . CYS B 1 9 ? -26.562 -6.137 -18.422 1 37.22 9 CYS B C 1
ATOM 2821 O O . CYS B 1 9 ? -26.094 -5.367 -17.578 1 37.22 9 CYS B O 1
ATOM 2823 N N . THR B 1 10 ? -26.422 -6.016 -19.781 1 38.12 10 THR B N 1
ATOM 2824 C CA . THR B 1 10 ? -25.562 -4.953 -20.281 1 38.12 10 THR B CA 1
ATOM 2825 C C . THR B 1 10 ? -26.203 -3.586 -20.078 1 38.12 10 THR B C 1
ATOM 2827 O O . THR B 1 10 ? -25.531 -2.609 -19.766 1 38.12 10 THR B O 1
ATOM 2830 N N . ARG B 1 11 ? -27.531 -3.5 -20.281 1 38.28 11 ARG B N 1
ATOM 2831 C CA . ARG B 1 11 ? -28.203 -2.213 -20.125 1 38.28 11 ARG B CA 1
ATOM 2832 C C . ARG B 1 11 ? -28.156 -1.746 -18.672 1 38.28 11 ARG B C 1
ATOM 2834 O O . ARG B 1 11 ? -27.969 -0.558 -18.406 1 38.28 11 ARG B O 1
ATOM 2841 N N . ILE B 1 12 ? -28.422 -2.676 -17.844 1 37.03 12 ILE B N 1
ATOM 2842 C CA . ILE B 1 12 ? -28.375 -2.291 -16.438 1 37.03 12 ILE B CA 1
ATOM 2843 C C . ILE B 1 12 ? -26.953 -1.922 -16.031 1 37.03 12 ILE B C 1
ATOM 2845 O O . ILE B 1 12 ? -26.734 -0.958 -15.297 1 37.03 12 ILE B O 1
ATOM 2849 N N . CYS B 1 13 ? -26.016 -2.578 -16.672 1 37.75 13 CYS B N 1
ATOM 2850 C CA . CYS B 1 13 ? -24.609 -2.275 -16.422 1 37.75 13 CYS B CA 1
ATOM 2851 C C . CYS B 1 13 ? -24.25 -0.877 -16.922 1 37.75 13 CYS B C 1
ATOM 2853 O O . CYS B 1 13 ? -23.562 -0.125 -16.219 1 37.75 13 CYS B O 1
ATOM 2855 N N . VAL B 1 14 ? -24.75 -0.575 -18.156 1 40.28 14 VAL B N 1
ATOM 2856 C CA . VAL B 1 14 ? -24.5 0.757 -18.703 1 40.28 14 VAL B CA 1
ATOM 2857 C C . VAL B 1 14 ? -25.234 1.802 -17.859 1 40.28 14 VAL B C 1
ATOM 2859 O O . VAL B 1 14 ? -24.688 2.865 -17.562 1 40.28 14 VAL B O 1
ATOM 2862 N N . CYS B 1 15 ? -26.375 1.455 -17.453 1 36.72 15 CYS B N 1
ATOM 2863 C CA . CYS B 1 15 ? -27.125 2.404 -16.641 1 36.72 15 CYS B CA 1
ATOM 2864 C C . CYS B 1 15 ? -26.453 2.617 -15.289 1 36.72 15 CYS B C 1
ATOM 2866 O O . CYS B 1 15 ? -26.359 3.748 -14.805 1 36.72 15 CYS B O 1
ATOM 2868 N N . LEU B 1 16 ? -26.031 1.611 -14.781 1 38.5 16 LEU B N 1
ATOM 2869 C CA . LEU B 1 16 ? -25.406 1.748 -13.477 1 38.5 16 LEU B CA 1
ATOM 2870 C C . LEU B 1 16 ? -24.047 2.436 -13.609 1 38.5 16 LEU B C 1
ATOM 2872 O O . LEU B 1 16 ? -23.656 3.221 -12.742 1 38.5 16 LEU B O 1
ATOM 2876 N N . LEU B 1 17 ? -23.391 2.225 -14.703 1 40.62 17 LEU B N 1
ATOM 2877 C CA . LEU B 1 17 ? -22.188 2.967 -15.023 1 40.62 17 LEU B CA 1
ATOM 2878 C C . LEU B 1 17 ? -22.484 4.445 -15.234 1 40.62 17 LEU B C 1
ATOM 2880 O O . LEU B 1 17 ? -21.734 5.312 -14.766 1 40.62 17 LEU B O 1
ATOM 2884 N N . VAL B 1 18 ? -23.547 4.688 -15.969 1 41.31 18 VAL B N 1
ATOM 2885 C CA . VAL B 1 18 ? -23.938 6.066 -16.234 1 41.31 18 VAL B CA 1
ATOM 2886 C C . VAL B 1 18 ? -24.406 6.727 -14.93 1 41.31 18 VAL B C 1
ATOM 2888 O O . VAL B 1 18 ? -24.047 7.875 -14.656 1 41.31 18 VAL B O 1
ATOM 2891 N N . VAL B 1 19 ? -25.078 6 -14.195 1 40.53 19 VAL B N 1
ATOM 2892 C CA . VAL B 1 19 ? -25.547 6.57 -12.938 1 40.53 19 VAL B CA 1
ATOM 2893 C C . VAL B 1 19 ? -24.375 6.758 -11.984 1 40.53 19 VAL B C 1
ATOM 2895 O O . VAL B 1 19 ? -24.281 7.777 -11.297 1 40.53 19 VAL B O 1
ATOM 2898 N N . GLY B 1 20 ? -23.562 5.805 -11.922 1 40.34 20 GLY B N 1
ATOM 2899 C CA . GLY B 1 20 ? -22.359 5.98 -11.141 1 40.34 20 GLY B CA 1
ATOM 2900 C C . GLY B 1 20 ? -21.484 7.125 -11.633 1 40.34 20 GLY B C 1
ATOM 2901 O O . GLY B 1 20 ? -21 7.922 -10.836 1 40.34 20 GLY B O 1
ATOM 2902 N N . TYR B 1 21 ? -21.359 7.219 -12.945 1 42.47 21 TYR B N 1
ATOM 2903 C CA . TYR B 1 21 ? -20.656 8.336 -13.555 1 42.47 21 TYR B CA 1
ATOM 2904 C C . TYR B 1 21 ? -21.344 9.656 -13.242 1 42.47 21 TYR B C 1
ATOM 2906 O O . TYR B 1 21 ? -20.688 10.648 -12.914 1 42.47 21 TYR B O 1
ATOM 2914 N N . ARG B 1 22 ? -22.609 9.672 -13.367 1 41.38 22 ARG B N 1
ATOM 2915 C CA . ARG B 1 22 ? -23.344 10.898 -13.062 1 41.38 22 ARG B CA 1
ATOM 2916 C C . ARG B 1 22 ? -23.203 11.266 -11.586 1 41.38 22 ARG B C 1
ATOM 2918 O O . ARG B 1 22 ? -23.078 12.438 -11.242 1 41.38 22 ARG B O 1
ATOM 2925 N N . CYS B 1 23 ? -23.281 10.258 -10.859 1 39.97 23 CYS B N 1
ATOM 2926 C CA . CYS B 1 23 ? -23.156 10.516 -9.43 1 39.97 23 CYS B CA 1
ATOM 2927 C C . CYS B 1 23 ? -21.734 10.977 -9.086 1 39.97 23 CYS B C 1
ATOM 2929 O O . CYS B 1 23 ? -21.562 11.906 -8.305 1 39.97 23 CYS B O 1
ATOM 2931 N N . VAL B 1 24 ? -20.875 10.414 -9.695 1 45.22 24 VAL B N 1
ATOM 2932 C CA . VAL B 1 24 ? -19.484 10.836 -9.492 1 45.22 24 VAL B CA 1
ATOM 2933 C C . VAL B 1 24 ? -19.281 12.242 -10.039 1 45.22 24 VAL B C 1
ATOM 2935 O O . VAL B 1 24 ? -18.656 13.086 -9.391 1 45.22 24 VAL B O 1
ATOM 2938 N N . VAL B 1 25 ? -19.781 12.438 -11.211 1 44.78 25 VAL B N 1
ATOM 2939 C CA . VAL B 1 25 ? -19.672 13.766 -11.805 1 44.78 25 VAL B CA 1
ATOM 2940 C C . VAL B 1 25 ? -20.438 14.773 -10.945 1 44.78 25 VAL B C 1
ATOM 2942 O O . VAL B 1 25 ? -19.953 15.883 -10.703 1 44.78 25 VAL B O 1
ATOM 2945 N N . MET B 1 26 ? -21.562 14.359 -10.523 1 40.78 26 MET B N 1
ATOM 2946 C CA . MET B 1 26 ? -22.344 15.266 -9.68 1 40.78 26 MET B CA 1
ATOM 2947 C C . MET B 1 26 ? -21.625 15.531 -8.359 1 40.78 26 MET B C 1
ATOM 2949 O O . MET B 1 26 ? -21.578 16.672 -7.898 1 40.78 26 MET B O 1
ATOM 2953 N N . VAL B 1 27 ? -21.172 14.539 -7.867 1 45.91 27 VAL B N 1
ATOM 2954 C CA . VAL B 1 27 ? -20.469 14.734 -6.609 1 45.91 27 VAL B CA 1
ATOM 2955 C C . VAL B 1 27 ? -19.188 15.539 -6.855 1 45.91 27 VAL B C 1
ATOM 2957 O O . VAL B 1 27 ? -18.859 16.438 -6.082 1 45.91 27 VAL B O 1
ATOM 2960 N N . LEU B 1 28 ? -18.578 15.227 -7.992 1 43.5 28 LEU B N 1
ATOM 2961 C CA . LEU B 1 28 ? -17.406 16 -8.383 1 43.5 28 LEU B CA 1
ATOM 2962 C C . LEU B 1 28 ? -17.797 17.453 -8.688 1 43.5 28 LEU B C 1
ATOM 2964 O O . LEU B 1 28 ? -17.078 18.375 -8.297 1 43.5 28 LEU B O 1
ATOM 2968 N N . LEU B 1 29 ? -18.812 17.609 -9.414 1 42.22 29 LEU B N 1
ATOM 2969 C CA . LEU B 1 29 ? -19.297 18.953 -9.734 1 42.22 29 LEU B CA 1
ATOM 2970 C C . LEU B 1 29 ? -19.719 19.688 -8.469 1 42.22 29 LEU B C 1
ATOM 2972 O O . LEU B 1 29 ? -19.453 20.891 -8.328 1 42.22 29 LEU B O 1
ATOM 2976 N N . VAL B 1 30 ? -20.375 19.016 -7.715 1 44.53 30 VAL B N 1
ATOM 2977 C CA . VAL B 1 30 ? -20.797 19.641 -6.473 1 44.53 30 VAL B CA 1
ATOM 2978 C C . VAL B 1 30 ? -19.594 19.969 -5.605 1 44.53 30 VAL B C 1
ATOM 2980 O O . VAL B 1 30 ? -19.5 21.062 -5.031 1 44.53 30 VAL B O 1
ATOM 2983 N N . LEU B 1 31 ? -18.703 19.156 -5.703 1 43.34 31 LEU B N 1
ATOM 2984 C CA . LEU B 1 31 ? -17.516 19.344 -4.895 1 43.34 31 LEU B CA 1
ATOM 2985 C C . LEU B 1 31 ? -16.625 20.453 -5.469 1 43.34 31 LEU B C 1
ATOM 2987 O O . LEU B 1 31 ? -16.078 21.266 -4.723 1 43.34 31 LEU B O 1
ATOM 2991 N N . VAL B 1 32 ? -16.453 20.453 -6.777 1 42.88 32 VAL B N 1
ATOM 2992 C CA . VAL B 1 32 ? -15.75 21.547 -7.445 1 42.88 32 VAL B CA 1
ATOM 2993 C C . VAL B 1 32 ? -16.5 22.859 -7.23 1 42.88 32 VAL B C 1
ATOM 2995 O O . VAL B 1 32 ? -15.898 23.891 -6.961 1 42.88 32 VAL B O 1
ATOM 2998 N N . SER B 1 33 ? -17.719 22.797 -7.352 1 41.47 33 SER B N 1
ATOM 2999 C CA . SER B 1 33 ? -18.5 24.016 -7.188 1 41.47 33 SER B CA 1
ATOM 3000 C C . SER B 1 33 ? -18.406 24.547 -5.762 1 41.47 33 SER B C 1
ATOM 3002 O O . SER B 1 33 ? -18.297 25.75 -5.551 1 41.47 33 SER B O 1
ATOM 3004 N N . VAL B 1 34 ? -18.375 23.703 -4.902 1 44.81 34 VAL B N 1
ATOM 3005 C CA . VAL B 1 34 ? -18.312 24.125 -3.508 1 44.81 34 VAL B CA 1
ATOM 3006 C C . VAL B 1 34 ? -16.906 24.609 -3.174 1 44.81 34 VAL B C 1
ATOM 3008 O O . VAL B 1 34 ? -16.734 25.609 -2.475 1 44.81 34 VAL B O 1
ATOM 3011 N N . SER B 1 35 ? -15.945 24 -3.711 1 41.44 35 SER B N 1
ATOM 3012 C CA . SER B 1 35 ? -14.562 24.406 -3.494 1 41.44 35 SER B CA 1
ATOM 3013 C C . SER B 1 35 ? -14.281 25.766 -4.129 1 41.44 35 SER B C 1
ATOM 3015 O O . SER B 1 35 ? -13.594 26.609 -3.539 1 41.44 35 SER B O 1
ATOM 3017 N N . VAL B 1 36 ? -14.734 25.938 -5.281 1 42.56 36 VAL B N 1
ATOM 3018 C CA . VAL B 1 36 ? -14.562 27.219 -5.961 1 42.56 36 VAL B CA 1
ATOM 3019 C C . VAL B 1 36 ? -15.312 28.312 -5.199 1 42.56 36 VAL B C 1
ATOM 3021 O O . VAL B 1 36 ? -14.805 29.422 -5.023 1 42.56 36 VAL B O 1
ATOM 3024 N N . ARG B 1 37 ? -16.406 28.031 -4.707 1 43.34 37 ARG B N 1
ATOM 3025 C CA . ARG B 1 37 ? -17.172 29.031 -3.984 1 43.34 37 ARG B CA 1
ATOM 3026 C C . ARG B 1 37 ? -16.484 29.406 -2.67 1 43.34 37 ARG B C 1
ATOM 3028 O O . ARG B 1 37 ? -16.438 30.578 -2.299 1 43.34 37 ARG B O 1
ATOM 3035 N N . ARG B 1 38 ? -15.906 28.453 -2.082 1 43.94 38 ARG B N 1
ATOM 3036 C CA . ARG B 1 38 ? -15.258 28.719 -0.804 1 43.94 38 ARG B CA 1
ATOM 3037 C C . ARG B 1 38 ? -13.945 29.469 -1.006 1 43.94 38 ARG B C 1
ATOM 3039 O O . ARG B 1 38 ? -13.617 30.375 -0.24 1 43.94 38 ARG B O 1
ATOM 3046 N N . ILE B 1 39 ? -13.18 29.141 -2.045 1 41.81 39 ILE B N 1
ATOM 3047 C CA . ILE B 1 39 ? -12.016 29.953 -2.398 1 41.81 39 ILE B CA 1
ATOM 3048 C C . ILE B 1 39 ? -12.445 31.375 -2.721 1 41.81 39 ILE B C 1
ATOM 3050 O O . ILE B 1 39 ? -11.805 32.344 -2.291 1 41.81 39 ILE B O 1
ATOM 3054 N N . GLU B 1 40 ? -13.508 31.453 -3.391 1 39.34 40 GLU B N 1
ATOM 3055 C CA . GLU B 1 40 ? -14.023 32.781 -3.693 1 39.34 40 GLU B CA 1
ATOM 3056 C C . GLU B 1 40 ? -14.484 33.5 -2.426 1 39.34 40 GLU B C 1
ATOM 3058 O O . GLU B 1 40 ? -14.234 34.688 -2.252 1 39.34 40 GLU B O 1
ATOM 3063 N N . GLU B 1 41 ? -15.109 32.75 -1.595 1 44.34 41 GLU B N 1
ATOM 3064 C CA . GLU B 1 41 ? -15.594 33.375 -0.364 1 44.34 41 GLU B CA 1
ATOM 3065 C C . GLU B 1 41 ? -14.43 33.719 0.563 1 44.34 41 GLU B C 1
ATOM 3067 O O . GLU B 1 41 ? -14.438 34.781 1.211 1 44.34 41 GLU B O 1
ATOM 3072 N N . ASP B 1 42 ? -13.516 32.844 0.624 1 42.12 42 ASP B N 1
ATOM 3073 C CA . ASP B 1 42 ? -12.344 33.125 1.444 1 42.12 42 ASP B CA 1
ATOM 3074 C C . ASP B 1 42 ? -11.562 34.312 0.888 1 42.12 42 ASP B C 1
ATOM 3076 O O . ASP B 1 42 ? -11.07 35.156 1.648 1 42.12 42 ASP B O 1
ATOM 3080 N N . ILE B 1 43 ? -11.398 34.375 -0.395 1 39.66 43 ILE B N 1
ATOM 3081 C CA . ILE B 1 43 ? -10.781 35.562 -1.007 1 39.66 43 ILE B CA 1
ATOM 3082 C C . ILE B 1 43 ? -11.633 36.781 -0.724 1 39.66 43 ILE B C 1
ATOM 3084 O O . ILE B 1 43 ? -11.102 37.844 -0.4 1 39.66 43 ILE B O 1
ATOM 3088 N N . GLN B 1 44 ? -12.891 36.594 -0.885 1 39.84 44 GLN B N 1
ATOM 3089 C CA . GLN B 1 44 ? -13.742 37.75 -0.642 1 39.84 44 GLN B CA 1
ATOM 3090 C C . GLN B 1 44 ? -13.805 38.094 0.846 1 39.84 44 GLN B C 1
ATOM 3092 O O . GLN B 1 44 ? -13.922 39.25 1.221 1 39.84 44 GLN B O 1
ATOM 3097 N N . GLY B 1 45 ? -13.914 36.969 1.676 1 39.88 45 GLY B N 1
ATOM 3098 C CA . GLY B 1 45 ? -14.016 37.219 3.102 1 39.88 45 GLY B CA 1
ATOM 3099 C C . GLY B 1 45 ? -12.734 37.781 3.695 1 39.88 45 GLY B C 1
ATOM 3100 O O . GLY B 1 45 ? -12.727 38.25 4.836 1 39.88 45 GLY B O 1
ATOM 3101 N N . ALA B 1 46 ? -11.578 37.469 3.166 1 38.75 46 ALA B N 1
ATOM 3102 C CA . ALA B 1 46 ? -10.336 38.062 3.662 1 38.75 46 ALA B CA 1
ATOM 3103 C C . ALA B 1 46 ? -10.352 39.594 3.514 1 38.75 46 ALA B C 1
ATOM 3105 O O . ALA B 1 46 ? -9.383 40.25 3.881 1 38.75 46 ALA B O 1
ATOM 3106 N N . ARG B 1 47 ? -11.273 40.031 2.68 1 35.25 47 ARG B N 1
ATOM 3107 C CA . ARG B 1 47 ? -11.195 41.5 2.652 1 35.25 47 ARG B CA 1
ATOM 3108 C C . ARG B 1 47 ? -11.422 42.062 4.039 1 35.25 47 ARG B C 1
ATOM 3110 O O . ARG B 1 47 ? -10.648 42.938 4.496 1 35.25 47 ARG B O 1
ATOM 3117 N N . ARG B 1 48 ? -12.781 42.406 4.383 1 35.66 48 ARG B N 1
ATOM 3118 C CA . ARG B 1 48 ? -13.016 43.5 5.305 1 35.66 48 ARG B CA 1
ATOM 3119 C C . ARG B 1 48 ? -12.859 43.062 6.75 1 35.66 48 ARG B C 1
ATOM 3121 O O . ARG B 1 48 ? -13.703 42.344 7.281 1 35.66 48 ARG B O 1
ATOM 3128 N N . PRO B 1 49 ? -11.672 42.656 7.184 1 36.25 49 PRO B N 1
ATOM 3129 C CA . PRO B 1 49 ? -11.57 42.438 8.625 1 36.25 49 PRO B CA 1
ATOM 3130 C C . PRO B 1 49 ? -12.18 43.562 9.453 1 36.25 49 PRO B C 1
ATOM 3132 O O . PRO B 1 49 ? -11.977 43.625 10.664 1 36.25 49 PRO B O 1
ATOM 3135 N N . ASP B 1 50 ? -12.672 44.625 8.758 1 31.56 50 ASP B N 1
ATOM 3136 C CA . ASP B 1 50 ? -12.758 45.75 9.703 1 31.56 50 ASP B CA 1
ATOM 3137 C C . ASP B 1 50 ? -13.617 45.375 10.906 1 31.56 50 ASP B C 1
ATOM 3139 O O . ASP B 1 50 ? -13.312 45.75 12.039 1 31.56 50 ASP B O 1
ATOM 3143 N N . ASP B 1 51 ? -15.062 45.312 10.75 1 33.38 51 ASP B N 1
ATOM 3144 C CA . ASP B 1 51 ? -15.945 45.781 11.82 1 33.38 51 ASP B CA 1
ATOM 3145 C C . ASP B 1 51 ? -16.094 44.688 12.898 1 33.38 51 ASP B C 1
ATOM 3147 O O . ASP B 1 51 ? -16.469 43.562 12.602 1 33.38 51 ASP B O 1
ATOM 3151 N N . ALA B 1 52 ? -15.391 44.625 14.086 1 38.16 52 ALA B N 1
ATOM 3152 C CA . ALA B 1 52 ? -15.492 44.125 15.445 1 38.16 52 ALA B CA 1
ATOM 3153 C C . ALA B 1 52 ? -16.953 44.094 15.914 1 38.16 52 ALA B C 1
ATOM 3155 O O . ALA B 1 52 ? -17.438 45.062 16.5 1 38.16 52 ALA B O 1
ATOM 3156 N N . THR B 1 53 ? -17.969 43.656 15.148 1 33.84 53 THR B N 1
ATOM 3157 C CA . THR B 1 53 ? -19.297 43.812 15.719 1 33.84 53 THR B CA 1
ATOM 3158 C C . THR B 1 53 ? -19.438 43 17 1 33.84 53 THR B C 1
ATOM 3160 O O . THR B 1 53 ? -18.922 41.906 17.109 1 33.84 53 THR B O 1
ATOM 3163 N N . PRO B 1 54 ? -19.953 43.562 18.188 1 36.78 54 PRO B N 1
ATOM 3164 C CA . PRO B 1 54 ? -20.188 43.094 19.562 1 36.78 54 PRO B CA 1
ATOM 3165 C C . PRO B 1 54 ? -20.875 41.75 19.625 1 36.78 54 PRO B C 1
ATOM 3167 O O . PRO B 1 54 ? -20.875 41.094 20.688 1 36.78 54 PRO B O 1
ATOM 3170 N N . GLY B 1 55 ? -21.625 41.344 18.594 1 36.03 55 GLY B N 1
ATOM 3171 C CA . GLY B 1 55 ? -22.531 40.219 18.688 1 36.03 55 GLY B CA 1
ATOM 3172 C C . GLY B 1 55 ? -21.812 38.875 18.719 1 36.03 55 GLY B C 1
ATOM 3173 O O . GLY B 1 55 ? -22.453 37.812 18.828 1 36.03 55 GLY B O 1
ATOM 3174 N N . ALA B 1 56 ? -20.625 38.844 18.156 1 37.56 56 ALA B N 1
ATOM 3175 C CA . ALA B 1 56 ? -19.953 37.531 18.156 1 37.56 56 ALA B CA 1
ATOM 3176 C C . ALA B 1 56 ? -19.594 37.125 19.578 1 37.56 56 ALA B C 1
ATOM 3178 O O . ALA B 1 56 ? -19.391 35.938 19.844 1 37.56 56 ALA B O 1
ATOM 3179 N N . GLN B 1 57 ? -19.375 38.062 20.484 1 36.12 57 GLN B N 1
ATOM 3180 C CA . GLN B 1 57 ? -19.172 37.719 21.891 1 36.12 57 GLN B CA 1
ATOM 3181 C C . GLN B 1 57 ? -20.406 37.094 22.5 1 36.12 57 GLN B C 1
ATOM 3183 O O . GLN B 1 57 ? -20.312 36.219 23.359 1 36.12 57 GLN B O 1
ATOM 3188 N N . LYS B 1 58 ? -21.625 37.688 22.172 1 37.25 58 LYS B N 1
ATOM 3189 C CA . LYS B 1 58 ? -22.875 37.219 22.781 1 37.25 58 LYS B CA 1
ATOM 3190 C C . LYS B 1 58 ? -23.219 35.812 22.328 1 37.25 58 LYS B C 1
ATOM 3192 O O . LYS B 1 58 ? -23.812 35.031 23.078 1 37.25 58 LYS B O 1
ATOM 3197 N N . GLN B 1 59 ? -22.906 35.438 21.094 1 36.84 59 GLN B N 1
ATOM 3198 C CA . GLN B 1 59 ? -23.281 34.094 20.656 1 36.84 59 GLN B CA 1
ATOM 3199 C C . GLN B 1 59 ? -22.422 33.031 21.328 1 36.84 59 GLN B C 1
ATOM 3201 O O . GLN B 1 59 ? -22.828 31.875 21.453 1 36.84 59 GLN B O 1
ATOM 3206 N N . ARG B 1 60 ? -21.141 33.312 21.641 1 37.41 60 ARG B N 1
ATOM 3207 C CA . ARG B 1 60 ? -20.344 32.406 22.453 1 37.41 60 ARG B CA 1
ATOM 3208 C C . ARG B 1 60 ? -20.906 32.344 23.875 1 37.41 60 ARG B C 1
ATOM 3210 O O . ARG B 1 60 ? -20.875 31.266 24.5 1 37.41 60 ARG B O 1
ATOM 3217 N N . LEU B 1 61 ? -21.484 33.469 24.375 1 35.91 61 LEU B N 1
ATOM 3218 C CA . LEU B 1 61 ? -22.031 33.5 25.734 1 35.91 61 LEU B CA 1
ATOM 3219 C C . LEU B 1 61 ? -23.297 32.656 25.812 1 35.91 61 LEU B C 1
ATOM 3221 O O . LEU B 1 61 ? -23.547 32 26.828 1 35.91 61 LEU B O 1
ATOM 3225 N N . SER B 1 62 ? -24.172 32.75 24.812 1 37.12 62 SER B N 1
ATOM 3226 C CA . SER B 1 62 ? -25.469 32.094 24.938 1 37.12 62 SER B CA 1
ATOM 3227 C C . SER B 1 62 ? -25.312 30.578 24.922 1 37.12 62 SER B C 1
ATOM 3229 O O . SER B 1 62 ? -26.031 29.859 25.625 1 37.12 62 SER B O 1
ATOM 3231 N N . VAL B 1 63 ? -24.391 30.016 24.141 1 37.66 63 VAL B N 1
ATOM 3232 C CA . VAL B 1 63 ? -24.234 28.562 24.203 1 37.66 63 VAL B CA 1
ATOM 3233 C C . VAL B 1 63 ? -23.562 28.172 25.516 1 37.66 63 VAL B C 1
ATOM 3235 O O . VAL B 1 63 ? -23.734 27.047 25.984 1 37.66 63 VAL B O 1
ATOM 3238 N N . ARG B 1 64 ? -22.812 29.062 26.156 1 37.34 64 ARG B N 1
ATOM 3239 C CA . ARG B 1 64 ? -22.297 28.781 27.484 1 37.34 64 ARG B CA 1
ATOM 3240 C C . ARG B 1 64 ? -23.438 28.688 28.5 1 37.34 64 ARG B C 1
ATOM 3242 O O . ARG B 1 64 ? -23.375 27.875 29.438 1 37.34 64 ARG B O 1
ATOM 3249 N N . SER B 1 65 ? -24.422 29.578 28.438 1 38.09 65 SER B N 1
ATOM 3250 C CA . SER B 1 65 ? -25.469 29.594 29.469 1 38.09 65 SER B CA 1
ATOM 3251 C C . SER B 1 65 ? -26.312 28.328 29.422 1 38.09 65 SER B C 1
ATOM 3253 O O . SER B 1 65 ? -26.812 27.875 30.438 1 38.09 65 SER B O 1
ATOM 3255 N N . MET B 1 66 ? -26.719 27.859 28.25 1 37.62 66 MET B N 1
ATOM 3256 C CA . MET B 1 66 ? -27.578 26.672 28.25 1 37.62 66 MET B CA 1
ATOM 3257 C C . MET B 1 66 ? -26.828 25.453 28.781 1 37.62 66 MET B C 1
ATOM 3259 O O . MET B 1 66 ? -27.438 24.406 29.031 1 37.62 66 MET B O 1
ATOM 3263 N N . LEU B 1 67 ? -25.516 25.469 28.734 1 38.66 67 LEU B N 1
ATOM 3264 C CA . LEU B 1 67 ? -24.766 24.281 29.125 1 38.66 67 LEU B CA 1
ATOM 3265 C C . LEU B 1 67 ? -24.594 24.219 30.641 1 38.66 67 LEU B C 1
ATOM 3267 O O . LEU B 1 67 ? -23.797 23.422 31.156 1 38.66 67 LEU B O 1
ATOM 3271 N N . SER B 1 68 ? -25.078 25.109 31.391 1 37.09 68 SER B N 1
ATOM 3272 C CA . SER B 1 68 ? -24.797 25.047 32.812 1 37.09 68 SER B CA 1
ATOM 3273 C C . SER B 1 68 ? -25.547 23.906 33.5 1 37.09 68 SER B C 1
ATOM 3275 O O . SER B 1 68 ? -26.531 24.125 34.188 1 37.09 68 SER B O 1
ATOM 3277 N N . SER B 1 69 ? -25.906 22.766 32.906 1 41.12 69 SER B N 1
ATOM 3278 C CA . SER B 1 69 ? -26.484 21.828 33.875 1 41.12 69 SER B CA 1
ATOM 3279 C C . SER B 1 69 ? -25.5 21.516 35 1 41.12 69 SER B C 1
ATOM 3281 O O . SER B 1 69 ? -24.297 21.672 34.812 1 41.12 69 SER B O 1
ATOM 3283 N N . PRO B 1 70 ? -25.938 21.109 36.219 1 39.91 70 PRO B N 1
ATOM 3284 C CA . PRO B 1 70 ? -25.141 20.859 37.406 1 39.91 70 PRO B CA 1
ATOM 3285 C C . PRO B 1 70 ? -23.938 19.953 37.156 1 39.91 70 PRO B C 1
ATOM 3287 O O . PRO B 1 70 ? -22.969 19.969 37.906 1 39.91 70 PRO B O 1
ATOM 3290 N N . ASN B 1 71 ? -24.094 18.75 36.531 1 43.06 71 ASN B N 1
ATOM 3291 C CA . ASN B 1 71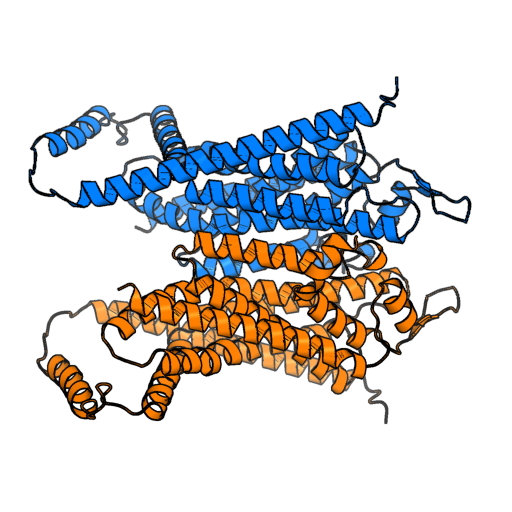 ? -23.016 17.781 36.531 1 43.06 71 ASN B CA 1
ATOM 3292 C C . ASN B 1 71 ? -21.906 18.188 35.562 1 43.06 71 ASN B C 1
ATOM 3294 O O . ASN B 1 71 ? -21.656 17.516 34.562 1 43.06 71 ASN B O 1
ATOM 3298 N N . GLY B 1 72 ? -21.406 19.406 35.688 1 50.19 72 GLY B N 1
ATOM 3299 C CA . GLY B 1 72 ? -20.375 20.219 35.062 1 50.19 72 GLY B CA 1
ATOM 3300 C C . GLY B 1 72 ? -20.531 20.344 33.562 1 50.19 72 GLY B C 1
ATOM 3301 O O . GLY B 1 72 ? -19.891 21.172 32.906 1 50.19 72 GLY B O 1
ATOM 3302 N N . TYR B 1 73 ? -20.766 19.172 32.875 1 54.09 73 TYR B N 1
ATOM 3303 C CA . TYR B 1 73 ? -21.062 19.375 31.469 1 54.09 73 TYR B CA 1
ATOM 3304 C C . TYR B 1 73 ? -22.484 19.891 31.297 1 54.09 73 TYR B C 1
ATOM 3306 O O . TYR B 1 73 ? -23.406 19.453 31.984 1 54.09 73 TYR B O 1
ATOM 3314 N N . ALA B 1 74 ? -22.75 21.031 30.844 1 59.81 74 ALA B N 1
ATOM 3315 C CA . ALA B 1 74 ? -24.031 21.734 30.781 1 59.81 74 ALA B CA 1
ATOM 3316 C C . ALA B 1 74 ? -25.047 20.953 29.969 1 59.81 74 ALA B C 1
ATOM 3318 O O . ALA B 1 74 ? -26.266 21.094 30.188 1 59.81 74 ALA B O 1
ATOM 3319 N N . SER B 1 75 ? -24.547 19.969 29.078 1 72.44 75 SER B N 1
ATOM 3320 C CA . SER B 1 75 ? -25.5 19.297 28.203 1 72.44 75 SER B CA 1
ATOM 3321 C C . SER B 1 75 ? -25.453 17.797 28.375 1 72.44 75 SER B C 1
ATOM 3323 O O . SER B 1 75 ? -24.469 17.234 28.859 1 72.44 75 SER B O 1
ATOM 3325 N N . SER B 1 76 ? -26.578 17.031 28.25 1 84 76 SER B N 1
ATOM 3326 C CA . SER B 1 76 ? -26.734 15.586 28.344 1 84 76 SER B CA 1
ATOM 3327 C C . SER B 1 76 ? -25.875 14.875 27.297 1 84 76 SER B C 1
ATOM 3329 O O . SER B 1 76 ? -25.469 15.477 26.297 1 84 76 SER B O 1
ATOM 3331 N N . TRP B 1 77 ? -25.578 13.641 27.625 1 88.25 77 TRP B N 1
ATOM 3332 C CA . TRP B 1 77 ? -24.766 12.828 26.734 1 88.25 77 TRP B CA 1
ATOM 3333 C C . TRP B 1 77 ? -25.406 12.734 25.344 1 88.25 77 TRP B C 1
ATOM 3335 O O . TRP B 1 77 ? -24.719 12.875 24.328 1 88.25 77 TRP B O 1
ATOM 3345 N N . TYR B 1 78 ? -26.656 12.477 25.328 1 87.94 78 TYR B N 1
ATOM 3346 C CA . TYR B 1 78 ? -27.359 12.297 24.047 1 87.94 78 TYR B CA 1
ATOM 3347 C C . TYR B 1 78 ? -27.375 13.594 23.25 1 87.94 78 TYR B C 1
ATOM 3349 O O . TYR B 1 78 ? -27.281 13.562 22.016 1 87.94 78 TYR B O 1
ATOM 3357 N N . ARG B 1 79 ? -27.453 14.656 23.938 1 85.12 79 ARG B N 1
ATOM 3358 C CA . ARG B 1 79 ? -27.422 15.945 23.266 1 85.12 79 ARG B CA 1
ATOM 3359 C C . ARG B 1 79 ? -26.047 16.234 22.688 1 85.12 79 ARG B C 1
ATOM 3361 O O . ARG B 1 79 ? -25.922 16.703 21.547 1 85.12 79 ARG B O 1
ATOM 3368 N N . GLN B 1 80 ? -25.094 15.906 23.5 1 87.81 80 GLN B N 1
ATOM 3369 C CA . GLN B 1 80 ? -23.734 16.094 23.016 1 87.81 80 GLN B CA 1
ATOM 3370 C C . GLN B 1 80 ? -23.453 15.219 21.797 1 87.81 80 GLN B C 1
ATOM 3372 O O . GLN B 1 80 ? -22.859 15.672 20.828 1 87.81 80 GLN B O 1
ATOM 3377 N N . PHE B 1 81 ? -23.922 13.992 21.953 1 89.69 81 PHE B N 1
ATOM 3378 C CA . PHE B 1 81 ? -23.75 13.047 20.859 1 89.69 81 PHE B CA 1
ATOM 3379 C C . PHE B 1 81 ? -24.422 13.562 19.594 1 89.69 81 PHE B C 1
ATOM 3381 O O . PHE B 1 81 ? -23.844 13.5 18.516 1 89.69 81 PHE B O 1
ATOM 3388 N N . TYR B 1 82 ? -25.531 14.055 19.719 1 88.44 82 TYR B N 1
ATOM 3389 C CA . TYR B 1 82 ? -26.281 14.555 18.578 1 88.44 82 TYR B CA 1
ATOM 3390 C C . TYR B 1 82 ? -25.609 15.773 17.969 1 88.44 82 TYR B C 1
ATOM 3392 O O . TYR B 1 82 ? -25.453 15.859 16.75 1 88.44 82 TYR B O 1
ATOM 3400 N N . VAL B 1 83 ? -25.172 16.703 18.75 1 86.62 83 VAL B N 1
ATOM 3401 C CA . VAL B 1 83 ? -24.578 17.953 18.266 1 86.62 83 VAL B CA 1
ATOM 3402 C C . VAL B 1 83 ? -23.25 17.672 17.578 1 86.62 83 VAL B C 1
ATOM 3404 O O . VAL B 1 83 ? -22.984 18.188 16.484 1 86.62 83 VAL B O 1
ATOM 3407 N N . VAL B 1 84 ? -22.531 16.812 18.219 1 86.31 84 VAL B N 1
ATOM 3408 C CA . VAL B 1 84 ? -21.234 16.5 17.656 1 86.31 84 VAL B CA 1
ATOM 3409 C C . VAL B 1 84 ? -21.406 15.703 16.359 1 86.31 84 VAL B C 1
ATOM 3411 O O . VAL B 1 84 ? -20.656 15.898 15.398 1 86.31 84 VAL B O 1
ATOM 3414 N N . SER B 1 85 ? -22.375 14.852 16.359 1 87.31 85 SER B N 1
ATOM 3415 C CA . SER B 1 85 ? -22.656 14.078 15.156 1 87.31 85 SER B CA 1
ATOM 3416 C C . SER B 1 85 ? -23.062 14.984 14.008 1 87.31 85 SER B C 1
ATOM 3418 O O . SER B 1 85 ? -22.609 14.805 12.875 1 87.31 85 SER B O 1
ATOM 3420 N N . CYS B 1 86 ? -23.844 15.906 14.281 1 85.56 86 CYS B N 1
ATOM 3421 C CA . CYS B 1 86 ? -24.281 16.859 13.266 1 85.56 86 CYS B CA 1
ATOM 3422 C C . CYS B 1 86 ? -23.125 17.703 12.758 1 85.56 86 CYS B C 1
ATOM 3424 O O . CYS B 1 86 ? -23.016 17.969 11.555 1 85.56 86 CYS B O 1
ATOM 3426 N N . ARG B 1 87 ? -22.328 18.031 13.633 1 82.19 87 ARG B N 1
ATOM 3427 C CA . ARG B 1 87 ? -21.156 18.812 13.266 1 82.19 87 ARG B CA 1
ATOM 3428 C C . ARG B 1 87 ? -20.219 18.016 12.375 1 82.19 87 ARG B C 1
ATOM 3430 O O . ARG B 1 87 ? -19.672 18.562 11.414 1 82.19 87 ARG B O 1
ATOM 3437 N N . CYS B 1 88 ? -20.047 16.75 12.711 1 80.88 88 CYS B N 1
ATOM 3438 C CA . CYS B 1 88 ? -19.172 15.891 11.93 1 80.88 88 CYS B CA 1
ATOM 3439 C C . CYS B 1 88 ? -19.719 15.703 10.516 1 80.88 88 CYS B C 1
ATOM 3441 O O . CYS B 1 88 ? -18.969 15.805 9.539 1 80.88 88 CYS B O 1
ATOM 3443 N N . LEU B 1 89 ? -20.969 15.508 10.453 1 80.38 89 LEU B N 1
ATOM 3444 C CA . LEU B 1 89 ? -21.594 15.305 9.148 1 80.38 89 LEU B CA 1
ATOM 3445 C C . LEU B 1 89 ? -21.562 16.594 8.32 1 80.38 89 LEU B C 1
ATOM 3447 O O . LEU B 1 89 ? -21.328 16.547 7.113 1 80.38 89 LEU B O 1
ATOM 3451 N N . LYS B 1 90 ? -21.734 17.703 8.945 1 78.69 90 LYS B N 1
ATOM 3452 C CA . LYS B 1 90 ? -21.703 19 8.266 1 78.69 90 LYS B CA 1
ATOM 3453 C C . LYS B 1 90 ? -20.297 19.312 7.766 1 78.69 90 LYS B C 1
ATOM 3455 O O . LYS B 1 90 ? -20.125 19.875 6.68 1 78.69 90 LYS B O 1
ATOM 3460 N N . ASP B 1 91 ? -19.359 18.922 8.562 1 76.69 91 ASP B N 1
ATOM 3461 C CA . ASP B 1 91 ? -17.969 19.172 8.188 1 76.69 91 ASP B CA 1
ATOM 3462 C C . ASP B 1 91 ? -17.578 18.359 6.957 1 76.69 91 ASP B C 1
ATOM 3464 O O . ASP B 1 91 ? -16.844 18.844 6.09 1 76.69 91 ASP B O 1
ATOM 3468 N N . VAL B 1 92 ? -18.031 17.188 6.902 1 76.62 92 VAL B N 1
ATOM 3469 C CA . VAL B 1 92 ? -17.719 16.312 5.777 1 76.62 92 VAL B CA 1
ATOM 3470 C C . VAL B 1 92 ? -18.391 16.844 4.508 1 76.62 92 VAL B C 1
ATOM 3472 O O . VAL B 1 92 ? -17.781 16.812 3.43 1 76.62 92 VAL B O 1
ATOM 3475 N N . VAL B 1 93 ? -19.547 17.375 4.664 1 75.88 93 VAL B N 1
ATOM 3476 C CA . VAL B 1 93 ? -20.312 17.891 3.525 1 75.88 93 VAL B CA 1
ATOM 3477 C C . VAL B 1 93 ? -19.734 19.219 3.064 1 75.88 93 VAL B C 1
ATOM 3479 O O . VAL B 1 93 ? -19.672 19.5 1.864 1 75.88 93 VAL B O 1
ATOM 3482 N N . LYS B 1 94 ? -19.203 20 4.031 1 76.25 94 LYS B N 1
ATOM 3483 C CA . LYS B 1 94 ? -18.719 21.344 3.725 1 76.25 94 LYS B CA 1
ATOM 3484 C C . LYS B 1 94 ? -17.281 21.297 3.186 1 76.25 94 LYS B C 1
ATOM 3486 O O . LYS B 1 94 ? -16.891 22.125 2.365 1 76.25 94 LYS B O 1
ATOM 3491 N N . ASN B 1 95 ? -16.531 20.344 3.662 1 76.12 95 ASN B N 1
ATOM 3492 C CA . ASN B 1 95 ? -15.156 20.156 3.227 1 76.12 95 ASN B CA 1
ATOM 3493 C C . ASN B 1 95 ? -14.922 18.75 2.68 1 76.12 95 ASN B C 1
ATOM 3495 O O . ASN B 1 95 ? -14.125 17.984 3.238 1 76.12 95 ASN B O 1
ATOM 3499 N N . PRO B 1 96 ? -15.578 18.547 1.409 1 81.5 96 PRO B N 1
ATOM 3500 C CA . PRO B 1 96 ? -15.555 17.156 0.921 1 81.5 96 PRO B CA 1
ATOM 3501 C C . PRO B 1 96 ? -14.281 16.828 0.137 1 81.5 96 PRO B C 1
ATOM 3503 O O . PRO B 1 96 ? -14.227 15.812 -0.554 1 81.5 96 PRO B O 1
ATOM 3506 N N . GLU B 1 97 ? -13.25 17.562 0.214 1 80.69 97 GLU B N 1
ATOM 3507 C CA . GLU B 1 97 ? -12.062 17.391 -0.62 1 80.69 97 GLU B CA 1
ATOM 3508 C C . GLU B 1 97 ? -11.469 15.992 -0.439 1 80.69 97 GLU B C 1
ATOM 3510 O O . GLU B 1 97 ? -11.234 15.281 -1.418 1 80.69 97 GLU B O 1
ATOM 3515 N N . ILE B 1 98 ? -11.383 15.641 0.77 1 83.31 98 ILE B N 1
ATOM 3516 C CA . ILE B 1 98 ? -10.75 14.359 1.057 1 83.31 98 ILE B CA 1
ATOM 3517 C C . ILE B 1 98 ? -11.688 13.219 0.666 1 83.31 98 ILE B C 1
ATOM 3519 O O . ILE B 1 98 ? -11.273 12.266 0.006 1 83.31 98 ILE B O 1
ATOM 3523 N N . THR B 1 99 ? -12.977 13.398 1.056 1 83.44 99 THR B N 1
ATOM 3524 C CA . THR B 1 99 ? -13.953 12.367 0.725 1 83.44 99 THR B CA 1
ATOM 3525 C C . THR B 1 99 ? -14.102 12.227 -0.788 1 83.44 99 THR B C 1
ATOM 3527 O O . THR B 1 99 ? -14.156 11.109 -1.312 1 83.44 99 THR B O 1
ATOM 3530 N N . ALA B 1 100 ? -14.086 13.273 -1.452 1 86.25 100 ALA B N 1
ATOM 3531 C CA . ALA B 1 100 ? -14.172 13.25 -2.91 1 86.25 100 ALA B CA 1
ATOM 3532 C C . ALA B 1 100 ? -12.953 12.578 -3.527 1 86.25 100 ALA B C 1
ATOM 3534 O O . ALA B 1 100 ? -13.078 11.812 -4.484 1 86.25 100 ALA B O 1
ATOM 3535 N N . ALA B 1 101 ? -11.852 12.867 -2.979 1 88.75 101 ALA B N 1
ATOM 3536 C CA . ALA B 1 101 ? -10.617 12.273 -3.492 1 88.75 101 ALA B CA 1
ATOM 3537 C C . ALA B 1 101 ? -10.617 10.758 -3.311 1 88.75 101 ALA B C 1
ATOM 3539 O O . ALA B 1 101 ? -10.133 10.023 -4.172 1 88.75 101 ALA B O 1
ATOM 3540 N N . MET B 1 102 ? -11.172 10.312 -2.256 1 89.5 102 MET B N 1
ATOM 3541 C CA . MET B 1 102 ? -11.258 8.875 -1.998 1 89.5 102 MET B CA 1
ATOM 3542 C C . MET B 1 102 ? -12.219 8.203 -2.971 1 89.5 102 MET B C 1
ATOM 3544 O O . MET B 1 102 ? -11.977 7.078 -3.416 1 89.5 102 MET B O 1
ATOM 3548 N N . ILE B 1 103 ? -13.266 8.922 -3.225 1 90.31 103 ILE B N 1
ATOM 3549 C CA . ILE B 1 103 ? -14.266 8.383 -4.145 1 90.31 103 ILE B CA 1
ATOM 3550 C C . ILE B 1 103 ? -13.688 8.32 -5.555 1 90.31 103 ILE B C 1
ATOM 3552 O O . ILE B 1 103 ? -13.859 7.32 -6.258 1 90.31 103 ILE B O 1
ATOM 3556 N N . VAL B 1 104 ? -12.992 9.32 -5.957 1 91.38 104 VAL B N 1
ATOM 3557 C CA . VAL B 1 104 ? -12.359 9.344 -7.27 1 91.38 104 VAL B CA 1
ATOM 3558 C C . VAL B 1 104 ? -11.312 8.234 -7.363 1 91.38 104 VAL B C 1
ATOM 3560 O O . VAL B 1 104 ? -11.227 7.539 -8.375 1 91.38 104 VAL B O 1
ATOM 3563 N N . LYS B 1 105 ? -10.57 8.109 -6.332 1 92.88 105 LYS B N 1
ATOM 3564 C CA . LYS B 1 105 ? -9.586 7.035 -6.27 1 92.88 105 LYS B CA 1
ATOM 3565 C C . LYS B 1 105 ? -10.25 5.668 -6.41 1 92.88 105 LYS B C 1
ATOM 3567 O O . LYS B 1 105 ? -9.766 4.809 -7.152 1 92.88 105 LYS B O 1
ATOM 3572 N N . ALA B 1 106 ? -11.367 5.484 -5.688 1 94.62 106 ALA B N 1
ATOM 3573 C CA . ALA B 1 106 ? -12.102 4.23 -5.777 1 94.62 106 ALA B CA 1
ATOM 3574 C C . ALA B 1 106 ? -12.594 3.982 -7.199 1 94.62 106 ALA B C 1
ATOM 3576 O O . ALA B 1 106 ? -12.484 2.869 -7.719 1 94.62 106 ALA B O 1
ATOM 3577 N N . PHE B 1 107 ? -13 5.004 -7.816 1 94.12 107 PHE B N 1
ATOM 3578 C CA . PHE B 1 107 ? -13.531 4.91 -9.172 1 94.12 107 PHE B CA 1
ATOM 3579 C C . PHE B 1 107 ? -12.414 4.582 -10.164 1 94.12 107 PHE B C 1
ATOM 3581 O O . PHE B 1 107 ? -12.562 3.678 -10.992 1 94.12 107 PHE B O 1
ATOM 3588 N N . ILE B 1 108 ? -11.336 5.25 -10.055 1 92.81 108 ILE B N 1
ATOM 3589 C CA . ILE B 1 108 ? -10.227 5.062 -10.992 1 92.81 108 ILE B CA 1
ATOM 3590 C C . ILE B 1 108 ? -9.656 3.656 -10.828 1 92.81 108 ILE B C 1
ATOM 3592 O O . ILE B 1 108 ? -9.484 2.932 -11.812 1 92.81 108 ILE B O 1
ATOM 3596 N N . LEU B 1 109 ? -9.453 3.268 -9.625 1 94.25 109 LEU B N 1
ATOM 3597 C CA . LEU B 1 109 ? -8.859 1.96 -9.367 1 94.25 109 LEU B CA 1
ATOM 3598 C C . LEU B 1 109 ? -9.781 0.841 -9.836 1 94.25 109 LEU B C 1
ATOM 3600 O O . LEU B 1 109 ? -9.336 -0.103 -10.492 1 94.25 109 LEU B O 1
ATOM 3604 N N . SER B 1 110 ? -11.07 1.009 -9.477 1 95.94 110 SER B N 1
ATOM 3605 C CA . SER B 1 110 ? -12.008 -0.05 -9.844 1 95.94 110 SER B CA 1
ATOM 3606 C C . SER B 1 110 ? -12.219 -0.102 -11.352 1 95.94 110 SER B C 1
ATOM 3608 O O . SER B 1 110 ? -12.375 -1.183 -11.922 1 95.94 110 SER B O 1
ATOM 3610 N N . SER B 1 111 ? -12.219 1.041 -12.023 1 93.06 111 SER B N 1
ATOM 3611 C CA . SER B 1 111 ? -12.367 1.071 -13.477 1 93.06 111 SER B CA 1
ATOM 3612 C C . SER B 1 111 ? -11.164 0.438 -14.164 1 93.06 111 SER B C 1
ATOM 3614 O O . SER B 1 111 ? -11.32 -0.299 -15.141 1 93.06 111 SER B O 1
ATOM 3616 N N . PHE B 1 112 ? -10.055 0.665 -13.641 1 91.94 112 PHE B N 1
ATOM 3617 C CA . PHE B 1 112 ? -8.844 0.095 -14.219 1 91.94 112 PHE B CA 1
ATOM 3618 C C . PHE B 1 112 ? -8.812 -1.415 -14.016 1 91.94 112 PHE B C 1
ATOM 3620 O O . PHE B 1 112 ? -8.539 -2.166 -14.961 1 91.94 112 PHE B O 1
ATOM 3627 N N . VAL B 1 113 ? -9.078 -1.812 -12.836 1 93.5 113 VAL B N 1
ATOM 3628 C CA . VAL B 1 113 ? -9.086 -3.238 -12.531 1 93.5 113 VAL B CA 1
ATOM 3629 C C . VAL B 1 113 ? -10.148 -3.939 -13.375 1 93.5 113 VAL B C 1
ATOM 3631 O O . VAL B 1 113 ? -9.891 -5 -13.945 1 93.5 113 VAL B O 1
ATOM 3634 N N . GLY B 1 114 ? -11.328 -3.332 -13.422 1 93.31 114 GLY B N 1
ATOM 3635 C CA . GLY B 1 114 ? -12.414 -3.891 -14.219 1 93.31 114 GLY B CA 1
ATOM 3636 C C . GLY B 1 114 ? -12.07 -4.004 -15.688 1 93.31 114 GLY B C 1
ATOM 3637 O O . GLY B 1 114 ? -12.422 -4.988 -16.344 1 93.31 114 GLY B O 1
ATOM 3638 N N . SER B 1 115 ? -11.383 -3.031 -16.203 1 90.88 115 SER B N 1
ATOM 3639 C CA . SER B 1 115 ? -11.016 -3.041 -17.609 1 90.88 115 SER B CA 1
ATOM 3640 C C . SER B 1 115 ? -9.914 -4.062 -17.891 1 90.88 115 SER B C 1
ATOM 3642 O O . SER B 1 115 ? -9.938 -4.734 -18.922 1 90.88 115 SER B O 1
ATOM 3644 N N . LEU B 1 116 ? -9.039 -4.215 -17 1 90.94 116 LEU B N 1
ATOM 3645 C CA . LEU B 1 116 ? -7.914 -5.133 -17.172 1 90.94 116 LEU B CA 1
ATOM 3646 C C . LEU B 1 116 ? -8.383 -6.582 -17.141 1 90.94 116 LEU B C 1
ATOM 3648 O O . LEU B 1 116 ? -7.906 -7.418 -17.906 1 90.94 116 LEU B O 1
ATOM 3652 N N . PHE B 1 117 ? -9.273 -6.816 -16.297 1 91.94 117 PHE B N 1
ATOM 3653 C CA . PHE B 1 117 ? -9.773 -8.172 -16.109 1 91.94 117 PHE B CA 1
ATOM 3654 C C . PHE B 1 117 ? -11.164 -8.328 -16.719 1 91.94 117 PHE B C 1
ATOM 3656 O O . PHE B 1 117 ? -11.977 -9.102 -16.234 1 91.94 117 PHE B O 1
ATOM 3663 N N . PHE B 1 118 ? -11.398 -7.574 -17.75 1 90.94 118 PHE B N 1
ATOM 3664 C CA . PHE B 1 118 ? -12.727 -7.539 -18.344 1 90.94 118 PHE B CA 1
ATOM 3665 C C . PHE B 1 118 ? -13.141 -8.922 -18.812 1 90.94 118 PHE B C 1
ATOM 3667 O O . PHE B 1 118 ? -12.469 -9.531 -19.656 1 90.94 118 PHE B O 1
ATOM 3674 N N . GLN B 1 119 ? -14.219 -9.414 -18.234 1 88.44 119 GLN B N 1
ATOM 3675 C CA . GLN B 1 119 ? -14.797 -10.711 -18.578 1 88.44 119 GLN B CA 1
ATOM 3676 C C . GLN B 1 119 ? -13.719 -11.789 -18.641 1 88.44 119 GLN B C 1
ATOM 3678 O O . GLN B 1 119 ? -13.523 -12.422 -19.688 1 88.44 119 GLN B O 1
ATOM 3683 N N . ILE B 1 120 ? -13.125 -12.039 -17.484 1 83.12 120 ILE B N 1
ATOM 3684 C CA . ILE B 1 120 ? -12.031 -12.992 -17.344 1 83.12 120 ILE B CA 1
ATOM 3685 C C . ILE B 1 120 ? -12.5 -14.375 -17.781 1 83.12 120 ILE B C 1
ATOM 3687 O O . ILE B 1 120 ? -13.641 -14.766 -17.531 1 83.12 120 ILE B O 1
ATOM 3691 N N . ASP B 1 121 ? -11.617 -14.984 -18.547 1 75.81 121 ASP B N 1
ATOM 3692 C CA . ASP B 1 121 ? -11.922 -16.312 -19.109 1 75.81 121 ASP B CA 1
ATOM 3693 C C . ASP B 1 121 ? -11.898 -17.375 -18.016 1 75.81 121 ASP B C 1
ATOM 3695 O O . ASP B 1 121 ? -11.469 -17.109 -16.891 1 75.81 121 ASP B O 1
ATOM 3699 N N . ASP B 1 122 ? -12.602 -18.5 -18.328 1 70.31 122 ASP B N 1
ATOM 3700 C CA . ASP B 1 122 ? -12.664 -19.609 -17.375 1 70.31 122 ASP B CA 1
ATOM 3701 C C . ASP B 1 122 ? -12.039 -20.875 -17.984 1 70.31 122 ASP B C 1
ATOM 3703 O O . ASP B 1 122 ? -12.383 -21.984 -17.594 1 70.31 122 ASP B O 1
ATOM 3707 N N . LYS B 1 123 ? -11.172 -20.766 -18.875 1 71.75 123 LYS B N 1
ATOM 3708 C CA . LYS B 1 123 ? -10.859 -21.922 -19.719 1 71.75 123 LYS B CA 1
ATOM 3709 C C . LYS B 1 123 ? -9.641 -22.672 -19.188 1 71.75 123 LYS B C 1
ATOM 3711 O O . LYS B 1 123 ? -9.461 -23.844 -19.484 1 71.75 123 LYS B O 1
ATOM 3716 N N . ASP B 1 124 ? -8.797 -22.031 -18.406 1 76 124 ASP B N 1
ATOM 3717 C CA . ASP B 1 124 ? -7.57 -22.734 -18.031 1 76 124 ASP B CA 1
ATOM 3718 C C . ASP B 1 124 ? -7.082 -22.312 -16.656 1 76 124 ASP B C 1
ATOM 3720 O O . ASP B 1 124 ? -7.746 -21.531 -15.969 1 76 124 ASP B O 1
ATOM 3724 N N . ARG B 1 125 ? -6.051 -23.047 -16.219 1 76.38 125 ARG B N 1
ATOM 3725 C CA . ARG B 1 125 ? -5.453 -22.797 -14.906 1 76.38 125 ARG B CA 1
ATOM 3726 C C . ARG B 1 125 ? -4.938 -21.375 -14.797 1 76.38 125 ARG B C 1
ATOM 3728 O O . ARG B 1 125 ? -4.992 -20.766 -13.719 1 76.38 125 ARG B O 1
ATOM 3735 N N . LYS B 1 126 ? -4.559 -20.859 -15.891 1 77.94 126 LYS B N 1
ATOM 3736 C CA . LYS B 1 126 ? -4.102 -19.469 -15.906 1 77.94 126 LYS B CA 1
ATOM 3737 C C . LYS B 1 126 ? -5.238 -18.516 -15.562 1 77.94 126 LYS B C 1
ATOM 3739 O O . LYS B 1 126 ? -5.031 -17.516 -14.859 1 77.94 126 LYS B O 1
ATOM 3744 N N . ALA B 1 127 ? -6.359 -18.891 -16 1 83.81 127 ALA B N 1
ATOM 3745 C CA . ALA B 1 127 ? -7.527 -18.047 -15.727 1 83.81 127 ALA B CA 1
ATOM 3746 C C . ALA B 1 127 ? -7.898 -18.094 -14.25 1 83.81 127 ALA B C 1
ATOM 3748 O O . ALA B 1 127 ? -8.352 -17.094 -13.688 1 83.81 127 ALA B O 1
ATOM 3749 N N . LEU B 1 128 ? -7.707 -19.266 -13.633 1 86.5 128 LEU B N 1
ATOM 3750 C CA . LEU B 1 128 ? -7.984 -19.375 -12.203 1 86.5 128 LEU B CA 1
ATOM 3751 C C . LEU B 1 128 ? -6.996 -18.547 -11.391 1 86.5 128 LEU B C 1
ATOM 3753 O O . LEU B 1 128 ? -7.375 -17.906 -10.406 1 86.5 128 LEU B O 1
ATOM 3757 N N . GLN B 1 129 ? -5.824 -18.562 -11.875 1 84.19 129 GLN B N 1
ATOM 3758 C CA . GLN B 1 129 ? -4.812 -17.75 -11.219 1 84.19 129 GLN B CA 1
ATOM 3759 C C . GLN B 1 129 ? -5.121 -16.266 -11.367 1 84.19 129 GLN B C 1
ATOM 3761 O O . GLN B 1 129 ? -4.961 -15.484 -10.414 1 84.19 129 GLN B O 1
ATOM 3766 N N . ASP B 1 130 ? -5.574 -15.852 -12.555 1 89.12 130 ASP B N 1
ATOM 3767 C CA . ASP B 1 130 ? -5.953 -14.461 -12.781 1 89.12 130 ASP B CA 1
ATOM 3768 C C . ASP B 1 130 ? -7.121 -14.055 -11.883 1 89.12 130 ASP B C 1
ATOM 3770 O O . ASP B 1 130 ? -7.129 -12.953 -11.32 1 89.12 130 ASP B O 1
ATOM 3774 N N . ARG B 1 131 ? -8.016 -14.969 -11.734 1 91.94 131 ARG B N 1
ATOM 3775 C CA . ARG B 1 131 ? -9.18 -14.695 -10.891 1 91.94 131 ARG B CA 1
ATOM 3776 C C . ARG B 1 131 ? -8.781 -14.555 -9.43 1 91.94 131 ARG B C 1
ATOM 3778 O O . ARG B 1 131 ? -9.266 -13.664 -8.727 1 91.94 131 ARG B O 1
ATOM 3785 N N . SER B 1 132 ? -7.895 -15.414 -9 1 92.31 132 SER B N 1
ATOM 3786 C CA . SER B 1 132 ? -7.398 -15.305 -7.633 1 92.31 132 SER B CA 1
ATOM 3787 C C . SER B 1 132 ? -6.602 -14.023 -7.43 1 92.31 132 SER B C 1
ATOM 3789 O O . SER B 1 132 ? -6.676 -13.398 -6.371 1 92.31 132 SER B O 1
ATOM 3791 N N . GLY B 1 133 ? -5.871 -13.656 -8.484 1 93 133 GLY B N 1
ATOM 3792 C CA . GLY B 1 133 ? -5.086 -12.43 -8.414 1 93 133 GLY B CA 1
ATOM 3793 C C . GLY B 1 133 ? -5.934 -11.18 -8.289 1 93 133 GLY B C 1
ATOM 3794 O O . GLY B 1 133 ? -5.625 -10.289 -7.496 1 93 133 GLY B O 1
ATOM 3795 N N . VAL B 1 134 ? -6.969 -11.109 -9.008 1 95.06 134 VAL B N 1
ATOM 3796 C CA . VAL B 1 134 ? -7.812 -9.914 -8.961 1 95.06 134 VAL B CA 1
ATOM 3797 C C . VAL B 1 134 ? -8.547 -9.859 -7.621 1 95.06 134 VAL B C 1
ATOM 3799 O O . VAL B 1 134 ? -8.773 -8.781 -7.074 1 95.06 134 VAL B O 1
ATOM 3802 N N . ILE B 1 135 ? -8.914 -11.016 -7.059 1 96.19 135 ILE B N 1
ATOM 3803 C CA . ILE B 1 135 ? -9.578 -11.062 -5.762 1 96.19 135 ILE B CA 1
ATOM 3804 C C . ILE B 1 135 ? -8.633 -10.539 -4.68 1 96.19 135 ILE B C 1
ATOM 3806 O O . ILE B 1 135 ? -9.031 -9.742 -3.826 1 96.19 135 ILE B O 1
ATOM 3810 N N . PHE B 1 136 ? -7.426 -11.008 -4.734 1 95.81 136 PHE B N 1
ATOM 3811 C CA . PHE B 1 136 ? -6.418 -10.477 -3.82 1 95.81 136 PHE B CA 1
ATOM 3812 C C . PHE B 1 136 ? -6.281 -8.969 -3.977 1 95.81 136 PHE B C 1
ATOM 3814 O O . PHE B 1 136 ? -6.238 -8.242 -2.984 1 95.81 136 PHE B O 1
ATOM 3821 N N . PHE B 1 137 ? -6.277 -8.539 -5.184 1 96.25 137 PHE B N 1
ATOM 3822 C CA . PHE B 1 137 ? -6.066 -7.121 -5.461 1 96.25 137 PHE B CA 1
ATOM 3823 C C . PHE B 1 137 ? -7.238 -6.289 -4.965 1 96.25 137 PHE B C 1
ATOM 3825 O O . PHE B 1 137 ? -7.055 -5.164 -4.492 1 96.25 137 PHE B O 1
ATOM 3832 N N . LEU B 1 138 ? -8.406 -6.793 -5.094 1 97 138 LEU B N 1
ATOM 3833 C CA . LEU B 1 138 ? -9.578 -6.074 -4.602 1 97 138 LEU B CA 1
ATOM 3834 C C . LEU B 1 138 ? -9.484 -5.852 -3.094 1 97 138 LEU B C 1
ATOM 3836 O O . LEU B 1 138 ? -9.828 -4.777 -2.598 1 97 138 LEU B O 1
ATOM 3840 N N . SER B 1 139 ? -9.062 -6.848 -2.424 1 96.38 139 SER B N 1
ATOM 3841 C CA . SER B 1 139 ? -8.836 -6.691 -0.99 1 96.38 139 SER B CA 1
ATOM 3842 C C . SER B 1 139 ? -7.742 -5.668 -0.712 1 96.38 139 SER B C 1
ATOM 3844 O O . SER B 1 139 ? -7.902 -4.801 0.151 1 96.38 139 SER B O 1
ATOM 3846 N N . LEU B 1 140 ? -6.66 -5.746 -1.447 1 95.38 140 LEU B N 1
ATOM 3847 C CA . LEU B 1 140 ? -5.539 -4.824 -1.306 1 95.38 140 LEU B CA 1
ATOM 3848 C C . LEU B 1 140 ? -5.969 -3.395 -1.629 1 95.38 140 LEU B C 1
ATOM 3850 O O . LEU B 1 140 ? -5.555 -2.449 -0.956 1 95.38 140 LEU B O 1
ATOM 3854 N N . THR B 1 141 ? -6.832 -3.24 -2.604 1 95.25 141 THR B N 1
ATOM 3855 C CA . THR B 1 141 ? -7.305 -1.928 -3.025 1 95.25 141 THR B CA 1
ATOM 3856 C C . THR B 1 141 ? -8.07 -1.24 -1.897 1 95.25 141 THR B C 1
ATOM 3858 O O . THR B 1 141 ? -7.945 -0.03 -1.702 1 95.25 141 THR B O 1
ATOM 3861 N N . GLN B 1 142 ? -8.836 -2.012 -1.142 1 96.25 142 GLN B N 1
ATOM 3862 C CA . GLN B 1 142 ? -9.57 -1.421 -0.025 1 96.25 142 GLN B CA 1
ATOM 3863 C C . GLN B 1 142 ? -8.609 -0.872 1.029 1 96.25 142 GLN B C 1
ATOM 3865 O O . GLN B 1 142 ? -8.875 0.174 1.627 1 96.25 142 GLN B O 1
ATOM 3870 N N . GLN B 1 143 ? -7.57 -1.534 1.248 1 95.5 143 GLN B N 1
ATOM 3871 C CA . GLN B 1 143 ? -6.578 -1.057 2.203 1 95.5 143 GLN B CA 1
ATOM 3872 C C . GLN B 1 143 ? -5.879 0.199 1.689 1 95.5 143 GLN B C 1
ATOM 3874 O O . GLN B 1 143 ? -5.688 1.159 2.439 1 95.5 143 GLN B O 1
ATOM 3879 N N . PHE B 1 144 ? -5.609 0.227 0.373 1 92.31 144 PHE B N 1
ATOM 3880 C CA . PHE B 1 144 ? -4.961 1.381 -0.24 1 92.31 144 PHE B CA 1
ATOM 3881 C C . PHE B 1 144 ? -5.887 2.59 -0.231 1 92.31 144 PHE B C 1
ATOM 3883 O O . PHE B 1 144 ? -5.438 3.723 -0.05 1 92.31 144 PHE B O 1
ATOM 3890 N N . ILE B 1 145 ? -7.102 2.348 -0.366 1 93.06 145 ILE B N 1
ATOM 3891 C CA . ILE B 1 145 ? -8.062 3.441 -0.397 1 93.06 145 ILE B CA 1
ATOM 3892 C C . ILE B 1 145 ? -8.156 4.094 0.982 1 93.06 145 ILE B C 1
ATOM 3894 O O . ILE B 1 145 ? -8.273 5.312 1.093 1 93.06 145 ILE B O 1
ATOM 3898 N N . ASN B 1 146 ? -7.938 3.344 2.016 1 93.38 146 ASN B N 1
ATOM 3899 C CA . ASN B 1 146 ? -8.203 3.852 3.357 1 93.38 146 ASN B CA 1
ATOM 3900 C C . ASN B 1 146 ? -6.922 4.297 4.051 1 93.38 146 ASN B C 1
ATOM 3902 O O . ASN B 1 146 ? -6.969 4.965 5.086 1 93.38 146 ASN B O 1
ATOM 3906 N N . ILE B 1 147 ? -5.758 4.047 3.443 1 91.06 147 ILE B N 1
ATOM 3907 C CA . ILE B 1 147 ? -4.496 4.32 4.121 1 91.06 147 ILE B CA 1
ATOM 3908 C C . ILE B 1 147 ? -4.352 5.824 4.359 1 91.06 147 ILE B C 1
ATOM 3910 O O . ILE B 1 147 ? -3.754 6.246 5.352 1 91.06 147 ILE B O 1
ATOM 3914 N N . SER B 1 148 ? -4.941 6.707 3.594 1 89 148 SER B N 1
ATOM 3915 C CA . SER B 1 148 ? -4.809 8.156 3.688 1 89 148 SER B CA 1
ATOM 3916 C C . SER B 1 148 ? -5.625 8.711 4.852 1 89 148 SER B C 1
ATOM 3918 O O . SER B 1 148 ? -5.441 9.867 5.25 1 89 148 SER B O 1
ATOM 3920 N N . ALA B 1 149 ? -6.5 7.898 5.41 1 89.75 149 ALA B N 1
ATOM 3921 C CA . ALA B 1 149 ? -7.375 8.352 6.488 1 89.75 149 ALA B CA 1
ATOM 3922 C C . ALA B 1 149 ? -6.574 8.672 7.746 1 89.75 149 ALA B C 1
ATOM 3924 O O . ALA B 1 149 ? -7.027 9.43 8.609 1 89.75 149 ALA B O 1
ATOM 3925 N N . VAL B 1 150 ? -5.383 8.156 7.801 1 93 150 VAL B N 1
ATOM 3926 C CA . VAL B 1 150 ? -4.586 8.352 9.008 1 93 150 VAL B CA 1
ATOM 3927 C C . VAL B 1 150 ? -4.266 9.836 9.18 1 93 150 VAL B C 1
ATOM 3929 O O . VAL B 1 150 ? -4.285 10.352 10.297 1 93 150 VAL B O 1
ATOM 3932 N N . SER B 1 151 ? -4.008 10.516 8.086 1 91.06 151 SER B N 1
ATOM 3933 C CA . SER B 1 151 ? -3.688 11.938 8.156 1 91.06 151 SER B CA 1
ATOM 3934 C C . SER B 1 151 ? -4.879 12.75 8.656 1 91.06 151 SER B C 1
ATOM 3936 O O . SER B 1 151 ? -4.707 13.711 9.414 1 91.06 151 SER B O 1
ATOM 3938 N N . VAL B 1 152 ? -6.012 12.289 8.281 1 86.69 152 VAL B N 1
ATOM 3939 C CA . VAL B 1 152 ? -7.234 12.961 8.703 1 86.69 152 VAL B CA 1
ATOM 3940 C C . VAL B 1 152 ? -7.434 12.781 10.203 1 86.69 152 VAL B C 1
ATOM 3942 O O . VAL B 1 152 ? -7.75 13.734 10.914 1 86.69 152 VAL B O 1
ATOM 3945 N N . PHE B 1 153 ? -7.145 11.656 10.664 1 89.81 153 PHE B N 1
ATOM 3946 C CA . PHE B 1 153 ? -7.387 11.352 12.07 1 89.81 153 PHE B CA 1
ATOM 3947 C C . PHE B 1 153 ? -6.344 12.031 12.953 1 89.81 153 PHE B C 1
ATOM 3949 O O . PHE B 1 153 ? -6.645 12.43 14.078 1 89.81 153 PHE B O 1
ATOM 3956 N N . ILE B 1 154 ? -5.184 12.172 12.445 1 89.94 154 ILE B N 1
ATOM 3957 C CA . ILE B 1 154 ? -4.152 12.883 13.188 1 89.94 154 ILE B CA 1
ATOM 3958 C C . ILE B 1 154 ? -4.547 14.352 13.352 1 89.94 154 ILE B C 1
ATOM 3960 O O . ILE B 1 154 ? -4.414 14.922 14.43 1 89.94 154 ILE B O 1
ATOM 3964 N N . ALA B 1 155 ? -5.062 14.914 12.289 1 87.06 155 ALA B N 1
ATOM 3965 C CA . ALA B 1 155 ? -5.516 16.297 12.336 1 87.06 155 ALA B CA 1
ATOM 3966 C C . ALA B 1 155 ? -6.699 16.453 13.289 1 87.06 155 ALA B C 1
ATOM 3968 O O . ALA B 1 155 ? -6.785 17.438 14.031 1 87.06 155 ALA B O 1
ATOM 3969 N N . GLU B 1 156 ? -7.527 15.508 13.281 1 85.12 156 GLU B N 1
ATOM 3970 C CA . GLU B 1 156 ? -8.719 15.562 14.125 1 85.12 156 GLU B CA 1
ATOM 3971 C C . GLU B 1 156 ? -8.367 15.375 15.602 1 85.12 156 GLU B C 1
ATOM 3973 O O . GLU B 1 156 ? -9.031 15.922 16.484 1 85.12 156 GLU B O 1
ATOM 3978 N N . ARG B 1 157 ? -7.43 14.586 15.781 1 87.62 157 ARG B N 1
ATOM 3979 C CA . ARG B 1 157 ? -6.988 14.383 17.156 1 87.62 157 ARG B CA 1
ATOM 3980 C C . ARG B 1 157 ? -6.527 15.695 17.781 1 87.62 157 ARG B C 1
ATOM 3982 O O . ARG B 1 157 ? -6.777 15.945 18.969 1 87.62 157 ARG B O 1
ATOM 3989 N N . ARG B 1 158 ? -5.91 16.469 17 1 84.88 158 ARG B N 1
ATOM 3990 C CA . ARG B 1 158 ? -5.477 17.781 17.484 1 84.88 158 ARG B CA 1
ATOM 3991 C C . ARG B 1 158 ? -6.668 18.641 17.875 1 84.88 158 ARG B C 1
ATOM 3993 O O . ARG B 1 158 ? -6.652 19.297 18.922 1 84.88 158 ARG B O 1
ATOM 4000 N N . LEU B 1 159 ? -7.633 18.641 17.094 1 83.06 159 LEU B N 1
ATOM 4001 C CA . LEU B 1 159 ? -8.859 19.375 17.359 1 83.06 159 LEU B CA 1
ATOM 4002 C C . LEU B 1 159 ? -9.562 18.812 18.594 1 83.06 159 LEU B C 1
ATOM 4004 O O . LEU B 1 159 ? -10.047 19.562 19.438 1 83.06 159 LEU B O 1
ATOM 4008 N N . PHE B 1 160 ? -9.609 17.547 18.672 1 83.06 160 PHE B N 1
ATOM 4009 C CA . PHE B 1 160 ? -10.219 16.844 19.797 1 83.06 160 PHE B CA 1
ATOM 4010 C C . PHE B 1 160 ? -9.547 17.25 21.109 1 83.06 160 PHE B C 1
ATOM 4012 O O . PHE B 1 160 ? -10.234 17.562 22.094 1 83.06 160 PHE B O 1
ATOM 4019 N N . ARG B 1 161 ? -8.305 17.234 21.094 1 83.44 161 ARG B N 1
ATOM 4020 C CA . ARG B 1 161 ? -7.562 17.578 22.297 1 83.44 161 ARG B CA 1
ATOM 4021 C C . ARG B 1 161 ? -7.863 19 22.75 1 83.44 161 ARG B C 1
ATOM 4023 O O . ARG B 1 161 ? -7.992 19.266 23.938 1 83.44 161 ARG B O 1
ATOM 4030 N N . HIS B 1 162 ? -8.031 19.844 21.797 1 84.62 162 HIS B N 1
ATOM 4031 C CA . HIS B 1 162 ? -8.352 21.234 22.094 1 84.62 162 HIS B CA 1
ATOM 4032 C C . HIS B 1 162 ? -9.75 21.359 22.688 1 84.62 162 HIS B C 1
ATOM 4034 O O . HIS B 1 162 ? -9.945 22.062 23.688 1 84.62 162 HIS B O 1
ATOM 4040 N N . GLU B 1 163 ? -10.633 20.609 22.188 1 82.75 163 GLU B N 1
ATOM 4041 C CA . GLU B 1 163 ? -12.031 20.703 22.609 1 82.75 163 GLU B CA 1
ATOM 4042 C C . GLU B 1 163 ? -12.242 20.047 23.969 1 82.75 163 GLU B C 1
ATOM 4044 O O . GLU B 1 163 ? -13.023 20.531 24.781 1 82.75 163 GLU B O 1
ATOM 4049 N N . ILE B 1 164 ? -11.586 19.062 24.234 1 82.38 164 ILE B N 1
ATOM 4050 C CA . ILE B 1 164 ? -11.727 18.328 25.5 1 82.38 164 ILE B CA 1
ATOM 4051 C C . ILE B 1 164 ? -11.039 19.094 26.625 1 82.38 164 ILE B C 1
ATOM 4053 O O . ILE B 1 164 ? -11.523 19.125 27.75 1 82.38 164 ILE B O 1
ATOM 4057 N N . SER B 1 165 ? -9.938 19.656 26.203 1 82.06 165 SER B N 1
ATOM 4058 C CA . SER B 1 165 ? -9.234 20.453 27.203 1 82.06 165 SER B CA 1
ATOM 4059 C C . SER B 1 165 ? -10.07 21.641 27.656 1 82.06 165 SER B C 1
ATOM 4061 O O . SER B 1 165 ? -9.969 22.078 28.797 1 82.06 165 SER B O 1
ATOM 4063 N N . ASN B 1 166 ? -10.93 22.078 26.766 1 82.38 166 ASN B N 1
ATOM 4064 C CA . ASN B 1 166 ? -11.812 23.203 27.078 1 82.38 166 ASN B CA 1
ATOM 4065 C C . ASN B 1 166 ? -13.141 22.734 27.641 1 82.38 166 ASN B C 1
ATOM 4067 O O . ASN B 1 166 ? -14.023 23.531 27.938 1 82.38 166 ASN B O 1
ATOM 4071 N N . GLY B 1 167 ? -13.312 21.422 27.734 1 78.31 167 GLY B N 1
ATOM 4072 C CA . GLY B 1 167 ? -14.484 20.844 28.359 1 78.31 167 GLY B CA 1
ATOM 4073 C C . GLY B 1 167 ? -15.734 20.938 27.516 1 78.31 167 GLY B C 1
ATOM 4074 O O . GLY B 1 167 ? -16.844 21.031 28.047 1 78.31 167 GLY B O 1
ATOM 4075 N N . TYR B 1 168 ? -15.609 20.922 26.281 1 79.69 168 TYR B N 1
ATOM 4076 C CA . TYR B 1 168 ? -16.75 21.125 25.391 1 79.69 168 TYR B CA 1
ATOM 4077 C C . TYR B 1 168 ? -17.641 19.891 25.375 1 79.69 168 TYR B C 1
ATOM 4079 O O . TYR B 1 168 ? -18.875 20.016 25.359 1 79.69 168 TYR B O 1
ATOM 4087 N N . TYR B 1 169 ? -17 18.734 25.312 1 83.69 169 TYR B N 1
ATOM 4088 C CA . TYR B 1 169 ? -17.766 17.5 25.188 1 83.69 169 TYR B CA 1
ATOM 4089 C C . TYR B 1 169 ? -17.078 16.375 25.953 1 83.69 169 TYR B C 1
ATOM 4091 O O . TYR B 1 169 ? -15.891 16.469 26.281 1 83.69 169 TYR B O 1
ATOM 4099 N N . ARG B 1 170 ? -17.953 15.406 26.172 1 86.69 170 ARG B N 1
ATOM 4100 C CA . ARG B 1 170 ? -17.406 14.18 26.734 1 86.69 170 ARG B CA 1
ATOM 4101 C C . ARG B 1 170 ? -16.625 13.391 25.672 1 86.69 170 ARG B C 1
ATOM 4103 O O . ARG B 1 170 ? -17 13.383 24.5 1 86.69 170 ARG B O 1
ATOM 4110 N N . VAL B 1 171 ? -15.625 12.688 26.188 1 89 171 VAL B N 1
ATOM 4111 C CA . VAL B 1 171 ? -14.773 11.898 25.297 1 89 171 VAL B CA 1
ATOM 4112 C C . VAL B 1 171 ? -15.609 10.82 24.609 1 89 171 VAL B C 1
ATOM 4114 O O . VAL B 1 171 ? -15.469 10.578 23.406 1 89 171 VAL B O 1
ATOM 4117 N N . SER B 1 172 ? -16.531 10.227 25.328 1 91.25 172 SER B N 1
ATOM 4118 C CA . SER B 1 172 ? -17.344 9.141 24.781 1 91.25 172 SER B CA 1
ATOM 4119 C C . SER B 1 172 ? -18.297 9.648 23.703 1 91.25 172 SER B C 1
ATOM 4121 O O . SER B 1 172 ? -18.484 8.992 22.672 1 91.25 172 SER B O 1
ATOM 4123 N N . ALA B 1 173 ? -18.859 10.82 23.922 1 88.69 173 ALA B N 1
ATOM 4124 C CA . ALA B 1 173 ? -19.781 11.383 22.938 1 88.69 173 ALA B CA 1
ATOM 4125 C C . ALA B 1 173 ? -19.062 11.711 21.625 1 88.69 173 ALA B C 1
ATOM 4127 O O . ALA B 1 173 ? -19.562 11.43 20.547 1 88.69 173 ALA B O 1
ATOM 4128 N N . TYR B 1 174 ? -17.922 12.227 21.859 1 87.06 174 TYR B N 1
ATOM 4129 C CA . TYR B 1 174 ? -17.125 12.555 20.688 1 87.06 174 TYR B CA 1
ATOM 4130 C C . TYR B 1 174 ? -16.703 11.297 19.938 1 87.06 174 TYR B C 1
ATOM 4132 O O . TYR B 1 174 ? -16.844 11.219 18.719 1 87.06 174 TYR B O 1
ATOM 4140 N N . PHE B 1 175 ? -16.25 10.359 20.656 1 91.31 175 PHE B N 1
ATOM 4141 C CA . PHE B 1 175 ? -15.742 9.125 20.062 1 91.31 175 PHE B CA 1
ATOM 4142 C C . PHE B 1 175 ? -16.828 8.406 19.281 1 91.31 175 PHE B C 1
ATOM 4144 O O . PHE B 1 175 ? -16.625 8.055 18.109 1 91.31 175 PHE B O 1
ATOM 4151 N N . PHE B 1 176 ? -17.938 8.258 19.828 1 91.62 176 PHE B N 1
ATOM 4152 C CA . PHE B 1 176 ? -19.016 7.516 19.172 1 91.62 176 PHE B CA 1
ATOM 4153 C C . PHE B 1 176 ? -19.578 8.305 17.984 1 91.62 176 PHE B C 1
ATOM 4155 O O . PHE B 1 176 ? -19.984 7.719 16.984 1 91.62 176 PHE B O 1
ATOM 4162 N N . SER B 1 177 ? -19.578 9.586 18.109 1 87.88 177 SER B N 1
ATOM 4163 C CA . SER B 1 177 ? -20.031 10.398 16.984 1 87.88 177 SER B CA 1
ATOM 4164 C C . SER B 1 177 ? -19.094 10.25 15.797 1 87.88 177 SER B C 1
ATOM 4166 O O . SER B 1 177 ? -19.547 10.125 14.656 1 87.88 177 SER B O 1
ATOM 4168 N N . LYS B 1 178 ? -17.859 10.156 16.125 1 86.88 178 LYS B N 1
ATOM 4169 C CA . LYS B 1 178 ? -16.844 10.023 15.07 1 86.88 178 LYS B CA 1
ATOM 4170 C C . LYS B 1 178 ? -16.938 8.656 14.391 1 86.88 178 LYS B C 1
ATOM 4172 O O . LYS B 1 178 ? -16.875 8.555 13.164 1 86.88 178 LYS B O 1
ATOM 4177 N N . VAL B 1 179 ? -17.109 7.68 15.141 1 90.38 179 VAL B N 1
ATOM 4178 C CA . VAL B 1 179 ? -17.141 6.312 14.641 1 90.38 179 VAL B CA 1
ATOM 4179 C C . VAL B 1 179 ? -18.406 6.09 13.812 1 90.38 179 VAL B C 1
ATOM 4181 O O . VAL B 1 179 ? -18.344 5.586 12.688 1 90.38 179 VAL B O 1
ATOM 4184 N N . ILE B 1 180 ? -19.484 6.617 14.219 1 88.38 180 ILE B N 1
ATOM 4185 C CA . ILE B 1 180 ? -20.781 6.293 13.625 1 88.38 180 ILE B CA 1
ATOM 4186 C C . ILE B 1 180 ? -21.062 7.227 12.445 1 88.38 180 ILE B C 1
ATOM 4188 O O . ILE B 1 180 ? -21.656 6.816 11.453 1 88.38 180 ILE B O 1
ATOM 4192 N N . CYS B 1 181 ? -20.5 8.445 12.5 1 82.06 181 CYS B N 1
ATOM 4193 C CA . CYS B 1 181 ? -20.906 9.422 11.492 1 82.06 181 CYS B CA 1
ATOM 4194 C C . CYS B 1 181 ? -19.781 9.656 10.484 1 82.06 181 CYS B C 1
ATOM 4196 O O . CYS B 1 181 ? -20.016 10.234 9.422 1 82.06 181 CYS B O 1
ATOM 4198 N N . ASP B 1 182 ? -18.719 9.102 10.812 1 82.81 182 ASP B N 1
ATOM 4199 C CA . ASP B 1 182 ? -17.594 9.352 9.914 1 82.81 182 ASP B CA 1
ATOM 4200 C C . ASP B 1 182 ? -16.922 8.047 9.484 1 82.81 182 ASP B C 1
ATOM 4202 O O . ASP B 1 182 ? -17.125 7.586 8.359 1 82.81 182 ASP B O 1
ATOM 4206 N N . LEU B 1 183 ? -16.5 7.352 10.406 1 85.38 183 LEU B N 1
ATOM 4207 C CA . LEU B 1 183 ? -15.656 6.191 10.133 1 85.38 183 LEU B CA 1
ATOM 4208 C C . LEU B 1 183 ? -16.422 5.133 9.352 1 85.38 183 LEU B C 1
ATOM 4210 O O . LEU B 1 183 ? -15.945 4.633 8.336 1 85.38 183 LEU B O 1
ATOM 4214 N N . ILE B 1 184 ? -17.688 4.945 9.703 1 85.19 184 ILE B N 1
ATOM 4215 C CA . ILE B 1 184 ? -18.438 3.832 9.133 1 85.19 184 ILE B CA 1
ATOM 4216 C C . ILE B 1 184 ? -19.141 4.285 7.859 1 85.19 184 ILE B C 1
ATOM 4218 O O . ILE B 1 184 ? -18.969 3.689 6.793 1 85.19 184 ILE B O 1
ATOM 4222 N N . PRO B 1 185 ? -19.734 5.414 7.816 1 83.75 185 PRO B N 1
ATOM 4223 C CA . PRO B 1 185 ? -20.531 5.785 6.648 1 83.75 185 PRO B CA 1
ATOM 4224 C C . PRO B 1 185 ? -19.672 6.277 5.48 1 83.75 185 PRO B C 1
ATOM 4226 O O . PRO B 1 185 ? -20.047 6.078 4.32 1 83.75 185 PRO B O 1
ATOM 4229 N N . LEU B 1 186 ? -18.609 6.809 5.746 1 87.19 186 LEU B N 1
ATOM 4230 C CA . LEU B 1 186 ? -17.797 7.406 4.688 1 87.19 186 LEU B CA 1
ATOM 4231 C C . LEU B 1 186 ? -17.172 6.332 3.812 1 87.19 186 LEU B C 1
ATOM 4233 O O . LEU B 1 186 ? -16.703 6.621 2.705 1 87.19 186 LEU B O 1
ATOM 4237 N N . ARG B 1 187 ? -17.188 5.09 4.285 1 92.31 187 ARG B N 1
ATOM 4238 C CA . ARG B 1 187 ? -16.578 3.996 3.535 1 92.31 187 ARG B CA 1
ATOM 4239 C C . ARG B 1 187 ? -17.594 3.326 2.615 1 92.31 187 ARG B C 1
ATOM 4241 O O . ARG B 1 187 ? -17.219 2.576 1.712 1 92.31 187 ARG B O 1
ATOM 4248 N N . LEU B 1 188 ? -18.828 3.629 2.834 1 90.75 188 LEU B N 1
ATOM 4249 C CA . LEU B 1 188 ? -19.906 2.928 2.127 1 90.75 188 LEU B CA 1
ATOM 4250 C C . LEU B 1 188 ? -19.844 3.217 0.63 1 90.75 188 LEU B C 1
ATOM 4252 O O . LEU B 1 188 ? -19.844 2.293 -0.185 1 90.75 188 LEU B O 1
ATOM 4256 N N . LEU B 1 189 ? -19.672 4.387 0.32 1 90.38 189 LEU B N 1
ATOM 4257 C CA . LEU B 1 189 ? -19.797 4.777 -1.08 1 90.38 189 LEU B CA 1
ATOM 4258 C C . LEU B 1 189 ? -18.594 4.285 -1.884 1 90.38 189 LEU B C 1
ATOM 4260 O O . LEU B 1 189 ? -18.75 3.652 -2.93 1 90.38 189 LEU B O 1
ATOM 4264 N N . PRO B 1 190 ? -17.391 4.508 -1.399 1 94.06 190 PRO B N 1
ATOM 4265 C CA . PRO B 1 190 ? -16.266 3.979 -2.156 1 94.06 190 PRO B CA 1
ATOM 4266 C C . PRO B 1 190 ? -16.328 2.465 -2.344 1 94.06 190 PRO B C 1
ATOM 4268 O O . PRO B 1 190 ? -16.031 1.96 -3.43 1 94.06 190 PRO B O 1
ATOM 4271 N N . VAL B 1 191 ? -16.766 1.772 -1.334 1 96.94 191 VAL B N 1
ATOM 4272 C CA . VAL B 1 191 ? -16.828 0.317 -1.415 1 96.94 191 VAL B CA 1
ATOM 4273 C C . VAL B 1 191 ? -17.922 -0.101 -2.396 1 96.94 191 VAL B C 1
ATOM 4275 O O . VAL B 1 191 ? -17.75 -1.05 -3.164 1 96.94 191 VAL B O 1
ATOM 4278 N N . ALA B 1 192 ? -19.016 0.602 -2.359 1 95.12 192 ALA B N 1
ATOM 4279 C CA . ALA B 1 192 ? -20.094 0.315 -3.299 1 95.12 192 ALA B CA 1
ATOM 4280 C C . ALA B 1 192 ? -19.641 0.509 -4.742 1 95.12 192 ALA B C 1
ATOM 4282 O O . ALA B 1 192 ? -19.938 -0.311 -5.609 1 95.12 192 ALA B O 1
ATOM 4283 N N . ILE B 1 193 ? -18.891 1.491 -4.988 1 94.62 193 ILE B N 1
ATOM 4284 C CA . ILE B 1 193 ? -18.375 1.792 -6.32 1 94.62 193 ILE B CA 1
ATOM 4285 C C . ILE B 1 193 ? -17.453 0.673 -6.781 1 94.62 193 ILE B C 1
ATOM 4287 O O . ILE B 1 193 ? -17.594 0.151 -7.887 1 94.62 193 ILE B O 1
ATOM 4291 N N . VAL B 1 194 ? -16.562 0.311 -5.934 1 97.12 194 VAL B N 1
ATOM 4292 C CA . VAL B 1 194 ? -15.617 -0.74 -6.281 1 97.12 194 VAL B CA 1
ATOM 4293 C C . VAL B 1 194 ? -16.359 -2.043 -6.551 1 97.12 194 VAL B C 1
ATOM 4295 O O . VAL B 1 194 ? -16.094 -2.73 -7.539 1 97.12 194 VAL B O 1
ATOM 4298 N N . THR B 1 195 ? -17.328 -2.336 -5.688 1 97.25 195 THR B N 1
ATOM 4299 C CA . THR B 1 195 ? -18.062 -3.592 -5.789 1 97.25 195 THR B CA 1
ATOM 4300 C C . THR B 1 195 ? -18.844 -3.652 -7.094 1 97.25 195 THR B C 1
ATOM 4302 O O . THR B 1 195 ? -18.75 -4.633 -7.836 1 97.25 195 THR B O 1
ATOM 4305 N N . LEU B 1 196 ? -19.562 -2.645 -7.375 1 95.25 196 LEU B N 1
ATOM 4306 C CA . LEU B 1 196 ? -20.438 -2.643 -8.531 1 95.25 196 LEU B CA 1
ATOM 4307 C C . LEU B 1 196 ? -19.641 -2.65 -9.828 1 95.25 196 LEU B C 1
ATOM 4309 O O . LEU B 1 196 ? -19.922 -3.434 -10.734 1 95.25 196 LEU B O 1
ATOM 4313 N N . ILE B 1 197 ? -18.609 -1.91 -9.93 1 94.75 197 ILE B N 1
ATOM 4314 C CA . ILE B 1 197 ? -17.828 -1.826 -11.148 1 94.75 197 ILE B CA 1
ATOM 4315 C C . ILE B 1 197 ? -17.078 -3.139 -11.375 1 94.75 197 ILE B C 1
ATOM 4317 O O . ILE B 1 197 ? -17.125 -3.713 -12.469 1 94.75 197 ILE B O 1
ATOM 4321 N N . THR B 1 198 ? -16.484 -3.648 -10.359 1 96.5 198 THR B N 1
ATOM 4322 C CA . THR B 1 198 ? -15.625 -4.816 -10.539 1 96.5 198 THR B CA 1
ATOM 4323 C C . THR B 1 198 ? -16.469 -6.078 -10.727 1 96.5 198 THR B C 1
ATOM 4325 O O . THR B 1 198 ? -16.109 -6.957 -11.516 1 96.5 198 THR B O 1
ATOM 4328 N N . HIS B 1 199 ? -17.594 -6.156 -9.992 1 95.25 199 HIS B N 1
ATOM 4329 C CA . HIS B 1 199 ? -18.422 -7.348 -10.141 1 95.25 199 HIS B CA 1
ATOM 4330 C C . HIS B 1 199 ? -18.891 -7.52 -11.586 1 95.25 199 HIS B C 1
ATOM 4332 O O . HIS B 1 199 ? -18.734 -8.594 -12.172 1 95.25 199 HIS B O 1
ATOM 4338 N N . PHE B 1 200 ? -19.328 -6.512 -12.188 1 93.5 200 PHE B N 1
ATOM 4339 C CA . PHE B 1 200 ? -19.922 -6.602 -13.516 1 93.5 200 PHE B CA 1
ATOM 4340 C C . PHE B 1 200 ? -18.844 -6.559 -14.594 1 93.5 200 PHE B C 1
ATOM 4342 O O . PHE B 1 200 ? -18.922 -7.301 -15.578 1 93.5 200 PHE B O 1
ATOM 4349 N N . ALA B 1 201 ? -17.875 -5.781 -14.445 1 93.25 201 ALA B N 1
ATOM 4350 C CA . ALA B 1 201 ? -16.828 -5.652 -15.461 1 93.25 201 ALA B CA 1
ATOM 4351 C C . ALA B 1 201 ? -16.016 -6.934 -15.57 1 93.25 201 ALA B C 1
ATOM 4353 O O . ALA B 1 201 ? -15.703 -7.395 -16.672 1 93.25 201 ALA B O 1
ATOM 4354 N N . ILE B 1 202 ? -15.648 -7.512 -14.43 1 94.12 202 ILE B N 1
ATOM 4355 C CA . ILE B 1 202 ? -14.773 -8.68 -14.406 1 94.12 202 ILE B CA 1
ATOM 4356 C C . ILE B 1 202 ? -15.586 -9.938 -14.719 1 94.12 202 ILE B C 1
ATOM 4358 O O . ILE B 1 202 ? -15.062 -10.906 -15.258 1 94.12 202 ILE B O 1
ATOM 4362 N N . GLY B 1 203 ? -16.844 -9.891 -14.461 1 93.75 203 GLY B N 1
ATOM 4363 C CA . GLY B 1 203 ? -17.688 -11.07 -14.633 1 93.75 203 GLY B CA 1
ATOM 4364 C C . GLY B 1 203 ? -17.547 -12.062 -13.492 1 93.75 203 GLY B C 1
ATOM 4365 O O . GLY B 1 203 ? -17.344 -13.258 -13.727 1 93.75 203 GLY B O 1
ATOM 4366 N N . LEU B 1 204 ? -17.531 -11.562 -12.289 1 94.44 204 LEU B N 1
ATOM 4367 C CA . LEU B 1 204 ? -17.484 -12.43 -11.117 1 94.44 204 LEU B CA 1
ATOM 4368 C C . LEU B 1 204 ? -18.766 -13.25 -10.984 1 94.44 204 LEU B C 1
ATOM 4370 O O . LEU B 1 204 ? -19.688 -13.094 -11.789 1 94.44 204 LEU B O 1
ATOM 4374 N N . ARG B 1 205 ? -18.734 -14.203 -10.047 1 93 205 ARG B N 1
ATOM 4375 C CA . ARG B 1 205 ? -19.875 -15.117 -9.891 1 93 205 ARG B CA 1
ATOM 4376 C C . ARG B 1 205 ? -21.188 -14.359 -9.852 1 93 205 ARG B C 1
ATOM 4378 O O . ARG B 1 205 ? -21.375 -13.477 -9.008 1 93 205 ARG B O 1
ATOM 4385 N N . PRO B 1 206 ? -22.062 -14.672 -10.797 1 92.25 206 PRO B N 1
ATOM 4386 C CA . PRO B 1 206 ? -23.344 -13.961 -10.844 1 92.25 206 PRO B CA 1
ATOM 4387 C C . PRO B 1 206 ? -24.266 -14.328 -9.688 1 92.25 206 PRO B C 1
ATOM 4389 O O . PRO B 1 206 ? -24.094 -15.383 -9.062 1 92.25 206 PRO B O 1
ATOM 4392 N N . GLY B 1 207 ? -25.203 -13.406 -9.344 1 92.19 207 GLY B N 1
ATOM 4393 C CA . GLY B 1 207 ? -26.172 -13.609 -8.273 1 92.19 207 GLY B CA 1
ATOM 4394 C C . GLY B 1 207 ? -26.156 -12.484 -7.25 1 92.19 207 GLY B C 1
ATOM 4395 O O . GLY B 1 207 ? -25.109 -11.961 -6.906 1 92.19 207 GLY B O 1
ATOM 4396 N N . PHE B 1 208 ? -27.312 -12.164 -6.816 1 90.94 208 PHE B N 1
ATOM 4397 C CA . PHE B 1 208 ? -27.453 -11.07 -5.867 1 90.94 208 PHE B CA 1
ATOM 4398 C C . PHE B 1 208 ? -26.766 -11.406 -4.547 1 90.94 208 PHE B C 1
ATOM 4400 O O . PHE B 1 208 ? -26.156 -10.531 -3.92 1 90.94 208 PHE B O 1
ATOM 4407 N N . ASP B 1 209 ? -26.875 -12.664 -4.164 1 90.38 209 ASP B N 1
ATOM 4408 C CA . ASP B 1 209 ? -26.25 -13.078 -2.916 1 90.38 209 ASP B CA 1
ATOM 4409 C C . ASP B 1 209 ? -24.719 -12.93 -2.996 1 90.38 209 ASP B C 1
ATOM 4411 O O . ASP B 1 209 ? -24.078 -12.531 -2.023 1 90.38 209 ASP B O 1
ATOM 4415 N N . HIS B 1 210 ? -24.156 -13.203 -4.18 1 93.56 210 HIS B N 1
ATOM 4416 C CA . HIS B 1 210 ? -22.703 -13.141 -4.34 1 93.56 210 HIS B CA 1
ATOM 4417 C C . HIS B 1 210 ? -22.219 -11.695 -4.441 1 93.56 210 HIS B C 1
ATOM 4419 O O . HIS B 1 210 ? -21.125 -11.367 -3.99 1 93.56 210 HIS B O 1
ATOM 4425 N N . ILE B 1 211 ? -23.094 -10.828 -4.973 1 95 211 ILE B N 1
ATOM 4426 C CA . ILE B 1 211 ? -22.766 -9.406 -5.016 1 95 211 ILE B CA 1
ATOM 4427 C C . ILE B 1 211 ? -22.781 -8.828 -3.602 1 95 211 ILE B C 1
ATOM 4429 O O . ILE B 1 211 ? -21.906 -8.031 -3.242 1 95 211 ILE B O 1
ATOM 4433 N N . LEU B 1 212 ? -23.719 -9.289 -2.842 1 93.5 212 LEU B N 1
ATOM 4434 C CA . LEU B 1 212 ? -23.828 -8.812 -1.47 1 93.5 212 LEU B CA 1
ATOM 4435 C C . LEU B 1 212 ? -22.656 -9.273 -0.625 1 93.5 212 LEU B C 1
ATOM 4437 O O . LEU B 1 212 ? -22.109 -8.5 0.168 1 93.5 212 LEU B O 1
ATOM 4441 N N . VAL B 1 213 ? -22.25 -10.5 -0.815 1 94.38 213 VAL B N 1
ATOM 4442 C CA . VAL B 1 213 ? -21.109 -11.016 -0.056 1 94.38 213 VAL B CA 1
ATOM 4443 C C . VAL B 1 213 ? -19.828 -10.281 -0.462 1 94.38 213 VAL B C 1
ATOM 4445 O O . VAL B 1 213 ? -19 -9.961 0.386 1 94.38 213 VAL B O 1
ATOM 4448 N N . LEU B 1 214 ? -19.703 -10.062 -1.748 1 96.75 214 LEU B N 1
ATOM 4449 C CA . LEU B 1 214 ? -18.578 -9.273 -2.221 1 96.75 214 LEU B CA 1
ATOM 4450 C C . LEU B 1 214 ? -18.562 -7.891 -1.582 1 96.75 214 LEU B C 1
ATOM 4452 O O . LEU B 1 214 ? -17.531 -7.438 -1.093 1 96.75 214 LEU B O 1
ATOM 4456 N N . PHE B 1 215 ? -19.719 -7.293 -1.526 1 96.88 215 PHE B N 1
ATOM 4457 C CA . PHE B 1 215 ? -19.844 -5.957 -0.962 1 96.88 215 PHE B CA 1
ATOM 4458 C C . PHE B 1 215 ? -19.531 -5.965 0.528 1 96.88 215 PHE B C 1
ATOM 4460 O O . PHE B 1 215 ? -18.719 -5.164 0.999 1 96.88 215 PHE B O 1
ATOM 4467 N N . ILE B 1 216 ? -20.125 -6.848 1.267 1 96 216 ILE B N 1
ATOM 4468 C CA . ILE B 1 216 ? -19.953 -6.902 2.715 1 96 216 ILE B CA 1
ATOM 4469 C C . ILE B 1 216 ? -18.5 -7.266 3.049 1 96 216 ILE B C 1
ATOM 4471 O O . ILE B 1 216 ? -17.938 -6.758 4.02 1 96 216 ILE B O 1
ATOM 4475 N N . GLY B 1 217 ? -17.922 -8.164 2.227 1 97.06 217 GLY B N 1
ATOM 4476 C CA . GLY B 1 217 ? -16.531 -8.516 2.426 1 97.06 217 GLY B CA 1
ATOM 4477 C C . GLY B 1 217 ? -15.578 -7.344 2.248 1 97.06 217 GLY B C 1
ATOM 4478 O O . GLY B 1 217 ? -14.742 -7.074 3.113 1 97.06 217 GLY B O 1
ATOM 4479 N N . LEU B 1 218 ? -15.742 -6.641 1.141 1 98.19 218 LEU B N 1
ATOM 4480 C CA . LEU B 1 218 ? -14.898 -5.48 0.879 1 98.19 218 LEU B CA 1
ATOM 4481 C C . LEU B 1 218 ? -15.156 -4.379 1.904 1 98.19 218 LEU B C 1
ATOM 4483 O O . LEU B 1 218 ? -14.234 -3.676 2.311 1 98.19 218 LEU B O 1
ATOM 4487 N N . TYR B 1 219 ? -16.391 -4.266 2.299 1 97.19 219 TYR B N 1
ATOM 4488 C CA . TYR B 1 219 ? -16.766 -3.271 3.301 1 97.19 219 TYR B CA 1
ATOM 4489 C C . TYR B 1 219 ? -16.125 -3.588 4.645 1 97.19 219 TYR B C 1
ATOM 4491 O O . TYR B 1 219 ? -15.609 -2.693 5.324 1 97.19 219 TYR B O 1
ATOM 4499 N N . ALA B 1 220 ? -16.156 -4.832 5.02 1 97.19 220 ALA B N 1
ATOM 4500 C CA . ALA B 1 220 ? -15.539 -5.254 6.277 1 97.19 220 ALA B CA 1
ATOM 4501 C C . ALA B 1 220 ? -14.039 -4.961 6.277 1 97.19 220 ALA B C 1
ATOM 4503 O O . ALA B 1 220 ? -13.5 -4.469 7.273 1 97.19 220 ALA B O 1
ATOM 4504 N N . VAL B 1 221 ? -13.383 -5.238 5.168 1 97.88 221 VAL B N 1
ATOM 4505 C CA . VAL B 1 221 ? -11.961 -4.957 5.051 1 97.88 221 VAL B CA 1
ATOM 4506 C C . VAL B 1 221 ? -11.719 -3.451 5.156 1 97.88 221 VAL B C 1
ATOM 4508 O O . VAL B 1 221 ? -10.805 -3.01 5.852 1 97.88 221 VAL B O 1
ATOM 4511 N N . SER B 1 222 ? -12.508 -2.686 4.496 1 97.69 222 SER B N 1
ATOM 4512 C CA . SER B 1 222 ? -12.383 -1.232 4.488 1 97.69 222 SER B CA 1
ATOM 4513 C C . SER B 1 222 ? -12.57 -0.653 5.887 1 97.69 222 SER B C 1
ATOM 4515 O O . SER B 1 222 ? -11.758 0.15 6.344 1 97.69 222 SER B O 1
ATOM 4517 N N . VAL B 1 223 ? -13.57 -1.083 6.578 1 96.38 223 VAL B N 1
ATOM 4518 C CA . VAL B 1 223 ? -13.867 -0.58 7.914 1 96.38 223 VAL B CA 1
ATOM 4519 C C . VAL B 1 223 ? -12.758 -0.984 8.875 1 96.38 223 VAL B C 1
ATOM 4521 O O . VAL B 1 223 ? -12.312 -0.175 9.695 1 96.38 223 VAL B O 1
ATOM 4524 N N . THR B 1 224 ? -12.344 -2.189 8.781 1 97.69 224 THR B N 1
ATOM 4525 C CA . THR B 1 224 ? -11.281 -2.652 9.664 1 97.69 224 THR B CA 1
ATOM 4526 C C . THR B 1 224 ? -10 -1.858 9.43 1 97.69 224 THR B C 1
ATOM 4528 O O . THR B 1 224 ? -9.32 -1.466 10.383 1 97.69 224 THR B O 1
ATOM 4531 N N . THR B 1 225 ? -9.688 -1.604 8.18 1 97.5 225 THR B N 1
ATOM 4532 C CA . THR B 1 225 ? -8.523 -0.789 7.867 1 97.5 225 THR B CA 1
ATOM 4533 C C . THR B 1 225 ? -8.672 0.617 8.438 1 97.5 225 THR B C 1
ATOM 4535 O O . THR B 1 225 ? -7.727 1.164 9.016 1 97.5 225 THR B O 1
ATOM 4538 N N . ALA B 1 226 ? -9.82 1.172 8.359 1 96 226 ALA B N 1
ATOM 4539 C CA . ALA B 1 226 ? -10.078 2.508 8.891 1 96 226 ALA B CA 1
ATOM 4540 C C . ALA B 1 226 ? -9.93 2.531 10.406 1 96 226 ALA B C 1
ATOM 4542 O O . ALA B 1 226 ? -9.461 3.518 10.977 1 96 226 ALA B O 1
ATOM 4543 N N . CYS B 1 227 ? -10.352 1.471 11.023 1 96.81 227 CYS B N 1
ATOM 4544 C CA . CYS B 1 227 ? -10.211 1.383 12.469 1 96.81 227 CYS B CA 1
ATOM 4545 C C . CYS B 1 227 ? -8.742 1.353 12.875 1 96.81 227 CYS B C 1
ATOM 4547 O O . CYS B 1 227 ? -8.359 1.965 13.875 1 96.81 227 CYS B O 1
ATOM 4549 N N . ILE B 1 228 ? -7.961 0.696 12.109 1 97.25 228 ILE B N 1
ATOM 4550 C CA . ILE B 1 228 ? -6.527 0.669 12.375 1 97.25 228 ILE B CA 1
ATOM 4551 C C . ILE B 1 228 ? -5.938 2.062 12.164 1 97.25 228 ILE B C 1
ATOM 4553 O O . ILE B 1 228 ? -5.133 2.529 12.977 1 97.25 228 ILE B O 1
ATOM 4557 N N . CYS B 1 229 ? -6.367 2.717 11.133 1 96.06 229 CYS B N 1
ATOM 4558 C CA . CYS B 1 229 ? -5.93 4.086 10.883 1 96.06 229 CYS B CA 1
ATOM 4559 C C . CYS B 1 229 ? -6.312 5 12.039 1 96.06 229 CYS B C 1
ATOM 4561 O O . CYS B 1 229 ? -5.531 5.863 12.438 1 96.06 229 CYS B O 1
ATOM 4563 N N . PHE B 1 230 ? -7.48 4.77 12.531 1 95.38 230 PHE B N 1
ATOM 4564 C CA . PHE B 1 230 ? -7.973 5.586 13.633 1 95.38 230 PHE B CA 1
ATOM 4565 C C . PHE B 1 230 ? -7.113 5.391 14.875 1 95.38 230 PHE B C 1
ATOM 4567 O O . PHE B 1 230 ? -6.727 6.363 15.531 1 95.38 230 PHE B O 1
ATOM 4574 N N . LEU B 1 231 ? -6.801 4.195 15.148 1 96.12 231 LEU B N 1
ATOM 4575 C CA . LEU B 1 231 ? -5.949 3.912 16.297 1 96.12 231 LEU B CA 1
ATOM 4576 C C . LEU B 1 231 ? -4.574 4.543 16.125 1 96.12 231 LEU B C 1
ATOM 4578 O O . LEU B 1 231 ? -4.078 5.219 17.031 1 96.12 231 LEU B O 1
ATOM 4582 N N . VAL B 1 232 ? -3.977 4.355 14.992 1 95.56 232 VAL B N 1
ATOM 4583 C CA . VAL B 1 232 ? -2.652 4.906 14.727 1 95.56 232 VAL B CA 1
ATOM 4584 C C . VAL B 1 232 ? -2.695 6.43 14.812 1 95.56 232 VAL B C 1
ATOM 4586 O O . VAL B 1 232 ? -1.788 7.055 15.367 1 95.56 232 VAL B O 1
ATOM 4589 N N . GLY B 1 233 ? -3.762 6.996 14.328 1 93.19 233 GLY B N 1
ATOM 4590 C CA . GLY B 1 233 ? -3.936 8.438 14.391 1 93.19 233 GLY B CA 1
ATOM 4591 C C . GLY B 1 233 ? -4.043 8.961 15.812 1 93.19 233 GLY B C 1
ATOM 4592 O O . GLY B 1 233 ? -3.703 10.117 16.078 1 93.19 233 GLY B O 1
ATOM 4593 N N . CYS B 1 234 ? -4.484 8.109 16.688 1 92.12 234 CYS B N 1
ATOM 4594 C CA . CYS B 1 234 ? -4.613 8.508 18.094 1 92.12 234 CYS B CA 1
ATOM 4595 C C . CYS B 1 234 ? -3.277 8.383 18.812 1 92.12 234 CYS B C 1
ATOM 4597 O O . CYS B 1 234 ? -3.098 8.953 19.891 1 92.12 234 CYS B O 1
ATOM 4599 N N . ILE B 1 235 ? -2.34 7.684 18.219 1 91.75 235 ILE B N 1
ATOM 4600 C CA . ILE B 1 235 ? -1.09 7.383 18.922 1 91.75 235 ILE B CA 1
ATOM 4601 C C . ILE B 1 235 ? 0.021 8.289 18.391 1 91.75 235 ILE B C 1
ATOM 4603 O O . ILE B 1 235 ? 0.815 8.828 19.172 1 91.75 235 ILE B O 1
ATOM 4607 N N . VAL B 1 236 ? 0.031 8.492 17.109 1 90.5 236 VAL B N 1
ATOM 4608 C CA . VAL B 1 236 ? 1.149 9.195 16.5 1 90.5 236 VAL B CA 1
ATOM 4609 C C . VAL B 1 236 ? 0.809 10.672 16.328 1 90.5 236 VAL B C 1
ATOM 4611 O O . VAL B 1 236 ? -0.354 11.031 16.125 1 90.5 236 VAL B O 1
ATOM 4614 N N . VAL B 1 237 ? 1.904 11.508 16.344 1 86.56 237 VAL B N 1
ATOM 4615 C CA . VAL B 1 237 ? 1.725 12.953 16.281 1 86.56 237 VAL B CA 1
ATOM 4616 C C . VAL B 1 237 ? 2.062 13.445 14.867 1 86.56 237 VAL B C 1
ATOM 4618 O O . VAL B 1 237 ? 1.343 14.273 14.305 1 86.56 237 VAL B O 1
ATOM 4621 N N . LYS B 1 238 ? 3.057 12.859 14.281 1 87.75 238 LYS B N 1
ATOM 4622 C CA . LYS B 1 238 ? 3.516 13.305 12.977 1 87.75 238 LYS B CA 1
ATOM 4623 C C . LYS B 1 238 ? 2.893 12.477 11.859 1 87.75 238 LYS B C 1
ATOM 4625 O O . LYS B 1 238 ? 2.822 11.25 11.953 1 87.75 238 LYS B O 1
ATOM 4630 N N . ASP B 1 239 ? 2.484 13.109 10.844 1 90.25 239 ASP B N 1
ATOM 4631 C CA . ASP B 1 239 ? 1.855 12.453 9.703 1 90.25 239 ASP B CA 1
ATOM 4632 C C . ASP B 1 239 ? 2.785 11.406 9.094 1 90.25 239 ASP B C 1
ATOM 4634 O O . ASP B 1 239 ? 2.348 10.305 8.75 1 90.25 239 ASP B O 1
ATOM 4638 N N . GLU B 1 240 ? 4.07 11.75 9.023 1 89.12 240 GLU B N 1
ATOM 4639 C CA . GLU B 1 240 ? 5.051 10.844 8.43 1 89.12 240 GLU B CA 1
ATOM 4640 C C . GLU B 1 240 ? 5.129 9.531 9.195 1 89.12 240 GLU B C 1
ATOM 4642 O O . GLU B 1 240 ? 5.125 8.453 8.594 1 89.12 240 GLU B O 1
ATOM 4647 N N . MET B 1 241 ? 5.09 9.664 10.492 1 90.5 241 MET B N 1
ATOM 4648 C CA . MET B 1 241 ? 5.188 8.484 11.344 1 90.5 241 MET B CA 1
ATOM 4649 C C . MET B 1 241 ? 3.932 7.625 11.234 1 90.5 241 MET B C 1
ATOM 4651 O O . MET B 1 241 ? 4.008 6.398 11.289 1 90.5 241 MET B O 1
ATOM 4655 N N . GLY B 1 242 ? 2.82 8.297 11.117 1 93.38 242 GLY B N 1
ATOM 4656 C CA . GLY B 1 242 ? 1.577 7.562 10.945 1 93.38 242 GLY B CA 1
ATOM 4657 C C . GLY B 1 242 ? 1.584 6.656 9.727 1 93.38 242 GLY B C 1
ATOM 4658 O O . GLY B 1 242 ? 1.21 5.484 9.82 1 93.38 242 GLY B O 1
ATOM 4659 N N . HIS B 1 243 ? 2.082 7.168 8.672 1 93.31 243 HIS B N 1
ATOM 4660 C CA . HIS B 1 243 ? 2.074 6.402 7.43 1 93.31 243 HIS B CA 1
ATOM 4661 C C . HIS B 1 243 ? 3.145 5.316 7.449 1 93.31 243 HIS B C 1
ATOM 4663 O O . HIS B 1 243 ? 2.959 4.246 6.867 1 93.31 243 HIS B O 1
ATOM 4669 N N . ILE B 1 244 ? 4.25 5.562 8.141 1 93 244 ILE B N 1
ATOM 4670 C CA . ILE B 1 244 ? 5.277 4.539 8.289 1 93 244 ILE B CA 1
ATOM 4671 C C . ILE B 1 244 ? 4.707 3.338 9.039 1 93 244 ILE B C 1
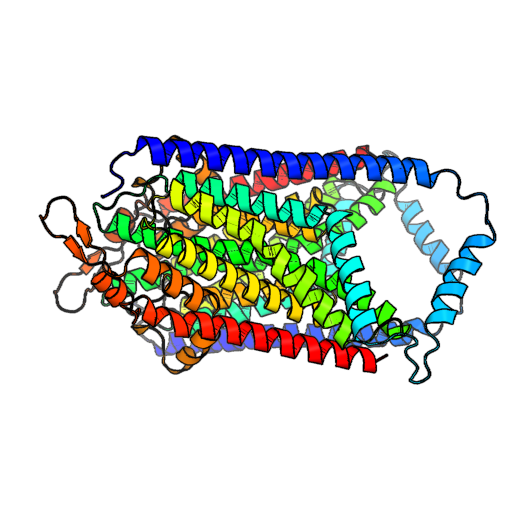ATOM 4673 O O . ILE B 1 244 ? 4.809 2.201 8.57 1 93 244 ILE B O 1
ATOM 4677 N N . VAL B 1 245 ? 3.992 3.602 10.086 1 93.69 245 VAL B N 1
ATOM 4678 C CA . VAL B 1 245 ? 3.449 2.539 10.93 1 93.69 245 VAL B CA 1
ATOM 4679 C C . VAL B 1 245 ? 2.33 1.815 10.188 1 93.69 245 VAL B C 1
ATOM 4681 O O . VAL B 1 245 ? 2.295 0.583 10.148 1 93.69 245 VAL B O 1
ATOM 4684 N N . LEU B 1 246 ? 1.531 2.582 9.586 1 94.94 246 LEU B N 1
ATOM 4685 C CA . LEU B 1 246 ? 0.372 1.996 8.922 1 94.94 246 LEU B CA 1
ATOM 4686 C C . LEU B 1 246 ? 0.801 1.131 7.742 1 94.94 246 LEU B C 1
ATOM 4688 O O . LEU B 1 246 ? 0.282 0.028 7.555 1 94.94 246 LEU B O 1
ATOM 4692 N N . SER B 1 247 ? 1.695 1.652 6.918 1 95.06 247 SER B N 1
ATOM 4693 C CA . SER B 1 247 ? 2.148 0.88 5.766 1 95.06 247 SER B CA 1
ATOM 4694 C C . SER B 1 247 ? 2.822 -0.417 6.199 1 95.06 247 SER B C 1
ATOM 4696 O O . SER B 1 247 ? 2.729 -1.434 5.508 1 95.06 247 SER B O 1
ATOM 4698 N N . MET B 1 248 ? 3.459 -0.373 7.332 1 94.38 248 MET B N 1
ATOM 4699 C CA . MET B 1 248 ? 4.066 -1.583 7.875 1 94.38 248 MET B CA 1
ATOM 4700 C C . MET B 1 248 ? 3.002 -2.6 8.266 1 94.38 248 MET B C 1
ATOM 4702 O O . MET B 1 248 ? 3.107 -3.779 7.93 1 94.38 248 MET B O 1
ATOM 4706 N N . ILE B 1 249 ? 1.955 -2.135 8.922 1 95.12 249 ILE B N 1
ATOM 4707 C CA . ILE B 1 249 ? 0.878 -3.01 9.375 1 95.12 249 ILE B CA 1
ATOM 4708 C C . ILE B 1 249 ? 0.17 -3.617 8.164 1 95.12 249 ILE B C 1
ATOM 4710 O O . ILE B 1 249 ? -0.09 -4.82 8.125 1 95.12 249 ILE B O 1
ATOM 4714 N N . ILE B 1 250 ? -0.052 -2.82 7.188 1 95.19 250 ILE B N 1
ATOM 4715 C CA . ILE B 1 250 ? -0.75 -3.27 5.988 1 95.19 250 ILE B CA 1
ATOM 4716 C C . ILE B 1 250 ? 0.115 -4.277 5.23 1 95.19 250 ILE B C 1
ATOM 4718 O O . ILE B 1 250 ? -0.377 -5.312 4.781 1 95.19 250 ILE B O 1
ATOM 4722 N N . ALA B 1 251 ? 1.393 -3.957 5.168 1 94.88 251 ALA B N 1
ATOM 4723 C CA . ALA B 1 251 ? 2.307 -4.871 4.488 1 94.88 251 ALA B CA 1
ATOM 4724 C C . ALA B 1 251 ? 2.344 -6.227 5.188 1 94.88 251 ALA B C 1
ATOM 4726 O O . ALA B 1 251 ? 2.223 -7.27 4.543 1 94.88 251 ALA B O 1
ATOM 4727 N N . LEU B 1 252 ? 2.439 -6.207 6.465 1 93.81 252 LEU B N 1
ATOM 4728 C CA . LEU B 1 252 ? 2.514 -7.449 7.23 1 93.81 252 LEU B CA 1
ATOM 4729 C C . LEU B 1 252 ? 1.214 -8.234 7.113 1 93.81 252 LEU B C 1
ATOM 4731 O O . LEU B 1 252 ? 1.236 -9.469 7.004 1 93.81 252 LEU B O 1
ATOM 4735 N N . SER B 1 253 ? 0.14 -7.523 7.121 1 95 253 SER B N 1
ATOM 4736 C CA . SER B 1 253 ? -1.156 -8.18 6.992 1 95 253 SER B CA 1
ATOM 4737 C C . SER B 1 253 ? -1.281 -8.898 5.652 1 95 253 SER B C 1
ATOM 4739 O O . SER B 1 253 ? -1.822 -10 5.582 1 95 253 SER B O 1
ATOM 4741 N N . ASN B 1 254 ? -0.774 -8.305 4.602 1 94.5 254 ASN B N 1
ATOM 4742 C CA . ASN B 1 254 ? -0.934 -8.875 3.268 1 94.5 254 ASN B CA 1
ATOM 4743 C C . ASN B 1 254 ? -0.019 -10.078 3.059 1 94.5 254 ASN B C 1
ATOM 4745 O O . ASN B 1 254 ? -0.281 -10.914 2.197 1 94.5 254 ASN B O 1
ATOM 4749 N N . LEU B 1 255 ? 0.998 -10.172 3.846 1 91.25 255 LEU B N 1
ATOM 4750 C CA . LEU B 1 255 ? 1.896 -11.32 3.766 1 91.25 255 LEU B CA 1
ATOM 4751 C C . LEU B 1 255 ? 1.153 -12.609 4.086 1 91.25 255 LEU B C 1
ATOM 4753 O O . LEU B 1 255 ? 1.492 -13.672 3.559 1 91.25 255 LEU B O 1
ATOM 4757 N N . TYR B 1 256 ? 0.155 -12.453 4.852 1 90.31 256 TYR B N 1
ATOM 4758 C CA . TYR B 1 256 ? -0.58 -13.633 5.301 1 90.31 256 TYR B CA 1
ATOM 4759 C C . TYR B 1 256 ? -1.818 -13.859 4.441 1 90.31 256 TYR B C 1
ATOM 4761 O O . TYR B 1 256 ? -2.678 -14.68 4.785 1 90.31 256 TYR B O 1
ATOM 4769 N N . ALA B 1 257 ? -1.857 -13.086 3.412 1 90.25 257 ALA B N 1
ATOM 4770 C CA . ALA B 1 257 ? -2.947 -13.367 2.48 1 90.25 257 ALA B CA 1
ATOM 4771 C C . ALA B 1 257 ? -2.701 -14.664 1.719 1 90.25 257 ALA B C 1
ATOM 4773 O O . ALA B 1 257 ? -1.619 -14.867 1.165 1 90.25 257 ALA B O 1
ATOM 4774 N N . GLY B 1 258 ? -3.432 -15.625 1.696 1 84.75 258 GLY B N 1
ATOM 4775 C CA . GLY B 1 258 ? -3.314 -16.953 1.129 1 84.75 258 GLY B CA 1
ATOM 4776 C C . GLY B 1 258 ? -2.881 -16.953 -0.324 1 84.75 258 GLY B C 1
ATOM 4777 O O . GLY B 1 258 ? -2.482 -17.984 -0.862 1 84.75 258 GLY B O 1
ATOM 4778 N N . PHE B 1 259 ? -2.889 -15.844 -0.961 1 88.25 259 PHE B N 1
ATOM 4779 C CA . PHE B 1 259 ? -2.457 -15.758 -2.352 1 88.25 259 PHE B CA 1
ATOM 4780 C C . PHE B 1 259 ? -0.935 -15.773 -2.445 1 88.25 259 PHE B C 1
ATOM 4782 O O . PHE B 1 259 ? -0.372 -16.281 -3.42 1 88.25 259 PHE B O 1
ATOM 4789 N N . LEU B 1 260 ? -0.283 -15.203 -1.409 1 87.5 260 LEU B N 1
ATOM 4790 C CA . LEU B 1 260 ? 1.164 -15.023 -1.468 1 87.5 260 LEU B CA 1
ATOM 4791 C C . LEU B 1 260 ? 1.883 -16.234 -0.876 1 87.5 260 LEU B C 1
ATOM 4793 O O . LEU B 1 260 ? 3.008 -16.547 -1.274 1 87.5 260 LEU B O 1
ATOM 4797 N N . ILE B 1 261 ? 1.296 -16.844 0.068 1 84.5 261 ILE B N 1
ATOM 4798 C CA . ILE B 1 261 ? 1.915 -17.969 0.749 1 84.5 261 ILE B CA 1
ATOM 4799 C C . ILE B 1 261 ? 0.861 -19.031 1.044 1 84.5 261 ILE B C 1
ATOM 4801 O O . ILE B 1 261 ? -0.269 -18.719 1.416 1 84.5 261 ILE B O 1
ATOM 4805 N N . ASN B 1 262 ? 1.282 -20.25 0.732 1 81.75 262 ASN B N 1
ATOM 4806 C CA . ASN B 1 262 ? 0.406 -21.344 1.131 1 81.75 262 ASN B CA 1
ATOM 4807 C C . ASN B 1 262 ? 0.446 -21.578 2.639 1 81.75 262 ASN B C 1
ATOM 4809 O O . ASN B 1 262 ? 1.52 -21.578 3.242 1 81.75 262 ASN B O 1
ATOM 4813 N N . PHE B 1 263 ? -0.722 -21.812 3.225 1 81.06 263 PHE B N 1
ATOM 4814 C CA . PHE B 1 263 ? -0.831 -21.906 4.676 1 81.06 263 PHE B CA 1
ATOM 4815 C C . PHE B 1 263 ? -0.099 -23.141 5.191 1 81.06 263 PHE B C 1
ATOM 4817 O O . PHE B 1 263 ? 0.407 -23.141 6.316 1 81.06 263 PHE B O 1
ATOM 4824 N N . SER B 1 264 ? 0.007 -24.141 4.367 1 81.5 264 SER B N 1
ATOM 4825 C CA . SER B 1 264 ? 0.682 -25.359 4.773 1 81.5 264 SER B CA 1
ATOM 4826 C C . SER B 1 264 ? 2.188 -25.156 4.898 1 81.5 264 SER B C 1
ATOM 4828 O O . SER B 1 264 ? 2.877 -25.922 5.559 1 81.5 264 SER B O 1
ATOM 4830 N N . SER B 1 265 ? 2.662 -24.047 4.312 1 80.75 265 SER B N 1
ATOM 4831 C CA . SER B 1 265 ? 4.098 -23.781 4.316 1 80.75 265 SER B CA 1
ATOM 4832 C C . SER B 1 265 ? 4.5 -22.906 5.5 1 80.75 265 SER B C 1
ATOM 4834 O O . SER B 1 265 ? 5.691 -22.719 5.754 1 80.75 265 SER B O 1
ATOM 4836 N N . ILE B 1 266 ? 3.5 -22.453 6.223 1 83.5 266 ILE B N 1
ATOM 4837 C CA . ILE B 1 266 ? 3.795 -21.531 7.316 1 83.5 266 ILE B CA 1
ATOM 4838 C C . ILE B 1 266 ? 4.242 -22.328 8.547 1 83.5 266 ILE B C 1
ATOM 4840 O O . ILE B 1 266 ? 3.59 -23.297 8.938 1 83.5 266 ILE B O 1
ATOM 4844 N N . ARG B 1 267 ? 5.328 -21.875 9.117 1 84.94 267 ARG B N 1
ATOM 4845 C CA . ARG B 1 267 ? 5.824 -22.484 10.344 1 84.94 267 ARG B CA 1
ATOM 4846 C C . ARG B 1 267 ? 4.863 -22.234 11.5 1 84.94 267 ARG B C 1
ATOM 4848 O O . ARG B 1 267 ? 4.305 -21.141 11.633 1 84.94 267 ARG B O 1
ATOM 4855 N N . PRO B 1 268 ? 4.75 -23.203 12.391 1 84.69 268 PRO B N 1
ATOM 4856 C CA . PRO B 1 268 ? 3.789 -23.109 13.492 1 84.69 268 PRO B CA 1
ATOM 4857 C C . PRO B 1 268 ? 4.059 -21.922 14.414 1 84.69 268 PRO B C 1
ATOM 4859 O O . PRO B 1 268 ? 3.119 -21.297 14.914 1 84.69 268 PRO B O 1
ATOM 4862 N N . ALA B 1 269 ? 5.305 -21.547 14.594 1 84.06 269 ALA B N 1
ATOM 4863 C CA . ALA B 1 269 ? 5.664 -20.469 15.5 1 84.06 269 ALA B CA 1
ATOM 4864 C C . ALA B 1 269 ? 5.09 -19.141 15.016 1 84.06 269 ALA B C 1
ATOM 4866 O O . ALA B 1 269 ? 4.797 -18.25 15.82 1 84.06 269 ALA B O 1
ATOM 4867 N N . LEU B 1 270 ? 4.844 -19.047 13.664 1 89.44 270 LEU B N 1
ATOM 4868 C CA . LEU B 1 270 ? 4.387 -17.781 13.102 1 89.44 270 LEU B CA 1
ATOM 4869 C C . LEU B 1 270 ? 2.938 -17.875 12.641 1 89.44 270 LEU B C 1
ATOM 4871 O O . LEU B 1 270 ? 2.359 -16.891 12.18 1 89.44 270 LEU B O 1
ATOM 4875 N N . ALA B 1 271 ? 2.357 -19.031 12.812 1 88.06 271 ALA B N 1
ATOM 4876 C CA . ALA B 1 271 ? 1.014 -19.297 12.312 1 88.06 271 ALA B CA 1
ATOM 4877 C C . ALA B 1 271 ? -0.031 -18.484 13.078 1 88.06 271 ALA B C 1
ATOM 4879 O O . ALA B 1 271 ? -1.053 -18.094 12.508 1 88.06 271 ALA B O 1
ATOM 4880 N N . TRP B 1 272 ? 0.289 -18.172 14.32 1 87.69 272 TRP B N 1
ATOM 4881 C CA . TRP B 1 272 ? -0.706 -17.484 15.133 1 87.69 272 TRP B CA 1
ATOM 4882 C C . TRP B 1 272 ? -0.864 -16.031 14.688 1 87.69 272 TRP B C 1
ATOM 4884 O O . TRP B 1 272 ? -1.913 -15.43 14.906 1 87.69 272 TRP B O 1
ATOM 4894 N N . ILE B 1 273 ? 0.014 -15.422 13.938 1 90.06 273 ILE B N 1
ATOM 4895 C CA . ILE B 1 273 ? -0.031 -14.031 13.508 1 90.06 273 ILE B CA 1
ATOM 4896 C C . ILE B 1 273 ? -1.064 -13.867 12.391 1 90.06 273 ILE B C 1
ATOM 4898 O O . ILE B 1 273 ? -1.616 -12.781 12.203 1 90.06 273 ILE B O 1
ATOM 4902 N N . GLN B 1 274 ? -1.322 -14.961 11.75 1 89.69 274 GLN B N 1
ATOM 4903 C CA . GLN B 1 274 ? -2.283 -14.906 10.648 1 89.69 274 GLN B CA 1
ATOM 4904 C C . GLN B 1 274 ? -3.666 -14.492 11.148 1 89.69 274 GLN B C 1
ATOM 4906 O O . GLN B 1 274 ? -4.457 -13.922 10.398 1 89.69 274 GLN B O 1
ATOM 4911 N N . TYR B 1 275 ? -3.926 -14.672 12.43 1 89.44 275 TYR B N 1
ATOM 4912 C CA . TYR B 1 275 ? -5.246 -14.375 12.977 1 89.44 275 TYR B CA 1
ATOM 4913 C C . TYR B 1 275 ? -5.406 -12.883 13.234 1 89.44 275 TYR B C 1
ATOM 4915 O O . TYR B 1 275 ? -6.52 -12.406 13.484 1 89.44 275 TYR B O 1
ATOM 4923 N N . LEU B 1 276 ? -4.352 -12.188 12.984 1 92.25 276 LEU B N 1
ATOM 4924 C CA . LEU B 1 276 ? -4.406 -10.734 13.109 1 92.25 276 LEU B CA 1
ATOM 4925 C C . LEU B 1 276 ? -4.41 -10.07 11.742 1 92.25 276 LEU B C 1
ATOM 4927 O O . LEU B 1 276 ? -4.492 -8.844 11.641 1 92.25 276 LEU B O 1
ATOM 4931 N N . SER B 1 277 ? -4.414 -10.875 10.742 1 94.38 277 SER B N 1
ATOM 4932 C CA . SER B 1 277 ? -4.285 -10.344 9.391 1 94.38 277 SER B CA 1
ATOM 4933 C C . SER B 1 277 ? -5.648 -10.023 8.789 1 94.38 277 SER B C 1
ATOM 4935 O O . SER B 1 277 ? -6.473 -10.922 8.594 1 94.38 277 SER B O 1
ATOM 4937 N N . ILE B 1 278 ? -5.848 -8.766 8.43 1 96.25 278 ILE B N 1
ATOM 4938 C CA . ILE B 1 278 ? -7.074 -8.32 7.77 1 96.25 278 ILE B CA 1
ATOM 4939 C C . ILE B 1 278 ? -7.148 -8.914 6.363 1 96.25 278 ILE B C 1
ATOM 4941 O O . ILE B 1 278 ? -8.211 -9.367 5.93 1 96.25 278 ILE B O 1
ATOM 4945 N N . ALA B 1 279 ? -6.004 -9 5.75 1 95.5 279 ALA B N 1
ATOM 4946 C CA . ALA B 1 279 ? -5.934 -9.461 4.367 1 95.5 279 ALA B CA 1
ATOM 4947 C C . ALA B 1 279 ? -6.285 -10.945 4.266 1 95.5 279 ALA B C 1
ATOM 4949 O O . ALA B 1 279 ? -6.895 -11.383 3.285 1 95.5 279 ALA B O 1
ATOM 4950 N N . LYS B 1 280 ? -5.895 -11.711 5.285 1 94.25 280 LYS B N 1
ATOM 4951 C CA . LYS B 1 280 ? -6.223 -13.133 5.293 1 94.25 280 LYS B CA 1
ATOM 4952 C C . LYS B 1 280 ? -7.734 -13.352 5.219 1 94.25 280 LYS B C 1
ATOM 4954 O O . LYS B 1 280 ? -8.227 -14.055 4.336 1 94.25 280 LYS B O 1
ATOM 4959 N N . TYR B 1 281 ? -8.453 -12.711 6.102 1 94.75 281 TYR B N 1
ATOM 4960 C CA . TYR B 1 281 ? -9.898 -12.906 6.191 1 94.75 281 TYR B CA 1
ATOM 4961 C C . TYR B 1 281 ? -10.609 -12.32 4.98 1 94.75 281 TYR B C 1
ATOM 4963 O O . TYR B 1 281 ? -11.547 -12.922 4.449 1 94.75 281 TYR B O 1
ATOM 4971 N N . GLY B 1 282 ? -10.172 -11.133 4.59 1 95.62 282 GLY B N 1
ATOM 4972 C CA . GLY B 1 282 ? -10.75 -10.555 3.389 1 95.62 282 GLY B CA 1
ATOM 4973 C C . GLY B 1 282 ? -10.586 -11.43 2.16 1 95.62 282 GLY B C 1
ATOM 4974 O O . GLY B 1 282 ? -11.539 -11.648 1.414 1 95.62 282 GLY B O 1
ATOM 4975 N N . PHE B 1 283 ? -9.398 -11.945 1.955 1 95.25 283 PHE B N 1
ATOM 4976 C CA . PHE B 1 283 ? -9.102 -12.797 0.808 1 95.25 283 PHE B CA 1
ATOM 4977 C C . PHE B 1 283 ? -9.938 -14.07 0.845 1 95.25 283 PHE B C 1
ATOM 4979 O O . PHE B 1 283 ? -10.531 -14.461 -0.162 1 95.25 283 PHE B O 1
ATOM 4986 N N . GLU B 1 284 ? -10.008 -14.664 2.008 1 93.56 284 GLU B N 1
ATOM 4987 C CA . GLU B 1 284 ? -10.742 -15.914 2.15 1 93.56 284 GLU B CA 1
ATOM 4988 C C . GLU B 1 284 ? -12.227 -15.711 1.853 1 93.56 284 GLU B C 1
ATOM 4990 O O . GLU B 1 284 ? -12.844 -16.531 1.157 1 93.56 284 GLU B O 1
ATOM 4995 N N . ILE B 1 285 ? -12.805 -14.664 2.332 1 95.19 285 ILE B N 1
ATOM 4996 C CA . ILE B 1 285 ? -14.219 -14.375 2.104 1 95.19 285 ILE B CA 1
ATOM 4997 C C . ILE B 1 285 ? -14.484 -14.242 0.605 1 95.19 285 ILE B C 1
ATOM 4999 O O . ILE B 1 285 ? -15.406 -14.859 0.074 1 95.19 285 ILE B O 1
ATOM 5003 N N . LEU B 1 286 ? -13.633 -13.508 -0.05 1 95.88 286 LEU B N 1
ATOM 5004 C CA . LEU B 1 286 ? -13.852 -13.219 -1.463 1 95.88 286 LEU B CA 1
ATOM 5005 C C . LEU B 1 286 ? -13.57 -14.453 -2.318 1 95.88 286 LEU B C 1
ATOM 5007 O O . LEU B 1 286 ? -14.258 -14.695 -3.312 1 95.88 286 LEU B O 1
ATOM 5011 N N . MET B 1 287 ? -12.602 -15.25 -1.933 1 94.81 287 MET B N 1
ATOM 5012 C CA . MET B 1 287 ? -12.266 -16.469 -2.666 1 94.81 287 MET B CA 1
ATOM 5013 C C . MET B 1 287 ? -13.391 -17.484 -2.574 1 94.81 287 MET B C 1
ATOM 5015 O O . MET B 1 287 ? -13.781 -18.078 -3.58 1 94.81 287 MET B O 1
ATOM 5019 N N . VAL B 1 288 ? -13.859 -17.672 -1.373 1 93.25 288 VAL B N 1
ATOM 5020 C CA . VAL B 1 288 ? -14.938 -18.641 -1.185 1 93.25 288 VAL B CA 1
ATOM 5021 C C . VAL B 1 288 ? -16.188 -18.188 -1.94 1 93.25 288 VAL B C 1
ATOM 5023 O O . VAL B 1 288 ? -16.859 -19 -2.578 1 93.25 288 VAL B O 1
ATOM 5026 N N . ASN B 1 289 ? -16.484 -16.906 -1.898 1 93.25 289 ASN B N 1
ATOM 5027 C CA . ASN B 1 289 ? -17.641 -16.344 -2.615 1 93.25 289 ASN B CA 1
ATOM 5028 C C . ASN B 1 289 ? -17.516 -16.578 -4.117 1 93.25 289 ASN B C 1
ATOM 5030 O O . ASN B 1 289 ? -18.516 -16.828 -4.789 1 93.25 289 ASN B O 1
ATOM 5034 N N . GLU B 1 290 ? -16.312 -16.578 -4.656 1 93.31 290 GLU B N 1
ATOM 5035 C CA . GLU B 1 290 ? -16.094 -16.672 -6.098 1 93.31 290 GLU B CA 1
ATOM 5036 C C . GLU B 1 290 ? -15.992 -18.109 -6.559 1 93.31 290 GLU B C 1
ATOM 5038 O O . GLU B 1 290 ? -16.484 -18.469 -7.633 1 93.31 290 GLU B O 1
ATOM 5043 N N . PHE B 1 291 ? -15.414 -19.016 -5.73 1 91.5 291 PHE B N 1
ATOM 5044 C CA . PHE B 1 291 ? -14.984 -20.312 -6.262 1 91.5 291 PHE B CA 1
ATOM 5045 C C . PHE B 1 291 ? -15.836 -21.438 -5.691 1 91.5 291 PHE B C 1
ATOM 5047 O O . PHE B 1 291 ? -16.031 -22.469 -6.344 1 91.5 291 PHE B O 1
ATOM 5054 N N . ALA B 1 292 ? -16.328 -21.25 -4.559 1 90.12 292 ALA B N 1
ATOM 5055 C CA . ALA B 1 292 ? -16.984 -22.359 -3.883 1 90.12 292 ALA B CA 1
ATOM 5056 C C . ALA B 1 292 ? -18.156 -22.875 -4.703 1 90.12 292 ALA B C 1
ATOM 5058 O O . ALA B 1 292 ? -19.047 -22.125 -5.066 1 90.12 292 ALA B O 1
ATOM 5059 N N . GLY B 1 293 ? -18.094 -24.203 -4.988 1 86.56 293 GLY B N 1
ATOM 5060 C CA . GLY B 1 293 ? -19.203 -24.891 -5.652 1 86.56 293 GLY B CA 1
ATOM 5061 C C . GLY B 1 293 ? -19.25 -24.625 -7.145 1 86.56 293 GLY B C 1
ATOM 5062 O O . GLY B 1 293 ? -20.141 -25.109 -7.836 1 86.56 293 GLY B O 1
ATOM 5063 N N . ARG B 1 294 ? -18.328 -23.906 -7.699 1 87.81 294 ARG B N 1
ATOM 5064 C CA . ARG B 1 294 ? -18.281 -23.625 -9.133 1 87.81 294 ARG B CA 1
ATOM 5065 C C . ARG B 1 294 ? -17.375 -24.594 -9.859 1 87.81 294 ARG B C 1
ATOM 5067 O O . ARG B 1 294 ? -16.469 -25.188 -9.25 1 87.81 294 ARG B O 1
ATOM 5074 N N . SER B 1 295 ? -17.688 -24.844 -11.102 1 87.44 295 SER B N 1
ATOM 5075 C CA . SER B 1 295 ? -16.859 -25.672 -11.961 1 87.44 295 SER B CA 1
ATOM 5076 C C . SER B 1 295 ? -16.297 -24.859 -13.125 1 87.44 295 SER B C 1
ATOM 5078 O O . SER B 1 295 ? -17.016 -24.094 -13.758 1 87.44 295 SER B O 1
ATOM 5080 N N . PHE B 1 296 ? -15.039 -24.953 -13.242 1 86.62 296 PHE B N 1
ATOM 5081 C CA . PHE B 1 296 ? -14.352 -24.234 -14.305 1 86.62 296 PHE B CA 1
ATOM 5082 C C . PHE B 1 296 ? -13.852 -25.188 -15.375 1 86.62 296 PHE B C 1
ATOM 5084 O O . PHE B 1 296 ? -13.047 -26.078 -15.094 1 86.62 296 PHE B O 1
ATOM 5091 N N . PRO B 1 297 ? -14.375 -25.094 -16.531 1 79.69 297 PRO B N 1
ATOM 5092 C CA . PRO B 1 297 ? -13.977 -26 -17.609 1 79.69 297 PRO B CA 1
ATOM 5093 C C . PRO B 1 297 ? -12.555 -25.734 -18.094 1 79.69 297 PRO B C 1
ATOM 5095 O O . PRO B 1 297 ? -12.109 -24.594 -18.141 1 79.69 297 PRO B O 1
ATOM 5098 N N . VAL B 1 298 ? -11.68 -26.719 -18.109 1 70.25 298 VAL B N 1
ATOM 5099 C CA . VAL B 1 298 ? -10.344 -26.594 -18.688 1 70.25 298 VAL B CA 1
ATOM 5100 C C . VAL B 1 298 ? -10.398 -26.938 -20.172 1 70.25 298 VAL B C 1
ATOM 5102 O O . VAL B 1 298 ? -10.898 -27.984 -20.562 1 70.25 298 VAL B O 1
ATOM 5105 N N . SER B 1 299 ? -10.07 -25.859 -20.953 1 61.69 299 SER B N 1
ATOM 5106 C CA . SER B 1 299 ? -10.094 -26.062 -22.406 1 61.69 299 SER B CA 1
ATOM 5107 C C . SER B 1 299 ? -9.141 -27.172 -22.828 1 61.69 299 SER B C 1
ATOM 5109 O O . SER B 1 299 ? -7.98 -27.188 -22.391 1 61.69 299 SER B O 1
ATOM 5111 N N . GLY B 1 300 ? -9.609 -28.203 -23.562 1 57.06 300 GLY B N 1
ATOM 5112 C CA . GLY B 1 300 ? -8.867 -29.234 -24.266 1 57.06 300 GLY B CA 1
ATOM 5113 C C . GLY B 1 300 ? -8.969 -30.594 -23.594 1 57.06 300 GLY B C 1
ATOM 5114 O O . GLY B 1 300 ? -8.703 -31.625 -24.203 1 57.06 300 GLY B O 1
ATOM 5115 N N . MET B 1 301 ? -8.984 -30.641 -22.297 1 56.41 301 MET B N 1
ATOM 5116 C CA . MET B 1 301 ? -8.891 -31.984 -21.719 1 56.41 301 MET B CA 1
ATOM 5117 C C . MET B 1 301 ? -10.25 -32.438 -21.219 1 56.41 301 MET B C 1
ATOM 5119 O O . MET B 1 301 ? -10.375 -33.562 -20.672 1 56.41 301 MET B O 1
ATOM 5123 N N . ASN B 1 302 ? -11.32 -31.922 -21.703 1 62.38 302 ASN B N 1
ATOM 5124 C CA . ASN B 1 302 ? -12.633 -32.344 -21.219 1 62.38 302 ASN B CA 1
ATOM 5125 C C . ASN B 1 302 ? -12.648 -32.5 -19.703 1 62.38 302 ASN B C 1
ATOM 5127 O O . ASN B 1 302 ? -13.234 -33.438 -19.188 1 62.38 302 ASN B O 1
ATOM 5131 N N . MET B 1 303 ? -11.742 -31.859 -18.953 1 72.12 303 MET B N 1
ATOM 5132 C CA . MET B 1 303 ? -11.734 -31.891 -17.5 1 72.12 303 MET B CA 1
ATOM 5133 C C . MET B 1 303 ? -12.094 -30.531 -16.922 1 72.12 303 MET B C 1
ATOM 5135 O O . MET B 1 303 ? -12.008 -29.516 -17.609 1 72.12 303 MET B O 1
ATOM 5139 N N . SER B 1 304 ? -12.906 -30.578 -15.914 1 82.38 304 SER B N 1
ATOM 5140 C CA . SER B 1 304 ? -13.266 -29.359 -15.195 1 82.38 304 SER B CA 1
ATOM 5141 C C . SER B 1 304 ? -12.57 -29.297 -13.836 1 82.38 304 SER B C 1
ATOM 5143 O O . SER B 1 304 ? -12.328 -30.328 -13.203 1 82.38 304 SER B O 1
ATOM 5145 N N . ILE B 1 305 ? -12.039 -28.219 -13.578 1 82.81 305 ILE B N 1
ATOM 5146 C CA . ILE B 1 305 ? -11.477 -27.984 -12.258 1 82.81 305 ILE B CA 1
ATOM 5147 C C . ILE B 1 305 ? -12.562 -27.453 -11.32 1 82.81 305 ILE B C 1
ATOM 5149 O O . ILE B 1 305 ? -13.25 -26.484 -11.648 1 82.81 305 ILE B O 1
ATOM 5153 N N . SER B 1 306 ? -12.789 -28.203 -10.281 1 87.12 306 SER B N 1
ATOM 5154 C CA . SER B 1 306 ? -13.75 -27.766 -9.273 1 87.12 306 SER B CA 1
ATOM 5155 C C . SER B 1 306 ? -13.211 -26.578 -8.469 1 87.12 306 SER B C 1
ATOM 5157 O O . SER B 1 306 ? -12.055 -26.609 -8.023 1 87.12 306 SER B O 1
ATOM 5159 N N . GLY B 1 307 ? -14 -25.531 -8.344 1 88.38 307 GLY B N 1
ATOM 5160 C CA . GLY B 1 307 ? -13.609 -24.406 -7.516 1 88.38 307 GLY B CA 1
ATOM 5161 C C . GLY B 1 307 ? -13.258 -24.797 -6.094 1 88.38 307 GLY B C 1
ATOM 5162 O O . GLY B 1 307 ? -12.352 -24.219 -5.496 1 88.38 307 GLY B O 1
ATOM 5163 N N . THR B 1 308 ? -13.945 -25.828 -5.605 1 87.12 308 THR B N 1
ATOM 5164 C CA . THR B 1 308 ? -13.68 -26.312 -4.25 1 87.12 308 THR B CA 1
ATOM 5165 C C . THR B 1 308 ? -12.312 -26.984 -4.172 1 87.12 308 THR B C 1
ATOM 5167 O O . THR B 1 308 ? -11.602 -26.844 -3.182 1 87.12 308 THR B O 1
ATOM 5170 N N . ASP B 1 309 ? -11.945 -27.641 -5.242 1 86.06 309 ASP B N 1
ATOM 5171 C CA . ASP B 1 309 ? -10.625 -28.266 -5.289 1 86.06 309 ASP B CA 1
ATOM 5172 C C . ASP B 1 309 ? -9.523 -27.219 -5.344 1 86.06 309 ASP B C 1
ATOM 5174 O O . ASP B 1 309 ? -8.461 -27.391 -4.742 1 86.06 309 ASP B O 1
ATOM 5178 N N . TYR B 1 310 ? -9.836 -26.188 -6.059 1 86.69 310 TYR B N 1
ATOM 5179 C CA . TYR B 1 310 ? -8.883 -25.094 -6.16 1 86.69 310 TYR B CA 1
ATOM 5180 C C . TYR B 1 310 ? -8.688 -24.406 -4.809 1 86.69 310 TYR B C 1
ATOM 5182 O O . TYR B 1 310 ? -7.559 -24.094 -4.422 1 86.69 310 TYR B O 1
ATOM 5190 N N . LEU B 1 311 ? -9.758 -24.25 -4.062 1 89.06 311 LEU B N 1
ATOM 5191 C CA . LEU B 1 311 ? -9.68 -23.688 -2.723 1 89.06 311 LEU B CA 1
ATOM 5192 C C . LEU B 1 311 ? -8.891 -24.594 -1.788 1 89.06 311 LEU B C 1
ATOM 5194 O O . LEU B 1 311 ? -8.094 -24.109 -0.974 1 89.06 311 LEU B O 1
ATOM 5198 N N . ASP B 1 312 ? -9.031 -25.859 -1.948 1 85.88 312 ASP B N 1
ATOM 5199 C CA . ASP B 1 312 ? -8.297 -26.828 -1.135 1 85.88 312 ASP B CA 1
ATOM 5200 C C . ASP B 1 312 ? -6.801 -26.781 -1.439 1 85.88 312 ASP B C 1
ATOM 5202 O O . ASP B 1 312 ? -5.973 -26.938 -0.54 1 85.88 312 ASP B O 1
ATOM 5206 N N . GLU B 1 313 ? -6.535 -26.578 -2.719 1 82.44 313 GLU B N 1
ATOM 5207 C CA . GLU B 1 313 ? -5.133 -26.469 -3.111 1 82.44 313 GLU B CA 1
ATOM 5208 C C . GLU B 1 313 ? -4.469 -25.266 -2.432 1 82.44 313 GLU B C 1
ATOM 5210 O O . GLU B 1 313 ? -3.27 -25.312 -2.137 1 82.44 313 GLU B O 1
ATOM 5215 N N . LEU B 1 314 ? -5.262 -24.281 -2.139 1 82.44 314 LEU B N 1
ATOM 5216 C CA . LEU B 1 314 ? -4.734 -23.078 -1.499 1 82.44 314 LEU B CA 1
ATOM 5217 C C . LEU B 1 314 ? -4.902 -23.156 0.015 1 82.44 314 LEU B C 1
ATOM 5219 O O . LEU B 1 314 ? -4.602 -22.188 0.725 1 82.44 314 LEU B O 1
ATOM 5223 N N . ASP B 1 315 ? -5.391 -24.25 0.513 1 82.56 315 ASP B N 1
ATOM 5224 C CA . ASP B 1 315 ? -5.566 -24.5 1.938 1 82.56 315 ASP B CA 1
ATOM 5225 C C . ASP B 1 315 ? -6.605 -23.562 2.545 1 82.56 315 ASP B C 1
ATOM 5227 O O . ASP B 1 315 ? -6.422 -23.062 3.658 1 82.56 315 ASP B O 1
ATOM 5231 N N . ILE B 1 316 ? -7.602 -23.266 1.802 1 81.88 316 ILE B N 1
ATOM 5232 C CA . ILE B 1 316 ? -8.719 -22.469 2.301 1 81.88 316 ILE B CA 1
ATOM 5233 C C . ILE B 1 316 ? -9.883 -23.391 2.662 1 81.88 316 ILE B C 1
ATOM 5235 O O . ILE B 1 316 ? -10.438 -24.078 1.796 1 81.88 316 ILE B O 1
ATOM 5239 N N . PRO B 1 317 ? -10.156 -23.406 4.086 1 69.94 317 PRO B N 1
ATOM 5240 C CA . PRO B 1 317 ? -11.062 -24.438 4.613 1 69.94 317 PRO B CA 1
ATOM 5241 C C . PRO B 1 317 ? -12.531 -24.156 4.281 1 69.94 317 PRO B C 1
ATOM 5243 O O . PRO B 1 317 ? -13.422 -24.859 4.766 1 69.94 317 PRO B O 1
ATOM 5246 N N . TYR B 1 318 ? -12.945 -23.766 3.182 1 63.25 318 TYR B N 1
ATOM 5247 C CA . TYR B 1 318 ? -14.383 -23.516 3.279 1 63.25 318 TYR B CA 1
ATOM 5248 C C . TYR B 1 318 ? -15.078 -23.859 1.972 1 63.25 318 TYR B C 1
ATOM 5250 O O . TYR B 1 318 ? -14.57 -23.578 0.888 1 63.25 318 TYR B O 1
ATOM 5258 N N . SER B 1 319 ? -16.016 -24.719 2.211 1 63.41 319 SER B N 1
ATOM 5259 C CA . SER B 1 319 ? -16.766 -25.203 1.062 1 63.41 319 SER B CA 1
ATOM 5260 C C . SER B 1 319 ? -18.094 -24.469 0.91 1 63.41 319 SER B C 1
ATOM 5262 O O . SER B 1 319 ? -18.641 -24.375 -0.192 1 63.41 319 SER B O 1
ATOM 5264 N N . THR B 1 320 ? -18.562 -23.859 2.074 1 66.75 320 THR B N 1
ATOM 5265 C CA . THR B 1 320 ? -19.875 -23.234 1.936 1 66.75 320 THR B CA 1
ATOM 5266 C C . THR B 1 320 ? -19.875 -21.812 2.455 1 66.75 320 THR B C 1
ATOM 5268 O O . THR B 1 320 ? -18.938 -21.406 3.15 1 66.75 320 THR B O 1
ATOM 5271 N N . LEU B 1 321 ? -20.828 -21.031 2.062 1 66.81 321 LEU B N 1
ATOM 5272 C CA . LEU B 1 321 ? -21 -19.641 2.482 1 66.81 321 LEU B CA 1
ATOM 5273 C C . LEU B 1 321 ? -21.094 -19.547 4 1 66.81 321 LEU B C 1
ATOM 5275 O O . LEU B 1 321 ? -20.656 -18.547 4.594 1 66.81 321 LEU B O 1
ATOM 5279 N N . GLU B 1 322 ? -21.578 -20.547 4.562 1 69.31 322 GLU B N 1
ATOM 5280 C CA . GLU B 1 322 ? -21.703 -20.562 6.016 1 69.31 322 GLU B CA 1
ATOM 5281 C C . GLU B 1 322 ? -20.344 -20.594 6.688 1 69.31 322 GLU B C 1
ATOM 5283 O O . GLU B 1 322 ? -20.188 -20.109 7.816 1 69.31 322 GLU B O 1
ATOM 5288 N N . ASP B 1 323 ? -19.453 -20.984 5.898 1 79.12 323 ASP B N 1
ATOM 5289 C CA . ASP B 1 323 ? -18.109 -21.094 6.438 1 79.12 323 ASP B CA 1
ATOM 5290 C C . ASP B 1 323 ? -17.406 -19.734 6.441 1 79.12 323 ASP B C 1
ATOM 5292 O O . ASP B 1 323 ? -16.297 -19.609 6.98 1 79.12 323 ASP B O 1
ATOM 5296 N N . LEU B 1 324 ? -18.219 -18.797 5.922 1 86.06 324 LEU B N 1
ATOM 5297 C CA . LEU B 1 324 ? -17.625 -17.469 5.816 1 86.06 324 LEU B CA 1
ATOM 5298 C C . LEU B 1 324 ? -17.844 -16.672 7.098 1 86.06 324 LEU B C 1
ATOM 5300 O O . LEU B 1 324 ? -17.172 -15.672 7.328 1 86.06 324 LEU B O 1
ATOM 5304 N N . VAL B 1 325 ? -18.766 -17.062 8.016 1 86.19 325 VAL B N 1
ATOM 5305 C CA . VAL B 1 325 ? -19.188 -16.297 9.18 1 86.19 325 VAL B CA 1
ATOM 5306 C C . VAL B 1 325 ? -18.016 -16.078 10.117 1 86.19 325 VAL B C 1
ATOM 5308 O O . VAL B 1 325 ? -17.797 -14.961 10.609 1 86.19 325 VAL B O 1
ATOM 5311 N N . PRO B 1 326 ? -17.203 -17.078 10.312 1 89.31 326 PRO B N 1
ATOM 5312 C CA . PRO B 1 326 ? -16.062 -16.859 11.203 1 89.31 326 PRO B CA 1
ATOM 5313 C C . PRO B 1 326 ? -15.109 -15.789 10.688 1 89.31 326 PRO B C 1
ATOM 5315 O O . PRO B 1 326 ? -14.523 -15.047 11.477 1 89.31 326 PRO B O 1
ATOM 5318 N N . ASN B 1 327 ? -14.977 -15.695 9.406 1 93.19 327 ASN B N 1
ATOM 5319 C CA . ASN B 1 327 ? -14.109 -14.672 8.836 1 93.19 327 ASN B CA 1
ATOM 5320 C C . ASN B 1 327 ? -14.68 -13.273 9.047 1 93.19 327 ASN B C 1
ATOM 5322 O O . ASN B 1 327 ? -13.945 -12.344 9.375 1 93.19 327 ASN B O 1
ATOM 5326 N N . PHE B 1 328 ? -15.977 -13.141 8.875 1 94.06 328 PHE B N 1
ATOM 5327 C CA . PHE B 1 328 ? -16.625 -11.859 9.141 1 94.06 328 PHE B CA 1
ATOM 5328 C C . PHE B 1 328 ? -16.531 -11.5 10.617 1 94.06 328 PHE B C 1
ATOM 5330 O O . PHE B 1 328 ? -16.281 -10.336 10.969 1 94.06 328 PHE B O 1
ATOM 5337 N N . MET B 1 329 ? -16.672 -12.5 11.414 1 94.31 329 MET B N 1
ATOM 5338 C CA . MET B 1 329 ? -16.578 -12.266 12.852 1 94.31 329 MET B CA 1
ATOM 5339 C C . MET B 1 329 ? -15.164 -11.875 13.258 1 94.31 329 MET B C 1
ATOM 5341 O O . MET B 1 329 ? -14.969 -11.039 14.141 1 94.31 329 MET B O 1
ATOM 5345 N N . ALA B 1 330 ? -14.234 -12.5 12.617 1 95.31 330 ALA B N 1
ATOM 5346 C CA . ALA B 1 330 ? -12.844 -12.172 12.906 1 95.31 330 ALA B CA 1
ATOM 5347 C C . ALA B 1 330 ? -12.539 -10.719 12.539 1 95.31 330 ALA B C 1
ATOM 5349 O O . ALA B 1 330 ? -11.906 -9.992 13.312 1 95.31 330 ALA B O 1
ATOM 5350 N N . LEU B 1 331 ? -12.984 -10.266 11.391 1 97.12 331 LEU B N 1
ATOM 5351 C CA . LEU B 1 331 ? -12.797 -8.883 10.984 1 97.12 331 LEU B CA 1
ATOM 5352 C C . LEU B 1 331 ? -13.516 -7.93 11.93 1 97.12 331 LEU B C 1
ATOM 5354 O O . LEU B 1 331 ? -12.992 -6.871 12.273 1 97.12 331 LEU B O 1
ATOM 5358 N N . GLY B 1 332 ? -14.703 -8.359 12.336 1 96.19 332 GLY B N 1
ATOM 5359 C CA . GLY B 1 332 ? -15.43 -7.578 13.328 1 96.19 332 GLY B CA 1
ATOM 5360 C C . GLY B 1 332 ? -14.703 -7.477 14.656 1 96.19 332 GLY B C 1
ATOM 5361 O O . GLY B 1 332 ? -14.648 -6.402 15.258 1 96.19 332 GLY B O 1
ATOM 5362 N N . ALA B 1 333 ? -14.148 -8.531 15.062 1 97 333 ALA B N 1
ATOM 5363 C CA . ALA B 1 333 ? -13.422 -8.562 16.328 1 97 333 ALA B CA 1
ATOM 5364 C C . ALA B 1 333 ? -12.18 -7.676 16.266 1 97 333 ALA B C 1
ATOM 5366 O O . ALA B 1 333 ? -11.883 -6.953 17.219 1 97 333 ALA B O 1
ATOM 5367 N N . ILE B 1 334 ? -11.492 -7.723 15.164 1 97.38 334 ILE B N 1
ATOM 5368 C CA . ILE B 1 334 ? -10.32 -6.871 15.008 1 97.38 334 ILE B CA 1
ATOM 5369 C C . ILE B 1 334 ? -10.742 -5.402 15.039 1 97.38 334 ILE B C 1
ATOM 5371 O O . ILE B 1 334 ? -10.117 -4.586 15.719 1 97.38 334 ILE B O 1
ATOM 5375 N N . SER B 1 335 ? -11.828 -5.086 14.367 1 97.12 335 SER B N 1
ATOM 5376 C CA . SER B 1 335 ? -12.328 -3.717 14.344 1 97.12 335 SER B CA 1
ATOM 5377 C C . SER B 1 335 ? -12.695 -3.234 15.742 1 97.12 335 SER B C 1
ATOM 5379 O O . SER B 1 335 ? -12.297 -2.143 16.156 1 97.12 335 SER B O 1
ATOM 5381 N N . TRP B 1 336 ? -13.352 -4.082 16.438 1 96.5 336 TRP B N 1
ATOM 5382 C CA . TRP B 1 336 ? -13.805 -3.713 17.766 1 96.5 336 TRP B CA 1
ATOM 5383 C C . TRP B 1 336 ? -12.625 -3.559 18.719 1 96.5 336 TRP B C 1
ATOM 5385 O O . TRP B 1 336 ? -12.625 -2.678 19.594 1 96.5 336 TRP B O 1
ATOM 5395 N N . THR B 1 337 ? -11.695 -4.367 18.594 1 97.31 337 THR B N 1
ATOM 5396 C CA . THR B 1 337 ? -10.5 -4.277 19.438 1 97.31 337 THR B CA 1
ATOM 5397 C C . THR B 1 337 ? -9.734 -2.996 19.141 1 97.31 337 THR B C 1
ATOM 5399 O O . THR B 1 337 ? -9.289 -2.307 20.062 1 97.31 337 THR B O 1
ATOM 5402 N N . MET B 1 338 ? -9.617 -2.662 17.875 1 97 338 MET B N 1
ATOM 5403 C CA . MET B 1 338 ? -8.914 -1.441 17.5 1 97 338 MET B CA 1
ATOM 5404 C C . MET B 1 338 ? -9.656 -0.207 17.984 1 97 338 MET B C 1
ATOM 5406 O O . MET B 1 338 ? -9.039 0.744 18.469 1 97 338 MET B O 1
ATOM 5410 N N . LEU B 1 339 ? -10.945 -0.243 17.906 1 96.19 339 LEU B N 1
ATOM 5411 C CA . LEU B 1 339 ? -11.75 0.871 18.406 1 96.19 339 LEU B CA 1
ATOM 5412 C C . LEU B 1 339 ? -11.641 0.995 19.922 1 96.19 339 LEU B C 1
ATOM 5414 O O . LEU B 1 339 ? -11.562 2.104 20.453 1 96.19 339 LEU B O 1
ATOM 5418 N N . GLY B 1 340 ? -11.641 -0.14 20.562 1 96.44 340 GLY B N 1
ATOM 5419 C CA . GLY B 1 340 ? -11.461 -0.116 22.016 1 96.44 340 GLY B CA 1
ATOM 5420 C C . GLY B 1 340 ? -10.133 0.475 22.438 1 96.44 340 GLY B C 1
ATOM 5421 O O . GLY B 1 340 ? -10.078 1.301 23.344 1 96.44 340 GLY B O 1
ATOM 5422 N N . LEU B 1 341 ? -9.109 0.141 21.75 1 96.31 341 LEU B N 1
ATOM 5423 C CA . LEU B 1 341 ? -7.781 0.666 22.062 1 96.31 341 LEU B CA 1
ATOM 5424 C C . LEU B 1 341 ? -7.703 2.156 21.75 1 96.31 341 LEU B C 1
ATOM 5426 O O . LEU B 1 341 ? -7.059 2.914 22.484 1 96.31 341 LEU B O 1
ATOM 5430 N N . ALA B 1 342 ? -8.32 2.551 20.672 1 95.25 342 ALA B N 1
ATOM 5431 C CA . ALA B 1 342 ? -8.352 3.967 20.312 1 95.25 342 ALA B CA 1
ATOM 5432 C C . ALA B 1 342 ? -9.07 4.781 21.391 1 95.25 342 ALA B C 1
ATOM 5434 O O . ALA B 1 342 ? -8.625 5.875 21.75 1 95.25 342 ALA B O 1
ATOM 5435 N N . TYR B 1 343 ? -10.117 4.23 21.922 1 94.38 343 TYR B N 1
ATOM 5436 C CA . TYR B 1 343 ? -10.875 4.898 22.969 1 94.38 343 TYR B CA 1
ATOM 5437 C C . TYR B 1 343 ? -10.023 5.066 24.234 1 94.38 343 TYR B C 1
ATOM 5439 O O . TYR B 1 343 ? -9.992 6.145 24.828 1 94.38 343 TYR B O 1
ATOM 5447 N N . ILE B 1 344 ? -9.367 4.066 24.609 1 94.75 344 ILE B N 1
ATOM 5448 C CA . ILE B 1 344 ? -8.516 4.102 25.781 1 94.75 344 ILE B CA 1
ATOM 5449 C C . ILE B 1 344 ? -7.398 5.129 25.594 1 94.75 344 ILE B C 1
ATOM 5451 O O . ILE B 1 344 ? -7.09 5.895 26.5 1 94.75 344 ILE B O 1
ATOM 5455 N N . GLN B 1 345 ? -6.871 5.156 24.375 1 91.75 345 GLN B N 1
ATOM 5456 C CA . GLN B 1 345 ? -5.797 6.098 24.094 1 91.75 345 GLN B CA 1
ATOM 5457 C C . GLN B 1 345 ? -6.297 7.539 24.141 1 91.75 345 GLN B C 1
ATOM 5459 O O . GLN B 1 345 ? -5.586 8.43 24.609 1 91.75 345 GLN B O 1
ATOM 5464 N N . LEU B 1 346 ? -7.434 7.754 23.719 1 89.25 346 LEU B N 1
ATOM 5465 C CA . LEU B 1 346 ? -8.008 9.094 23.75 1 89.25 346 LEU B CA 1
ATOM 5466 C C . LEU B 1 346 ? -8.297 9.531 25.172 1 89.25 346 LEU B C 1
ATOM 5468 O O . LEU B 1 346 ? -8.109 10.703 25.516 1 89.25 346 LEU B O 1
ATOM 5472 N N . ARG B 1 347 ? -8.664 8.641 25.984 1 88.56 347 ARG B N 1
ATOM 5473 C CA . ARG B 1 347 ? -8.969 8.945 27.375 1 88.56 347 ARG B CA 1
ATOM 5474 C C . ARG B 1 347 ? -7.691 9.242 28.156 1 88.56 347 ARG B C 1
ATOM 5476 O O . ARG B 1 347 ? -7.68 10.125 29.016 1 88.56 347 ARG B O 1
ATOM 5483 N N . ARG B 1 348 ? -6.738 8.547 27.844 1 85.88 348 ARG B N 1
ATOM 5484 C CA . ARG B 1 348 ? -5.465 8.758 28.531 1 85.88 348 ARG B CA 1
ATOM 5485 C C . ARG B 1 348 ? -4.848 10.102 28.141 1 85.88 348 ARG B C 1
ATOM 5487 O O . ARG B 1 348 ? -4.176 10.742 28.938 1 85.88 348 ARG B O 1
ATOM 5494 N N . ALA B 1 349 ? -4.945 10.461 26.938 1 76.25 349 ALA B N 1
ATOM 5495 C CA . ALA B 1 349 ? -4.398 11.719 26.438 1 76.25 349 ALA B CA 1
ATOM 5496 C C . ALA B 1 349 ? -5.094 12.914 27.094 1 76.25 349 ALA B C 1
ATOM 5498 O O . ALA B 1 349 ? -4.512 13.992 27.219 1 76.25 349 ALA B O 1
ATOM 5499 N N . LYS B 1 350 ? -6.258 12.766 27.453 1 67.56 350 LYS B N 1
ATOM 5500 C CA . LYS B 1 350 ? -6.996 13.781 28.188 1 67.56 350 LYS B CA 1
ATOM 5501 C C . LYS B 1 350 ? -6.359 14.039 29.562 1 67.56 350 LYS B C 1
ATOM 5503 O O . LYS B 1 350 ? -6.273 15.18 30 1 67.56 350 LYS B O 1
ATOM 5508 N N . ASN B 1 351 ? -5.859 13 30.047 1 61.44 351 ASN B N 1
ATOM 5509 C CA . ASN B 1 351 ? -5.367 13.109 31.406 1 61.44 351 ASN B CA 1
ATOM 5510 C C . ASN B 1 351 ? -3.963 13.703 31.453 1 61.44 351 ASN B C 1
ATOM 5512 O O . ASN B 1 351 ? -3.555 14.258 32.469 1 61.44 351 ASN B O 1
ATOM 5516 N N . HIS B 1 352 ? -3.182 13.57 30.453 1 51.94 352 HIS B N 1
ATOM 5517 C CA . HIS B 1 352 ? -1.816 14.078 30.531 1 51.94 352 HIS B CA 1
ATOM 5518 C C . HIS B 1 352 ? -1.772 15.578 30.234 1 51.94 352 HIS B C 1
ATOM 5520 O O . HIS B 1 352 ? -0.698 16.188 30.234 1 51.94 352 HIS B O 1
ATOM 5526 N N . GLN B 1 353 ? -2.766 16.188 29.969 1 45.78 353 GLN B N 1
ATOM 5527 C CA . GLN B 1 353 ? -2.709 17.641 30.062 1 45.78 353 GLN B CA 1
ATOM 5528 C C . GLN B 1 353 ? -3.049 18.125 31.469 1 45.78 353 GLN B C 1
ATOM 5530 O O . GLN B 1 353 ? -3.908 17.547 32.125 1 45.78 353 GLN B O 1
#